Protein AF-A0A2I0WNT9-F1 (afdb_monomer_lite)

Secondary structure (DSSP, 8-state):
-------HHHHHHHHHTEETTTTEEEETTEEEE--HHHHHHHHT--S-SB------TTTSEEEHHHHHHHHHT--TTS-HHHHHHHHHHHHHHHHH--STT-EEEHHHHHHHT-HHHHHTB-HHHHHHHHHHHHHHHHHHHHHTT-------S-HHHHHHHHHHHBTTS--TTTT-SSGGGGS-TT----HHHHHHHHHS--GGGB-SS-SS--HHHHTTSTT---------------------------------------------------PPPPPP-----------------------PPPPTHHHHHHHHHHHHHHHHHHHHHHHHHHHHHHHHHHHHHHHHHHHHHHHHHHHHHHHHHHHHHHHHH-TT--HHHHHHHHHHHHHHHHHHHHHHHHHHHHHHTS-S----------PPP----HHHHHHHHHHHHHS-----S--SS-HHHHHHHHHTTSPPPP------------TT-PPP-PPPPS----TTGGGS-HHHHHHHHHHHSPPS-TT-EEEEETTEEEEHHHHHHHHTTSPPPHHHHHHHHHHHHHHHHHSBTTB--EEE--THHHHHHHTT---GGGTTT--HHHHHH-SEEEEEEE-SS-EEEEEEETTTTEEE-

Foldseek 3Di:
DFCQDQQVLLLVVQLLQADLVVRFGQFPNFTAHDDLLLLCLLVVAAQDAAAAAQDDFPPAFAFLVRLVVVQVPDDPPDDPLSNQLSVQVNCCCCQWPVDRVTGRHPSSSVCSNPVVSVNRYSVSVNVSVLQSVLSSQQNVCVVVVHDSDDRRTPSLSVVLSQVQFFQPDFFPANPDPSSNVRHHSPPHADNVRSCCVSVVDDPVGGDSDGPDQDPSSLNRYPDDPPPPPPDDDDDDDDDDDDDDDDDDDDDDDDDDDDDDDDDDDDDDDDDDDDDDDDDDDDDDDDDDDDDDDDDDDDDDDDDDDDDPVVVVVVVVVVVVVVVVVVVVVVVVVVVVVVVVVVVVVVVVVVVVVVVVVVVVVVVVVVVVVCCVPPVPDDVPVVVVVVVVVVVVVVVVVVVVVVVVVVVVVPPDDDDDDDDDDDDDDDDDDPVVVVVVVVVVVVPDDDDDPPDDDDPVVVVVVVVVPDDDDDDDDPDDPPPPPPPPDQDDFDDFDPDDDFPCLVVDDPVVNVVLSVLRGTDSDQQCFPDDDPPQTDGSVLSCQVRDPHDRDQSNVVVVVVVVQVVCVVDPPVDFFEAEFRQCLQVCVVVVHPSCVRCVPPDPVSLVRGQWYWHWYDPPPDIDIWIQRSVVRDIDD

Structure (mmCIF, N/CA/C/O backbone):
data_AF-A0A2I0WNT9-F1
#
_entry.id   AF-A0A2I0WNT9-F1
#
loop_
_atom_site.group_PDB
_atom_site.id
_atom_site.type_symbol
_atom_site.label_atom_id
_atom_site.label_alt_id
_atom_site.label_comp_id
_atom_site.label_asym_id
_atom_site.label_entity_id
_atom_site.label_seq_id
_atom_site.pdbx_PDB_ins_code
_atom_site.Cartn_x
_atom_site.Cartn_y
_atom_site.Cartn_z
_atom_site.occupancy
_atom_site.B_iso_or_equiv
_atom_site.auth_seq_id
_atom_site.auth_comp_id
_atom_site.auth_asym_id
_atom_site.auth_atom_id
_atom_site.pdbx_PDB_model_num
ATOM 1 N N . MET A 1 1 ? 5.534 -3.572 -7.418 1.00 42.09 1 MET A N 1
ATOM 2 C CA . MET A 1 1 ? 4.907 -4.501 -6.447 1.00 42.09 1 MET A CA 1
ATOM 3 C C . MET A 1 1 ? 3.571 -3.932 -6.018 1.00 42.09 1 MET A C 1
ATOM 5 O O . MET A 1 1 ? 3.521 -2.714 -5.859 1.00 42.09 1 MET A O 1
ATOM 9 N N . PRO A 1 2 ? 2.526 -4.760 -5.837 1.00 43.91 2 PRO A N 1
ATOM 10 C CA . PRO A 1 2 ? 1.249 -4.302 -5.297 1.00 43.91 2 PRO A CA 1
ATOM 11 C C . PRO A 1 2 ? 1.482 -3.584 -3.966 1.00 43.91 2 PRO A C 1
ATOM 13 O O . PRO A 1 2 ? 2.141 -4.128 -3.078 1.00 43.91 2 PRO A O 1
ATOM 16 N N . ARG A 1 3 ? 0.989 -2.348 -3.838 1.00 53.97 3 ARG A N 1
ATOM 17 C CA . ARG A 1 3 ? 1.068 -1.568 -2.596 1.00 53.97 3 ARG A CA 1
ATOM 18 C C . ARG A 1 3 ? -0.033 -2.035 -1.643 1.00 53.97 3 ARG A C 1
ATOM 20 O O . ARG A 1 3 ? -0.957 -1.284 -1.371 1.00 53.97 3 ARG A O 1
ATOM 27 N N . LEU A 1 4 ? 0.020 -3.279 -1.166 1.00 62.97 4 LEU A N 1
ATOM 28 C CA . LEU A 1 4 ? -0.851 -3.671 -0.057 1.00 62.97 4 LEU A CA 1
ATOM 29 C C . LEU A 1 4 ? -0.453 -2.820 1.148 1.00 62.97 4 LEU A C 1
ATOM 31 O O . LEU A 1 4 ? 0.672 -2.897 1.636 1.00 62.97 4 LEU A O 1
ATOM 35 N N . VAL A 1 5 ? -1.350 -1.928 1.555 1.00 67.44 5 VAL A N 1
ATOM 36 C CA . VAL A 1 5 ? -1.150 -1.093 2.735 1.00 67.44 5 VAL A CA 1
ATOM 37 C C . VAL A 1 5 ? -1.240 -2.008 3.951 1.00 67.44 5 VAL A C 1
ATOM 39 O O . VAL A 1 5 ? -2.121 -2.866 4.028 1.00 67.44 5 VAL A O 1
ATOM 42 N N . GLN A 1 6 ? -0.332 -1.846 4.917 1.00 71.81 6 GLN A N 1
ATOM 43 C CA . GLN A 1 6 ? -0.433 -2.601 6.161 1.00 71.81 6 GLN A CA 1
ATOM 44 C C . GLN A 1 6 ? -1.725 -2.222 6.885 1.00 71.81 6 GLN A C 1
ATOM 46 O O . GLN A 1 6 ? -1.842 -1.148 7.472 1.00 71.81 6 GLN A O 1
ATOM 51 N N . ASN A 1 7 ? -2.680 -3.143 6.873 1.00 82.69 7 ASN A N 1
ATOM 52 C CA . ASN A 1 7 ? -3.948 -3.019 7.568 1.00 82.69 7 ASN A CA 1
ATOM 53 C C . ASN A 1 7 ? -3.776 -3.404 9.044 1.00 82.69 7 ASN A C 1
ATOM 55 O O . ASN A 1 7 ? -4.195 -4.469 9.500 1.00 82.69 7 ASN A O 1
ATOM 59 N N . VAL A 1 8 ? -3.048 -2.554 9.772 1.00 84.50 8 VAL A N 1
ATOM 60 C CA . VAL A 1 8 ? -2.706 -2.757 11.186 1.00 84.50 8 VAL A CA 1
ATOM 61 C C . VAL A 1 8 ? -3.947 -3.051 12.051 1.00 84.50 8 VAL A C 1
ATOM 63 O O . VAL A 1 8 ? -3.871 -4.000 12.837 1.00 84.50 8 VAL A O 1
ATOM 66 N N . PRO A 1 9 ? -5.081 -2.335 11.893 1.00 89.06 9 PRO A N 1
ATOM 67 C CA . PRO A 1 9 ? -6.329 -2.643 12.595 1.00 89.06 9 PRO A CA 1
ATOM 68 C C . PRO A 1 9 ? -6.801 -4.090 12.428 1.00 89.06 9 PRO A C 1
ATOM 70 O O . PRO A 1 9 ? -6.964 -4.814 13.416 1.00 89.06 9 PRO A O 1
ATOM 73 N N . LEU A 1 10 ? -6.949 -4.541 11.175 1.00 90.69 10 LEU A N 1
ATOM 74 C CA . LEU A 1 10 ? -7.386 -5.901 10.860 1.00 90.69 10 LEU A CA 1
ATOM 75 C C . LEU A 1 10 ? -6.442 -6.932 11.473 1.00 90.69 10 LEU A C 1
ATOM 77 O O . LEU A 1 10 ? -6.882 -7.868 12.135 1.00 90.69 10 LEU A O 1
ATOM 81 N N . VAL A 1 11 ? -5.137 -6.738 11.297 1.00 90.62 11 VAL A N 1
ATOM 82 C CA . VAL A 1 11 ? -4.117 -7.660 11.802 1.00 90.62 11 VAL A CA 1
ATOM 83 C C . VAL A 1 11 ? -4.216 -7.812 13.319 1.00 90.62 11 VAL A C 1
ATOM 85 O O . VAL A 1 11 ? -4.200 -8.933 13.820 1.00 90.62 11 VAL A O 1
ATOM 88 N N . TYR A 1 12 ? -4.364 -6.720 14.072 1.00 89.44 12 TYR A N 1
ATOM 89 C CA . TYR A 1 12 ? -4.511 -6.814 15.526 1.00 89.44 12 TYR A CA 1
ATOM 90 C C . TYR A 1 12 ? -5.791 -7.522 15.956 1.00 89.44 12 TYR A C 1
ATOM 92 O O . TYR A 1 12 ? -5.753 -8.300 16.915 1.00 89.44 12 TYR A O 1
ATOM 100 N N . LYS A 1 13 ? -6.905 -7.283 15.259 1.00 91.31 13 LYS A N 1
ATOM 101 C CA . LYS A 1 13 ? -8.159 -7.980 15.548 1.00 91.31 13 LYS A CA 1
ATOM 102 C C . LYS A 1 13 ? -8.034 -9.474 15.222 1.00 91.31 13 LYS A C 1
ATOM 104 O O . LYS A 1 13 ? -8.400 -10.287 16.066 1.00 91.31 13 LYS A O 1
ATOM 109 N N . LEU A 1 14 ? -7.399 -9.858 14.113 1.00 93.62 14 LEU A N 1
ATOM 110 C CA . LEU A 1 14 ? -7.092 -11.264 13.809 1.00 93.62 14 LEU A CA 1
ATOM 111 C C . LEU A 1 14 ? -6.210 -11.904 14.887 1.00 93.62 14 LEU A C 1
ATOM 113 O O . LEU A 1 14 ? -6.507 -12.993 15.367 1.00 93.62 14 LEU A O 1
ATOM 117 N N . LEU A 1 15 ? -5.164 -11.214 15.351 1.00 92.81 15 LEU A N 1
ATOM 118 C CA . LEU A 1 15 ? -4.316 -11.714 16.440 1.00 92.81 15 LEU A CA 1
ATOM 119 C C . LEU A 1 15 ? -5.072 -11.888 17.763 1.00 92.81 15 LEU A C 1
ATOM 121 O O . LEU A 1 15 ? -4.681 -12.727 18.574 1.00 92.81 15 LEU A O 1
ATOM 125 N N . SER A 1 16 ? -6.146 -11.127 17.996 1.00 92.19 16 SER A N 1
ATOM 126 C CA . SER A 1 16 ? -7.008 -11.331 19.167 1.00 92.19 16 SER A CA 1
ATOM 127 C C . SER A 1 16 ? -7.775 -12.660 19.116 1.00 92.19 16 SER A C 1
ATOM 129 O O . SER A 1 16 ? -8.126 -13.200 20.163 1.00 92.19 16 SER A O 1
ATOM 131 N N . CYS A 1 17 ? -7.943 -13.222 17.915 1.00 93.94 17 CYS A N 1
ATOM 132 C CA . CYS A 1 17 ? -8.551 -14.523 17.651 1.00 93.94 17 CYS A CA 1
ATOM 133 C C . CYS A 1 17 ? -7.532 -15.682 17.646 1.00 93.94 17 CYS A C 1
ATOM 135 O O . CYS A 1 17 ? -7.915 -16.827 17.426 1.00 93.94 17 CYS A O 1
ATOM 137 N N . TRP A 1 18 ? -6.237 -15.431 17.867 1.00 96.56 18 TRP A N 1
ATOM 138 C CA . TRP A 1 18 ? -5.200 -16.468 17.797 1.00 96.56 18 TRP A CA 1
ATOM 139 C C . TRP A 1 18 ? -5.193 -17.405 19.019 1.00 96.56 18 TRP A C 1
ATOM 141 O O . TRP A 1 18 ? -4.962 -16.977 20.158 1.00 96.56 18 TRP A O 1
ATOM 151 N N . ASP A 1 19 ? -5.339 -18.712 18.787 1.00 96.19 19 ASP A N 1
ATOM 152 C CA . ASP A 1 19 ? -5.111 -19.753 19.791 1.00 96.19 19 ASP A CA 1
ATOM 153 C C . ASP A 1 19 ? -3.666 -20.260 19.720 1.00 96.19 19 ASP A C 1
ATOM 155 O O . ASP A 1 19 ? -3.301 -21.110 18.910 1.00 96.19 19 ASP A O 1
ATOM 159 N N . SER A 1 20 ? -2.842 -19.793 20.659 1.00 94.75 20 SER A N 1
ATOM 160 C CA . SER A 1 20 ? -1.431 -20.176 20.763 1.00 94.75 20 SER A CA 1
ATOM 161 C C . SER A 1 20 ? -1.173 -21.672 20.978 1.00 94.75 20 SER A C 1
ATOM 163 O O . SER A 1 20 ? -0.073 -22.136 20.694 1.00 94.75 20 SER A O 1
ATOM 165 N N . LYS A 1 21 ? -2.127 -22.421 21.552 1.00 93.75 21 LYS A N 1
ATOM 166 C CA . LYS A 1 21 ? -1.952 -23.861 21.810 1.00 93.75 21 LYS A CA 1
ATOM 167 C C . LYS A 1 21 ? -2.234 -24.675 20.556 1.00 93.75 21 LYS A C 1
ATOM 169 O O . LYS A 1 21 ? -1.501 -25.612 20.270 1.00 93.75 21 LYS A O 1
ATOM 174 N N . LYS A 1 22 ? -3.304 -24.317 19.845 1.00 94.81 22 LYS A N 1
ATOM 175 C CA . LYS A 1 22 ? -3.729 -24.996 18.616 1.00 94.81 22 LYS A CA 1
ATOM 176 C C . LYS A 1 22 ? -3.035 -24.461 17.362 1.00 94.81 22 LYS A C 1
ATOM 178 O O . LYS A 1 22 ? -3.112 -25.105 16.327 1.00 94.81 22 LYS A O 1
ATOM 183 N N . GLN A 1 23 ? -2.359 -23.314 17.466 1.00 95.38 23 GLN A N 1
ATOM 184 C CA . GLN A 1 23 ? -1.750 -22.587 16.351 1.00 95.38 23 GLN A CA 1
ATOM 185 C C . GLN A 1 23 ? -2.742 -22.314 15.210 1.00 95.38 23 GLN A C 1
ATOM 187 O O . GLN A 1 23 ? -2.435 -22.504 14.035 1.00 95.38 23 GLN A O 1
ATOM 192 N N . CYS A 1 24 ? -3.941 -21.868 15.577 1.00 96.19 24 CYS A N 1
ATOM 193 C CA . CYS A 1 24 ? -5.030 -21.573 14.654 1.00 96.19 24 CYS A CA 1
ATOM 194 C C . CYS A 1 24 ? -5.726 -20.266 15.046 1.00 96.19 24 CYS A C 1
ATOM 196 O O . CYS A 1 24 ? -5.592 -19.789 16.177 1.00 96.19 24 CYS A O 1
ATOM 198 N N . PHE A 1 25 ? -6.524 -19.718 14.138 1.00 96.56 25 PHE A N 1
ATOM 199 C CA . PHE A 1 25 ? -7.422 -18.608 14.436 1.00 96.56 25 PHE A CA 1
ATOM 200 C C . PHE A 1 25 ? -8.814 -19.145 14.780 1.00 96.56 25 PHE A C 1
ATOM 202 O O . PHE A 1 25 ? -9.363 -19.979 14.063 1.00 96.56 25 PHE A O 1
ATOM 209 N N . LEU A 1 26 ? -9.368 -18.677 15.897 1.00 95.19 26 LEU A N 1
ATOM 210 C CA . LEU A 1 26 ? -10.726 -18.961 16.352 1.00 95.19 26 LEU A CA 1
ATOM 211 C C . LEU A 1 26 ? -11.612 -17.754 16.044 1.00 95.19 26 LEU A C 1
ATOM 213 O O . LEU A 1 26 ? -11.619 -16.775 16.793 1.00 95.19 26 LEU A O 1
ATOM 217 N N . ILE A 1 27 ? -12.341 -17.816 14.933 1.00 93.94 27 ILE A N 1
ATOM 218 C CA . ILE A 1 27 ? -13.224 -16.737 14.482 1.00 93.94 27 ILE A CA 1
ATOM 219 C C . ILE A 1 27 ? -14.650 -17.278 14.466 1.00 93.94 27 ILE A C 1
ATOM 221 O O . ILE A 1 27 ? -14.935 -18.210 13.725 1.00 93.94 27 ILE A O 1
ATOM 225 N N . LYS A 1 28 ? -15.540 -16.712 15.296 1.00 89.06 28 LYS A N 1
ATOM 226 C CA . LYS A 1 28 ? -16.960 -17.121 15.384 1.00 89.06 28 LYS A CA 1
ATOM 227 C C . LYS A 1 28 ? -17.137 -18.640 15.542 1.00 89.06 28 LYS A C 1
ATOM 229 O O . LYS A 1 28 ? -17.895 -19.269 14.814 1.00 89.06 28 LYS A O 1
ATOM 234 N N . ASP A 1 29 ? -16.367 -19.220 16.462 1.00 87.56 29 ASP A N 1
ATOM 235 C CA . ASP A 1 29 ? -16.313 -20.660 16.762 1.00 87.56 29 ASP A CA 1
ATOM 236 C C . ASP A 1 29 ? -15.786 -21.565 15.635 1.00 87.56 29 ASP A C 1
ATOM 238 O O . ASP A 1 29 ? -15.634 -22.773 15.832 1.00 87.56 29 ASP A O 1
ATOM 242 N N . GLN A 1 30 ? -15.402 -21.002 14.488 1.00 93.12 30 GLN A N 1
ATOM 243 C CA . GLN A 1 30 ? -14.677 -21.733 13.461 1.00 93.12 30 GLN A CA 1
ATOM 244 C C . GLN A 1 30 ? -13.178 -21.758 13.736 1.00 93.12 30 GLN A C 1
ATOM 246 O O . GLN A 1 30 ? -12.570 -20.772 14.162 1.00 93.12 30 GLN A O 1
ATOM 251 N N . ILE A 1 31 ? -12.581 -22.911 13.446 1.00 94.88 31 ILE A N 1
ATOM 252 C CA . ILE A 1 31 ? -11.140 -23.129 13.503 1.00 94.88 31 ILE A CA 1
ATOM 253 C C . ILE A 1 31 ? -10.587 -22.922 12.097 1.00 94.88 31 ILE A C 1
ATOM 255 O O . ILE A 1 31 ? -10.762 -23.780 11.234 1.00 94.88 31 ILE A O 1
ATOM 259 N N . LEU A 1 32 ? -9.890 -21.809 11.889 1.00 95.81 32 LEU A N 1
ATOM 260 C CA . LEU A 1 32 ? -9.150 -21.551 10.659 1.00 95.81 32 LEU A CA 1
ATOM 261 C C . LEU A 1 32 ? -7.679 -21.883 10.885 1.00 95.81 32 LEU A C 1
ATOM 263 O O . LEU A 1 32 ? -7.023 -21.321 11.771 1.00 95.81 32 LEU A O 1
ATOM 267 N N . GLN A 1 33 ? -7.174 -22.838 10.112 1.00 94.50 33 GLN A N 1
ATOM 268 C CA . GLN A 1 33 ? -5.775 -23.234 10.185 1.00 94.50 33 GLN A CA 1
ATOM 269 C C . GLN A 1 33 ? -4.891 -22.155 9.550 1.00 94.50 33 GLN A C 1
ATOM 271 O O . GLN A 1 33 ? -5.326 -21.408 8.684 1.00 94.50 33 GLN A O 1
ATOM 276 N N . PHE A 1 34 ? -3.653 -22.053 10.031 1.00 96.19 34 PHE A N 1
ATOM 277 C CA . PHE A 1 34 ? -2.615 -21.243 9.398 1.00 96.19 34 PHE A CA 1
ATOM 278 C C . PHE A 1 34 ? -1.430 -22.160 9.109 1.00 96.19 34 PHE A C 1
ATOM 280 O O . PHE A 1 34 ? -0.575 -22.396 9.969 1.00 96.19 34 PHE A O 1
ATOM 287 N N . THR A 1 35 ? -1.442 -22.771 7.927 1.00 96.31 35 THR A N 1
ATOM 288 C CA . THR A 1 35 ? -0.541 -23.864 7.533 1.00 96.31 35 THR A CA 1
ATOM 289 C C . THR A 1 35 ? 0.547 -23.411 6.562 1.00 96.31 35 THR A C 1
ATOM 291 O O . THR A 1 35 ? 0.430 -22.388 5.890 1.00 96.31 35 THR A O 1
ATOM 294 N N . ALA A 1 36 ? 1.636 -24.182 6.473 1.00 96.75 36 ALA A N 1
ATOM 295 C CA . ALA A 1 36 ? 2.706 -23.902 5.516 1.00 96.75 36 ALA A CA 1
ATOM 296 C C . ALA A 1 36 ? 2.222 -24.072 4.063 1.00 96.75 36 ALA A C 1
ATOM 298 O O . ALA A 1 36 ? 2.685 -23.362 3.177 1.00 96.75 36 ALA A O 1
ATOM 299 N N . ASP A 1 37 ? 1.238 -24.944 3.828 1.00 96.88 37 ASP A N 1
ATOM 300 C CA . ASP A 1 37 ? 0.592 -25.128 2.525 1.00 96.88 37 ASP A CA 1
ATOM 301 C C . ASP A 1 37 ? -0.214 -23.884 2.098 1.00 96.88 37 ASP A C 1
ATOM 303 O O . ASP A 1 37 ? -0.142 -23.462 0.944 1.00 96.88 37 ASP A O 1
ATOM 307 N N . GLU A 1 38 ? -0.915 -23.222 3.022 1.00 96.19 38 GLU A N 1
ATOM 308 C CA . GLU A 1 38 ? -1.591 -21.946 2.736 1.00 96.19 38 GLU A CA 1
ATOM 309 C C . GLU A 1 38 ? -0.589 -20.831 2.437 1.00 96.19 38 GLU A C 1
ATOM 311 O O . GLU A 1 38 ? -0.750 -20.096 1.461 1.00 96.19 38 GLU A O 1
ATOM 316 N N . VAL A 1 39 ? 0.501 -20.748 3.206 1.00 95.94 39 VAL A N 1
ATOM 317 C CA . VAL A 1 39 ? 1.594 -19.804 2.923 1.00 95.94 39 VAL A CA 1
ATOM 318 C C . VAL A 1 39 ? 2.225 -20.088 1.551 1.00 95.94 39 VAL A C 1
ATOM 320 O O . VAL A 1 39 ? 2.529 -19.149 0.811 1.00 95.94 39 VAL A O 1
ATOM 323 N N . ALA A 1 40 ? 2.373 -21.360 1.171 1.00 96.31 40 ALA A N 1
ATOM 324 C CA . ALA A 1 40 ? 2.890 -21.773 -0.131 1.00 96.31 40 ALA A CA 1
ATOM 325 C C . ALA A 1 40 ? 2.002 -21.291 -1.282 1.00 96.31 40 ALA A C 1
ATOM 327 O O . ALA A 1 40 ? 2.512 -20.710 -2.240 1.00 96.31 40 ALA A O 1
ATOM 328 N N . MET A 1 41 ? 0.680 -21.447 -1.168 1.00 96.12 41 MET A N 1
ATOM 329 C CA . MET A 1 41 ? -0.278 -20.955 -2.168 1.00 96.12 41 MET A CA 1
ATOM 330 C C . MET A 1 41 ? -0.308 -19.421 -2.251 1.00 96.12 41 MET A C 1
ATOM 332 O O . MET A 1 41 ? -0.364 -18.856 -3.348 1.00 96.12 41 MET A O 1
ATOM 336 N N . ILE A 1 42 ? -0.215 -18.730 -1.108 1.00 95.19 42 ILE A N 1
ATOM 337 C CA . ILE A 1 42 ? -0.150 -17.260 -1.063 1.00 95.19 42 ILE A CA 1
ATOM 338 C C . ILE A 1 42 ? 1.085 -16.739 -1.795 1.00 95.19 42 ILE A C 1
ATOM 340 O O . ILE A 1 42 ? 0.971 -15.794 -2.576 1.00 95.19 42 ILE A O 1
ATOM 344 N N . LEU A 1 43 ? 2.252 -17.341 -1.547 1.00 92.25 43 LEU A N 1
ATOM 345 C CA . LEU A 1 43 ? 3.537 -16.866 -2.067 1.00 92.25 43 LEU A CA 1
ATOM 346 C C . LEU A 1 43 ? 3.920 -17.458 -3.427 1.00 92.25 43 LEU A C 1
ATOM 348 O O . LEU A 1 43 ? 4.778 -16.897 -4.105 1.00 92.25 43 LEU A O 1
ATOM 352 N N . GLY A 1 44 ? 3.321 -18.579 -3.830 1.00 94.12 44 GLY A N 1
ATOM 353 C CA . GLY A 1 44 ? 3.748 -19.339 -5.009 1.00 94.12 44 GLY A CA 1
ATOM 354 C C . GLY A 1 44 ? 5.085 -20.045 -4.823 1.00 94.12 44 GLY A C 1
ATOM 355 O O . GLY A 1 44 ? 5.805 -20.254 -5.796 1.00 94.12 44 GLY A O 1
ATOM 356 N N . LEU A 1 45 ? 5.452 -20.360 -3.580 1.00 92.69 45 LEU A N 1
ATOM 357 C CA . LEU A 1 45 ? 6.712 -21.020 -3.246 1.00 92.69 45 LEU A CA 1
ATOM 358 C C . LEU A 1 45 ? 6.430 -22.446 -2.779 1.00 92.69 45 LEU A C 1
ATOM 360 O O . LEU A 1 45 ? 5.457 -22.655 -2.059 1.00 92.69 45 LEU A O 1
ATOM 364 N N . PRO A 1 46 ? 7.256 -23.433 -3.156 1.00 94.75 46 PRO A N 1
ATOM 365 C CA . PRO A 1 46 ? 6.987 -24.814 -2.800 1.00 94.75 46 PRO A CA 1
ATOM 366 C C . PRO A 1 46 ? 7.252 -25.055 -1.305 1.00 94.75 46 PRO A C 1
ATOM 368 O O . PRO A 1 46 ? 8.293 -24.661 -0.779 1.00 94.75 46 PRO A O 1
ATOM 371 N N . ASN A 1 47 ? 6.331 -25.743 -0.632 1.00 96.19 47 ASN A N 1
ATOM 372 C CA . ASN A 1 47 ? 6.444 -26.187 0.757 1.00 96.19 47 ASN A CA 1
ATOM 373 C C . ASN A 1 47 ? 7.342 -27.434 0.857 1.00 96.19 47 ASN A C 1
ATOM 375 O O . ASN A 1 47 ? 6.892 -28.538 1.164 1.00 96.19 47 ASN A O 1
ATOM 379 N N . ARG A 1 48 ? 8.616 -27.284 0.485 1.00 94.38 48 ARG A N 1
ATOM 380 C CA . ARG A 1 48 ? 9.631 -28.345 0.541 1.00 94.38 48 ARG A CA 1
ATOM 381 C C . ARG A 1 48 ? 11.032 -27.758 0.611 1.00 94.38 48 ARG A C 1
ATOM 383 O O . ARG A 1 48 ? 11.265 -26.637 0.173 1.00 94.38 48 ARG A O 1
ATOM 390 N N . GLY A 1 49 ? 11.971 -28.555 1.104 1.00 94.25 49 GLY A N 1
ATOM 391 C CA . GLY A 1 49 ? 13.367 -28.162 1.264 1.00 94.25 49 GLY A CA 1
ATOM 392 C C . GLY A 1 49 ? 13.796 -28.188 2.724 1.00 94.25 49 GLY A C 1
ATOM 393 O O . GLY A 1 49 ? 13.147 -28.802 3.568 1.00 94.25 49 GLY A O 1
ATOM 394 N N . ASN A 1 50 ? 14.916 -27.535 3.008 1.00 93.50 50 ASN A N 1
ATOM 395 C CA . ASN A 1 50 ? 15.500 -27.469 4.340 1.00 93.50 50 ASN A CA 1
ATOM 396 C C . ASN A 1 50 ? 14.807 -26.400 5.189 1.00 93.50 50 ASN A C 1
ATOM 398 O O . ASN A 1 50 ? 14.467 -25.330 4.684 1.00 93.50 50 ASN A O 1
ATOM 402 N N . ASN A 1 51 ? 14.685 -26.634 6.492 1.00 88.75 51 ASN A N 1
ATOM 403 C CA . ASN A 1 51 ? 14.175 -25.610 7.398 1.00 88.75 51 ASN A CA 1
ATOM 404 C C . ASN A 1 51 ? 15.204 -24.486 7.555 1.00 88.75 51 ASN A C 1
ATOM 406 O O . ASN A 1 51 ? 16.391 -24.723 7.795 1.00 88.75 51 ASN A O 1
ATOM 410 N N . PHE A 1 52 ? 14.736 -23.249 7.416 1.00 90.12 52 PHE A N 1
ATOM 411 C CA . PHE A 1 52 ? 15.531 -22.045 7.616 1.00 90.12 52 PHE A CA 1
ATOM 412 C C . PHE A 1 52 ? 15.035 -21.261 8.828 1.00 90.12 52 PHE A C 1
ATOM 414 O O . PHE A 1 52 ? 13.871 -20.867 8.900 1.00 90.12 52 PHE A O 1
ATOM 421 N N . GLU A 1 53 ? 15.933 -20.988 9.768 1.00 89.94 53 GLU A N 1
ATOM 422 C CA . GLU A 1 53 ? 15.632 -20.117 10.896 1.00 89.94 53 GLU A CA 1
ATOM 423 C C . GLU A 1 53 ? 15.833 -18.651 10.484 1.00 89.94 53 GLU A C 1
ATOM 425 O O . GLU A 1 53 ? 16.956 -18.156 10.359 1.00 89.94 53 GLU A O 1
ATOM 430 N N . ILE A 1 54 ? 14.721 -17.940 10.277 1.00 86.06 54 ILE A N 1
ATOM 431 C CA . ILE A 1 54 ? 14.724 -16.520 9.894 1.00 86.06 54 ILE A CA 1
ATOM 432 C C . ILE A 1 54 ? 15.385 -15.653 10.977 1.00 86.06 54 ILE A C 1
ATOM 434 O O . ILE A 1 54 ? 15.978 -14.627 10.655 1.00 86.06 54 ILE A O 1
ATOM 438 N N . GLY A 1 55 ? 15.363 -16.067 12.246 1.00 78.75 55 GLY A N 1
ATOM 439 C CA . GLY A 1 55 ? 15.961 -15.323 13.357 1.00 78.75 55 GLY A CA 1
ATOM 440 C C . GLY A 1 55 ? 15.216 -14.025 13.696 1.00 78.75 55 GLY A C 1
ATOM 441 O O . GLY A 1 55 ? 14.178 -13.703 13.126 1.00 78.75 55 GLY A O 1
ATOM 442 N N . SER A 1 56 ? 15.734 -13.259 14.661 1.00 69.81 56 SER A N 1
ATOM 443 C CA . SER A 1 56 ? 15.087 -12.026 15.137 1.00 69.81 56 SER A CA 1
ATOM 444 C C . SER A 1 56 ? 15.631 -10.773 14.446 1.00 69.81 56 SER A C 1
ATOM 446 O O . SER A 1 56 ? 16.826 -10.486 14.497 1.00 69.81 56 SER A O 1
ATOM 448 N N . ALA A 1 57 ? 14.731 -9.961 13.886 1.00 60.06 57 ALA A N 1
ATOM 449 C CA . ALA A 1 57 ? 15.046 -8.702 13.200 1.00 60.06 57 ALA A CA 1
ATOM 450 C C . ALA A 1 57 ? 15.598 -7.589 14.121 1.00 60.06 57 ALA A C 1
ATOM 452 O O . ALA A 1 57 ? 16.080 -6.559 13.650 1.00 60.06 57 ALA A O 1
ATOM 453 N N . ARG A 1 58 ? 15.499 -7.755 15.449 1.00 59.09 58 ARG A N 1
ATOM 454 C CA . ARG A 1 58 ? 15.629 -6.645 16.413 1.00 59.09 58 ARG A CA 1
ATOM 455 C C . ARG A 1 58 ? 17.061 -6.239 16.755 1.00 59.09 58 ARG A C 1
ATOM 457 O O . ARG A 1 58 ? 17.239 -5.184 17.354 1.00 59.09 58 ARG A O 1
ATOM 464 N N . ILE A 1 59 ? 18.061 -7.058 16.424 1.00 58.88 59 ILE A N 1
ATOM 465 C CA . ILE A 1 59 ? 19.437 -6.862 16.918 1.00 58.88 59 ILE A CA 1
ATOM 466 C C . ILE A 1 59 ? 20.454 -6.800 15.770 1.00 58.88 59 ILE A C 1
ATOM 468 O O . ILE A 1 59 ? 21.389 -6.005 15.825 1.00 58.88 59 ILE A O 1
ATOM 472 N N . THR A 1 60 ? 20.264 -7.576 14.700 1.00 67.00 60 THR A N 1
ATOM 473 C CA . THR A 1 60 ? 21.222 -7.678 13.590 1.00 67.00 60 THR A CA 1
ATOM 474 C C . THR A 1 60 ? 20.497 -7.628 12.243 1.00 67.00 60 THR A C 1
ATOM 476 O O . THR A 1 60 ? 19.655 -8.466 11.932 1.00 67.00 60 THR A O 1
ATOM 479 N N . GLY A 1 61 ? 20.800 -6.620 11.422 1.00 79.25 61 GLY A N 1
ATOM 480 C CA . GLY A 1 61 ? 20.150 -6.455 10.121 1.00 79.25 61 GLY A CA 1
ATOM 481 C C . GLY A 1 61 ? 20.424 -5.112 9.449 1.00 79.25 61 GLY A C 1
ATOM 482 O O . GLY A 1 61 ? 20.982 -4.202 10.074 1.00 79.25 61 GLY A O 1
ATOM 483 N N . LYS A 1 62 ? 20.009 -4.994 8.183 1.00 83.69 62 LYS A N 1
ATOM 484 C CA . LYS A 1 62 ? 20.082 -3.756 7.384 1.00 83.69 62 LYS A CA 1
ATOM 485 C C . LYS A 1 62 ? 18.701 -3.129 7.253 1.00 83.69 62 LYS A C 1
ATOM 487 O O . LYS A 1 62 ? 17.725 -3.862 7.112 1.00 83.69 62 LYS A O 1
ATOM 492 N N . SER A 1 63 ? 18.613 -1.802 7.312 1.00 82.38 63 SER A N 1
ATOM 493 C CA . SER A 1 63 ? 17.335 -1.120 7.085 1.00 82.38 63 SER A CA 1
ATOM 494 C C . SER A 1 63 ? 16.919 -1.213 5.615 1.00 82.38 63 SER A C 1
ATOM 496 O O . SER A 1 63 ? 17.772 -1.350 4.733 1.00 82.38 63 SER A O 1
ATOM 498 N N . ALA A 1 64 ? 15.620 -1.086 5.334 1.00 79.94 64 ALA A N 1
ATOM 499 C CA . ALA A 1 64 ? 15.127 -0.997 3.958 1.00 79.94 64 ALA A CA 1
ATOM 500 C C . ALA A 1 64 ? 15.806 0.146 3.174 1.00 79.94 64 ALA A C 1
ATOM 502 O O . ALA A 1 64 ? 16.113 -0.016 1.995 1.00 79.94 64 ALA A O 1
ATOM 503 N N . ASN A 1 65 ? 16.123 1.265 3.839 1.00 81.31 65 ASN A N 1
ATOM 504 C CA . ASN A 1 65 ? 16.838 2.392 3.235 1.00 81.31 65 ASN A CA 1
ATOM 505 C C . ASN A 1 65 ? 18.293 2.046 2.882 1.00 81.31 65 ASN A C 1
ATOM 507 O O . ASN A 1 65 ? 18.757 2.433 1.813 1.00 81.31 65 ASN A O 1
ATOM 511 N N . ASP A 1 66 ? 19.011 1.309 3.737 1.00 86.88 66 ASP A N 1
ATOM 512 C CA . ASP A 1 66 ? 20.382 0.862 3.434 1.00 86.88 66 ASP A CA 1
ATOM 513 C C . ASP A 1 66 ? 20.388 -0.079 2.225 1.00 86.88 66 ASP A C 1
ATOM 515 O O . ASP A 1 66 ? 21.212 0.046 1.323 1.00 86.88 66 ASP A O 1
ATOM 519 N N . ILE A 1 67 ? 19.413 -0.987 2.177 1.00 86.19 67 ILE A N 1
ATOM 520 C CA . ILE A 1 67 ? 19.239 -1.932 1.074 1.00 86.19 67 ILE A CA 1
ATOM 521 C C . ILE A 1 67 ? 18.858 -1.194 -0.213 1.00 86.19 67 ILE A C 1
ATOM 523 O O . ILE A 1 67 ? 19.414 -1.491 -1.265 1.00 86.19 67 ILE A O 1
ATOM 527 N N . ARG A 1 68 ? 17.974 -0.189 -0.138 1.00 84.38 68 ARG A N 1
ATOM 528 C CA . ARG A 1 68 ? 17.622 0.667 -1.280 1.00 84.38 68 ARG A CA 1
ATOM 529 C C . ARG A 1 68 ? 18.852 1.405 -1.811 1.00 84.38 68 ARG A C 1
ATOM 531 O O . ARG A 1 68 ? 19.099 1.359 -3.008 1.00 84.38 68 ARG A O 1
ATOM 538 N N . LYS A 1 69 ? 19.660 2.016 -0.938 1.00 87.25 69 LYS A N 1
ATOM 539 C CA . LYS A 1 69 ? 20.924 2.667 -1.332 1.00 87.25 69 LYS A CA 1
ATOM 540 C C . LYS A 1 69 ? 21.880 1.692 -2.015 1.00 87.25 69 LYS A C 1
ATOM 542 O O . LYS A 1 69 ? 22.499 2.048 -3.007 1.00 87.25 69 LYS A O 1
ATOM 547 N N . GLU A 1 70 ? 21.969 0.459 -1.521 1.00 88.25 70 GLU A N 1
ATOM 548 C CA . GLU A 1 70 ? 22.789 -0.596 -2.125 1.00 88.25 70 GLU A CA 1
ATOM 549 C C . GLU A 1 70 ? 22.305 -1.068 -3.498 1.00 88.25 70 GLU A C 1
ATOM 551 O O . GLU A 1 70 ? 23.122 -1.600 -4.251 1.00 88.25 70 GLU A O 1
ATOM 556 N N . VAL A 1 71 ? 21.012 -0.936 -3.797 1.00 87.56 71 VAL A N 1
ATOM 557 C CA . VAL A 1 71 ? 20.445 -1.210 -5.125 1.00 87.56 71 VAL A CA 1
ATOM 558 C C . VAL A 1 71 ? 20.630 -0.014 -6.050 1.00 87.56 71 VAL A C 1
ATOM 560 O O . VAL A 1 71 ? 21.017 -0.206 -7.191 1.00 87.56 71 VAL A O 1
ATOM 563 N N . ILE A 1 72 ? 20.415 1.211 -5.562 1.00 86.94 72 ILE A N 1
ATOM 564 C CA . ILE A 1 72 ? 20.642 2.445 -6.335 1.00 86.94 72 ILE A CA 1
ATOM 565 C C . ILE A 1 72 ? 22.120 2.589 -6.718 1.00 86.94 72 ILE A C 1
ATOM 567 O O . ILE A 1 72 ? 22.433 3.133 -7.767 1.00 86.94 72 ILE A O 1
ATOM 571 N N . SER A 1 73 ? 23.037 2.075 -5.895 1.00 89.31 73 SER A N 1
ATOM 572 C CA . SER A 1 73 ? 24.469 2.072 -6.200 1.00 89.31 73 SER A CA 1
ATOM 573 C C . SER A 1 73 ? 24.884 1.034 -7.254 1.00 89.31 73 SER A C 1
ATOM 575 O O . SER A 1 73 ? 26.081 0.810 -7.411 1.00 89.31 73 SER A O 1
ATOM 577 N N . LEU A 1 74 ? 23.945 0.299 -7.859 1.00 90.94 74 LEU A N 1
ATOM 578 C CA . LEU A 1 74 ? 24.232 -0.616 -8.962 1.00 90.94 74 LEU A CA 1
ATOM 579 C C . LEU A 1 74 ? 24.365 0.177 -10.263 1.00 90.94 74 LEU A C 1
ATOM 581 O O . LEU A 1 74 ? 23.551 1.053 -10.538 1.00 90.94 74 LEU A O 1
ATOM 585 N N . ASP A 1 75 ? 25.360 -0.169 -11.070 1.00 92.44 75 ASP A N 1
ATOM 586 C CA . ASP A 1 75 ? 25.623 0.445 -12.373 1.00 92.44 75 ASP A CA 1
ATOM 587 C C . ASP A 1 75 ? 25.909 -0.618 -13.448 1.00 92.44 75 ASP A C 1
ATOM 589 O O . ASP A 1 75 ? 25.969 -1.818 -13.164 1.00 92.44 75 ASP A O 1
ATOM 593 N N . GLU A 1 76 ? 26.113 -0.176 -14.692 1.00 91.31 76 GLU A N 1
ATOM 594 C CA . GLU A 1 76 ? 26.419 -1.046 -15.839 1.00 91.31 76 GLU A CA 1
ATOM 595 C C . GLU A 1 76 ? 27.724 -1.845 -15.671 1.00 91.31 76 GLU A C 1
ATOM 597 O O . GLU A 1 76 ? 27.911 -2.874 -16.319 1.00 91.31 76 GLU A O 1
ATOM 602 N N . SER A 1 77 ? 28.621 -1.409 -14.779 1.00 94.50 77 SER A N 1
ATOM 603 C CA . SER A 1 77 ? 29.873 -2.109 -14.477 1.00 94.50 77 SER A CA 1
ATOM 604 C C . SER A 1 77 ? 29.692 -3.245 -13.460 1.00 94.50 77 SER A C 1
ATOM 606 O O . SER A 1 77 ? 30.574 -4.097 -13.293 1.00 94.50 77 SER A O 1
ATOM 608 N N . THR A 1 78 ? 28.544 -3.294 -12.776 1.00 93.12 78 THR A N 1
ATOM 609 C CA . THR A 1 78 ? 28.284 -4.272 -11.722 1.00 93.12 78 THR A CA 1
ATOM 610 C C . THR A 1 78 ? 28.019 -5.656 -12.312 1.00 93.12 78 THR A C 1
ATOM 612 O O . THR A 1 78 ? 27.132 -5.865 -13.136 1.00 93.12 78 THR A O 1
ATOM 615 N N . LYS A 1 79 ? 28.764 -6.661 -11.841 1.00 92.06 79 LYS A N 1
ATOM 616 C CA . LYS A 1 79 ? 28.614 -8.046 -12.304 1.00 92.06 79 LYS A CA 1
ATOM 617 C C . LYS A 1 79 ? 27.212 -8.584 -11.994 1.00 92.06 79 LYS A C 1
ATOM 619 O O . LYS A 1 79 ? 26.729 -8.471 -10.867 1.00 92.06 79 LYS A O 1
ATOM 624 N N . MET A 1 80 ? 26.611 -9.278 -12.964 1.00 89.00 80 MET A N 1
ATOM 625 C CA . MET A 1 80 ? 25.254 -9.837 -12.862 1.00 89.00 80 MET A CA 1
ATOM 626 C C . MET A 1 80 ? 24.984 -10.662 -11.584 1.00 89.00 80 MET A C 1
ATOM 628 O O . MET A 1 80 ? 23.925 -10.486 -10.983 1.00 89.00 80 MET A O 1
ATOM 632 N N . PRO A 1 81 ? 25.911 -11.506 -11.080 1.00 86.50 81 PRO A N 1
ATOM 633 C CA . PRO A 1 81 ? 25.693 -12.208 -9.815 1.00 86.50 81 PRO A CA 1
ATOM 634 C C . PRO A 1 81 ? 25.491 -11.274 -8.616 1.00 86.50 81 PRO A C 1
ATOM 636 O O . PRO A 1 81 ? 24.745 -11.609 -7.700 1.00 86.50 81 PRO A O 1
ATOM 639 N N . ASP A 1 82 ? 26.137 -10.109 -8.597 1.00 87.38 82 ASP A N 1
ATOM 640 C CA . ASP A 1 82 ? 26.011 -9.151 -7.498 1.00 87.38 82 ASP A CA 1
ATOM 641 C C . ASP A 1 82 ? 24.746 -8.299 -7.631 1.00 87.38 82 ASP A C 1
ATOM 643 O O . ASP A 1 82 ? 24.096 -8.029 -6.616 1.00 87.38 82 ASP A O 1
ATOM 647 N N . VAL A 1 83 ? 24.337 -7.983 -8.868 1.00 87.69 83 VAL A N 1
ATOM 648 C CA . VAL A 1 83 ? 23.007 -7.428 -9.173 1.00 87.69 83 VAL A CA 1
ATOM 649 C C . VAL A 1 83 ? 21.922 -8.364 -8.642 1.00 87.69 83 VAL A C 1
ATOM 651 O O . VAL A 1 83 ? 21.080 -7.937 -7.855 1.00 87.69 83 VAL A O 1
ATOM 654 N N . LEU A 1 84 ? 21.988 -9.657 -8.979 1.00 85.25 84 LEU A N 1
ATOM 655 C CA . LEU A 1 84 ? 21.002 -10.652 -8.556 1.00 85.25 84 LEU A CA 1
ATOM 656 C C . LEU A 1 84 ? 20.930 -10.782 -7.029 1.00 85.25 84 LEU A C 1
ATOM 658 O O . LEU A 1 84 ? 19.839 -10.760 -6.464 1.00 85.25 84 LEU A O 1
ATOM 662 N N . LYS A 1 85 ? 22.075 -10.853 -6.335 1.00 86.94 85 LYS A N 1
ATOM 663 C CA . LYS A 1 85 ? 22.111 -10.904 -4.860 1.00 86.94 85 LYS A CA 1
ATOM 664 C C . LYS A 1 85 ? 21.439 -9.681 -4.237 1.00 86.94 85 LYS A C 1
ATOM 666 O O . LYS A 1 85 ? 20.620 -9.824 -3.332 1.00 86.94 85 LYS A O 1
ATOM 671 N N . LYS A 1 86 ? 21.781 -8.475 -4.700 1.00 88.00 86 LYS A N 1
ATOM 672 C CA . LYS A 1 86 ? 21.204 -7.222 -4.184 1.00 88.00 86 LYS A CA 1
ATOM 673 C C . LYS A 1 86 ? 19.718 -7.116 -4.508 1.00 88.00 86 LYS A C 1
ATOM 675 O O . LYS A 1 86 ? 18.950 -6.705 -3.643 1.00 88.00 86 LYS A O 1
ATOM 680 N N . PHE A 1 87 ? 19.308 -7.561 -5.692 1.00 85.50 87 PHE A N 1
ATOM 681 C CA . PHE A 1 87 ? 17.909 -7.616 -6.093 1.00 85.50 87 PHE A CA 1
ATOM 682 C C . PHE A 1 87 ? 17.104 -8.587 -5.223 1.00 85.50 87 PHE A C 1
ATOM 684 O O . PHE A 1 87 ? 16.061 -8.205 -4.706 1.00 85.50 87 PHE A O 1
ATOM 691 N N . ILE A 1 88 ? 17.611 -9.795 -4.953 1.00 85.81 88 ILE A N 1
ATOM 692 C CA . ILE A 1 88 ? 16.962 -10.746 -4.036 1.00 85.81 88 ILE A CA 1
ATOM 693 C C . ILE A 1 88 ? 16.866 -10.146 -2.629 1.00 85.81 88 ILE A C 1
ATOM 695 O O . ILE A 1 88 ? 15.788 -10.151 -2.042 1.00 85.81 88 ILE A O 1
ATOM 699 N N . ILE A 1 89 ? 17.949 -9.566 -2.093 1.00 87.00 89 ILE A N 1
ATOM 700 C CA . ILE A 1 89 ? 17.917 -8.885 -0.784 1.00 87.00 89 ILE A CA 1
ATOM 701 C C . ILE A 1 89 ? 16.835 -7.798 -0.773 1.00 87.00 89 ILE A C 1
ATOM 703 O O . ILE A 1 89 ? 16.076 -7.696 0.191 1.00 87.00 89 ILE A O 1
ATOM 707 N N . PHE A 1 90 ? 16.744 -7.002 -1.836 1.00 86.12 90 PHE A N 1
ATOM 708 C CA . PHE A 1 90 ? 15.742 -5.955 -1.978 1.00 86.12 90 PHE A CA 1
ATOM 709 C C . PHE A 1 90 ? 14.320 -6.511 -2.031 1.00 86.12 90 PHE A C 1
ATOM 711 O O . PHE A 1 90 ? 13.474 -6.028 -1.281 1.00 86.12 90 PHE A O 1
ATOM 718 N N . LEU A 1 91 ? 14.060 -7.541 -2.840 1.00 82.19 91 LEU A N 1
ATOM 719 C CA . LEU A 1 91 ? 12.756 -8.196 -2.921 1.00 82.19 91 LEU A CA 1
ATOM 720 C C . LEU A 1 91 ? 12.329 -8.735 -1.558 1.00 82.19 91 LEU A C 1
ATOM 722 O O . LEU A 1 91 ? 11.248 -8.397 -1.093 1.00 82.19 91 LEU A O 1
ATOM 726 N N . LEU A 1 92 ? 13.190 -9.502 -0.884 1.00 79.69 92 LEU A N 1
ATOM 727 C CA . LEU A 1 92 ? 12.889 -10.059 0.438 1.00 79.69 92 LEU A CA 1
ATOM 728 C C . LEU A 1 92 ? 12.637 -8.951 1.460 1.00 79.69 92 LEU A C 1
ATOM 730 O O . LEU A 1 92 ? 11.737 -9.052 2.283 1.00 79.69 92 LEU A O 1
ATOM 734 N N . SER A 1 93 ? 13.395 -7.861 1.394 1.00 80.19 93 SER A N 1
ATOM 735 C CA . SER A 1 93 ? 13.235 -6.749 2.333 1.00 80.19 93 SER A CA 1
ATOM 736 C C . SER A 1 93 ? 11.953 -5.961 2.093 1.00 80.19 93 SER A C 1
ATOM 738 O O . SER A 1 93 ? 11.292 -5.591 3.053 1.00 80.19 93 SER A O 1
ATOM 740 N N . ASN A 1 94 ? 11.559 -5.737 0.839 1.00 76.19 94 ASN A N 1
ATOM 741 C CA . ASN A 1 94 ? 10.349 -4.976 0.518 1.00 76.19 94 ASN A CA 1
ATOM 742 C C . ASN A 1 94 ? 9.078 -5.831 0.601 1.00 76.19 94 ASN A C 1
ATOM 744 O O . ASN A 1 94 ? 8.054 -5.337 1.055 1.00 76.19 94 ASN A O 1
ATOM 748 N N . LEU A 1 95 ? 9.132 -7.112 0.225 1.00 72.25 95 LEU A N 1
ATOM 749 C CA . LEU A 1 95 ? 7.997 -8.028 0.381 1.00 72.25 95 LEU A CA 1
ATOM 750 C C . LEU A 1 95 ? 7.750 -8.348 1.851 1.00 72.25 95 LEU A C 1
ATOM 752 O O . LEU A 1 95 ? 6.607 -8.361 2.306 1.00 72.25 95 LEU A O 1
ATOM 756 N N . PHE A 1 96 ? 8.822 -8.615 2.600 1.00 74.88 96 PHE A N 1
ATOM 757 C CA . PHE A 1 96 ? 8.695 -9.173 3.939 1.00 74.88 96 PHE A CA 1
ATOM 758 C C . PHE A 1 96 ? 8.854 -8.129 5.042 1.00 74.88 96 PHE A C 1
ATOM 760 O O . PHE A 1 96 ? 8.225 -8.278 6.082 1.00 74.88 96 PHE A O 1
ATOM 767 N N . PHE A 1 97 ? 9.594 -7.036 4.831 1.00 76.62 97 PHE A N 1
ATOM 768 C CA . PHE A 1 97 ? 9.834 -5.994 5.846 1.00 76.62 97 PHE A CA 1
ATOM 769 C C . PHE A 1 97 ? 9.596 -4.549 5.331 1.00 76.62 97 PHE A C 1
ATOM 771 O O . PHE A 1 97 ? 10.471 -3.697 5.482 1.00 76.62 97 PHE A O 1
ATOM 778 N N . PRO A 1 98 ? 8.418 -4.224 4.761 1.00 62.22 98 PRO A N 1
ATOM 779 C CA . PRO A 1 98 ? 8.176 -2.999 3.972 1.00 62.22 98 PRO A CA 1
ATOM 780 C C . PRO A 1 98 ? 8.230 -1.638 4.699 1.00 62.22 98 PRO A C 1
ATOM 782 O O . PRO A 1 98 ? 7.896 -0.623 4.098 1.00 62.22 98 PRO A O 1
ATOM 785 N N . LEU A 1 99 ? 8.621 -1.556 5.972 1.00 63.53 99 LEU A N 1
ATOM 786 C CA . LEU A 1 99 ? 8.526 -0.317 6.756 1.00 63.53 99 LEU A CA 1
ATOM 787 C C . LEU A 1 99 ? 9.901 0.320 7.042 1.00 63.53 99 LEU A C 1
ATOM 789 O O . LEU A 1 99 ? 10.856 -0.360 7.416 1.00 63.53 99 LEU A O 1
ATOM 793 N N . HIS A 1 100 ? 9.970 1.657 6.977 1.00 55.09 100 HIS A N 1
ATOM 794 C CA . HIS A 1 100 ? 11.196 2.469 7.118 1.00 55.09 100 HIS A CA 1
ATOM 795 C C . HIS A 1 100 ? 11.978 2.285 8.434 1.00 55.09 100 HIS A C 1
ATOM 797 O O . HIS A 1 100 ? 13.168 2.589 8.487 1.00 55.09 100 HIS A O 1
ATOM 803 N N . ASN A 1 101 ? 11.341 1.762 9.486 1.00 52.34 101 ASN A N 1
ATOM 804 C CA . ASN A 1 101 ? 11.959 1.569 10.803 1.00 52.34 101 ASN A CA 1
ATOM 805 C C . ASN A 1 101 ? 12.438 0.133 11.061 1.00 52.34 101 ASN A C 1
ATOM 807 O O . ASN A 1 101 ? 12.905 -0.167 12.162 1.00 52.34 101 ASN A O 1
ATOM 811 N N . TYR A 1 102 ? 12.312 -0.763 10.080 1.00 68.06 102 TYR A N 1
ATOM 812 C CA . TYR A 1 102 ? 12.569 -2.185 10.271 1.00 68.06 102 TYR A CA 1
ATOM 813 C C . TYR A 1 102 ? 13.827 -2.614 9.536 1.00 68.06 102 TYR A C 1
ATOM 815 O O . TYR A 1 102 ? 14.218 -2.065 8.502 1.00 68.06 102 TYR A O 1
ATOM 823 N N . ARG A 1 103 ? 14.499 -3.590 10.141 1.00 79.25 103 ARG A N 1
ATOM 824 C CA . ARG A 1 103 ? 15.716 -4.182 9.612 1.00 79.25 103 ARG A CA 1
ATOM 825 C C . ARG A 1 103 ? 15.398 -5.574 9.102 1.00 79.25 103 ARG A C 1
ATOM 827 O O . ARG A 1 103 ? 14.784 -6.359 9.816 1.00 79.25 103 ARG A O 1
ATOM 834 N N . THR A 1 104 ? 15.864 -5.892 7.906 1.00 83.50 104 THR A N 1
ATOM 835 C CA . THR A 1 104 ? 15.860 -7.267 7.413 1.00 83.50 104 THR A CA 1
ATOM 836 C C . THR A 1 104 ? 16.877 -8.068 8.230 1.00 83.50 104 THR A C 1
ATOM 838 O O . THR A 1 104 ? 18.033 -7.626 8.314 1.00 83.50 104 THR A O 1
ATOM 841 N N . PRO A 1 105 ? 16.498 -9.211 8.836 1.00 85.75 105 PRO A N 1
ATOM 842 C CA . PRO A 1 105 ? 17.409 -10.021 9.640 1.00 85.75 105 PRO A CA 1
ATOM 843 C C . PRO A 1 105 ? 18.699 -10.380 8.891 1.00 85.75 105 PRO A C 1
ATOM 845 O O . PRO A 1 105 ? 18.681 -10.704 7.701 1.00 85.75 105 PRO A O 1
ATOM 848 N N . ALA A 1 106 ? 19.838 -10.355 9.589 1.00 86.94 106 ALA A N 1
ATOM 849 C CA . ALA A 1 106 ? 21.141 -10.661 8.989 1.00 86.94 106 ALA A CA 1
ATOM 850 C C . ALA A 1 106 ? 21.217 -12.076 8.378 1.00 86.94 106 ALA A C 1
ATOM 852 O O . ALA A 1 106 ? 21.885 -12.273 7.365 1.00 86.94 106 ALA A O 1
ATOM 853 N N . SER A 1 107 ? 20.503 -13.038 8.961 1.00 87.38 107 SER A N 1
ATOM 854 C CA . SER A 1 107 ? 20.281 -14.398 8.446 1.00 87.38 107 SER A CA 1
ATOM 855 C C . SER A 1 107 ? 19.646 -14.388 7.051 1.00 87.38 107 SER A C 1
ATOM 857 O O . SER A 1 107 ? 20.183 -15.004 6.133 1.00 87.38 107 SER A O 1
ATOM 859 N N . VAL A 1 108 ? 18.557 -13.637 6.855 1.00 85.44 108 VAL A N 1
ATOM 860 C CA . VAL A 1 108 ? 17.874 -13.493 5.555 1.00 85.44 108 VAL A CA 1
ATOM 861 C C . VAL A 1 108 ? 18.819 -12.870 4.527 1.00 85.44 108 VAL A C 1
ATOM 863 O O . VAL A 1 108 ? 18.946 -13.372 3.412 1.00 85.44 108 VAL A O 1
ATOM 866 N N . ILE A 1 109 ? 19.557 -11.825 4.919 1.00 86.00 109 ILE A N 1
ATOM 867 C CA . ILE A 1 109 ? 20.562 -11.180 4.058 1.00 86.00 109 ILE A CA 1
ATOM 868 C C . ILE A 1 109 ? 21.682 -12.164 3.688 1.00 86.00 109 ILE A C 1
ATOM 870 O O . ILE A 1 109 ? 22.145 -12.174 2.549 1.00 86.00 109 ILE A O 1
ATOM 874 N N . SER A 1 110 ? 22.137 -12.987 4.637 1.00 87.56 110 SER A N 1
ATOM 875 C CA . SER A 1 110 ? 23.183 -13.988 4.411 1.00 87.56 110 SER A CA 1
ATOM 876 C C . SER A 1 110 ? 22.738 -15.051 3.412 1.00 87.56 110 SER A C 1
ATOM 878 O O . SER A 1 110 ? 23.509 -15.387 2.514 1.00 87.56 110 SER A O 1
ATOM 880 N N . VAL A 1 111 ? 21.498 -15.528 3.522 1.00 84.12 111 VAL A N 1
ATOM 881 C CA . VAL A 1 111 ? 20.936 -16.503 2.583 1.00 84.12 111 VAL A CA 1
ATOM 882 C C . VAL A 1 111 ? 20.757 -15.898 1.198 1.00 84.12 111 VAL A C 1
ATOM 884 O O . VAL A 1 111 ? 21.148 -16.513 0.215 1.00 84.12 111 VAL A O 1
ATOM 887 N N . ALA A 1 112 ? 20.273 -14.663 1.104 1.00 80.25 112 ALA A N 1
ATOM 888 C CA . ALA A 1 112 ? 20.094 -13.978 -0.174 1.00 80.25 112 ALA A CA 1
ATOM 889 C C . ALA A 1 112 ? 21.408 -13.754 -0.954 1.00 80.25 112 ALA A C 1
ATOM 891 O O . ALA A 1 112 ? 21.386 -13.539 -2.164 1.00 80.25 112 ALA A O 1
ATOM 892 N N . ARG A 1 113 ? 22.570 -13.834 -0.287 1.00 83.06 113 ARG A N 1
ATOM 893 C CA . ARG A 1 113 ? 23.890 -13.793 -0.944 1.00 83.06 113 ARG A CA 1
ATOM 894 C C . ARG A 1 113 ? 24.282 -15.109 -1.620 1.00 83.06 113 ARG A C 1
ATOM 896 O O . ARG A 1 113 ? 25.202 -15.097 -2.436 1.00 83.06 113 ARG A O 1
ATOM 903 N N . ASN A 1 114 ? 23.616 -16.215 -1.289 1.00 84.94 114 ASN A N 1
ATOM 904 C CA . ASN A 1 114 ? 23.823 -17.529 -1.885 1.00 84.94 114 ASN A CA 1
ATOM 905 C C . ASN A 1 114 ? 22.496 -18.029 -2.478 1.00 84.94 114 ASN A C 1
ATOM 907 O O . ASN A 1 114 ? 21.678 -18.633 -1.787 1.00 84.94 114 ASN A O 1
ATOM 911 N N . VAL A 1 115 ? 22.297 -17.760 -3.770 1.00 79.62 115 VAL A N 1
ATOM 912 C CA . VAL A 1 115 ? 21.049 -18.054 -4.492 1.00 79.62 115 VAL A CA 1
ATOM 913 C C . VAL A 1 115 ? 20.719 -19.549 -4.490 1.00 79.62 115 VAL A C 1
ATOM 915 O O . VAL A 1 115 ? 19.567 -19.921 -4.294 1.00 79.62 115 VAL A O 1
ATOM 918 N N . GLU A 1 116 ? 21.716 -20.420 -4.633 1.00 83.50 116 GLU A N 1
ATOM 919 C CA . GLU A 1 116 ? 21.503 -21.873 -4.586 1.00 83.50 116 GLU A CA 1
ATOM 920 C C . GLU A 1 116 ? 20.973 -22.306 -3.218 1.00 83.50 116 GLU A C 1
ATOM 922 O O . GLU A 1 116 ? 19.991 -23.042 -3.113 1.00 83.50 116 GLU A O 1
ATOM 927 N N . LYS A 1 117 ? 21.572 -21.770 -2.149 1.00 85.75 117 LYS A N 1
ATOM 928 C CA . LYS A 1 117 ? 21.107 -22.020 -0.785 1.00 85.75 117 LYS A CA 1
ATOM 929 C C . LYS A 1 117 ? 19.705 -21.457 -0.564 1.00 85.75 117 LYS A C 1
ATOM 931 O O . LYS A 1 117 ? 18.888 -22.129 0.056 1.00 85.75 117 LYS A O 1
ATOM 936 N N . PHE A 1 118 ? 19.414 -20.269 -1.097 1.00 85.00 118 PHE A N 1
ATOM 937 C CA . PHE A 1 118 ? 18.089 -19.649 -1.046 1.00 85.00 118 PHE A CA 1
ATOM 938 C C . PHE A 1 118 ? 17.005 -20.574 -1.616 1.00 85.00 118 PHE A C 1
ATOM 940 O O . PHE A 1 118 ? 15.965 -20.737 -0.984 1.00 85.00 118 PHE A O 1
ATOM 947 N N . LEU A 1 119 ? 17.260 -21.227 -2.754 1.00 86.44 119 LEU A N 1
ATOM 948 C CA . LEU A 1 119 ? 16.313 -22.153 -3.390 1.00 86.44 119 LEU A CA 1
ATOM 949 C C . LEU A 1 119 ? 16.170 -23.493 -2.653 1.00 86.44 119 LEU A C 1
ATOM 951 O O . LEU A 1 119 ? 15.191 -24.202 -2.861 1.00 86.44 119 LEU A O 1
ATOM 955 N N . SER A 1 120 ? 17.128 -23.847 -1.793 1.00 91.19 120 SER A N 1
ATOM 956 C CA . SER A 1 120 ? 17.104 -25.105 -1.037 1.00 91.19 120 SER A CA 1
ATOM 957 C C . SER A 1 120 ? 16.188 -25.082 0.189 1.00 91.19 120 SER A C 1
ATOM 959 O O . SER A 1 120 ? 15.989 -26.125 0.812 1.00 91.19 120 SER A O 1
ATOM 961 N N . TYR A 1 121 ? 15.681 -23.909 0.577 1.00 92.75 121 TYR A N 1
ATOM 962 C CA . TYR A 1 121 ? 14.930 -23.727 1.814 1.00 92.75 121 TYR A CA 1
ATOM 963 C C . TYR A 1 121 ? 13.419 -23.829 1.619 1.00 92.75 121 TYR A C 1
ATOM 965 O O . TYR A 1 121 ? 12.865 -23.317 0.647 1.00 92.75 121 TYR A O 1
ATOM 973 N N . ASN A 1 122 ? 12.756 -24.422 2.612 1.00 95.00 122 ASN A N 1
ATOM 974 C CA . ASN A 1 122 ? 11.307 -24.441 2.730 1.00 95.00 122 ASN A CA 1
ATOM 975 C C . ASN A 1 122 ? 10.801 -23.084 3.247 1.00 95.00 122 ASN A C 1
ATOM 977 O O . ASN A 1 122 ? 10.512 -22.912 4.431 1.00 95.00 122 ASN A O 1
ATOM 981 N N . TRP A 1 123 ? 10.736 -22.095 2.353 1.00 92.75 123 TRP A N 1
ATOM 982 C CA . TRP A 1 123 ? 10.288 -20.745 2.698 1.00 92.75 123 TRP A CA 1
ATOM 983 C C . TRP A 1 123 ? 8.892 -20.701 3.327 1.00 92.75 123 TRP A C 1
ATOM 985 O O . TRP A 1 123 ? 8.760 -20.008 4.336 1.00 92.75 123 TRP A O 1
ATOM 995 N N . PRO A 1 124 ? 7.868 -21.408 2.807 1.00 95.00 124 PRO A N 1
ATOM 996 C CA . PRO A 1 124 ? 6.546 -21.393 3.425 1.00 95.00 124 PRO A CA 1
ATOM 997 C C . PRO A 1 124 ? 6.544 -21.820 4.896 1.00 95.00 124 PRO A C 1
ATOM 999 O O . PRO A 1 124 ? 5.992 -21.103 5.733 1.00 95.00 124 PRO A O 1
ATOM 1002 N N . ASP A 1 125 ? 7.218 -22.923 5.229 1.00 95.69 125 ASP A N 1
ATOM 1003 C CA . ASP A 1 125 ? 7.307 -23.407 6.611 1.00 95.69 125 ASP A CA 1
ATOM 1004 C C . ASP A 1 125 ? 8.127 -22.462 7.500 1.00 95.69 125 ASP A C 1
ATOM 1006 O O . ASP A 1 125 ? 7.670 -22.039 8.561 1.00 95.69 125 ASP A O 1
ATOM 1010 N N . SER A 1 126 ? 9.287 -22.008 7.018 1.00 94.00 126 SER A N 1
ATOM 1011 C CA . SER A 1 126 ? 10.131 -21.036 7.723 1.00 94.00 126 SER A CA 1
ATOM 1012 C C . SER A 1 126 ? 9.415 -19.723 8.044 1.00 94.00 126 SER A C 1
ATOM 1014 O O . SER A 1 126 ? 9.583 -19.170 9.133 1.00 94.00 126 SER A O 1
ATOM 1016 N N . ILE A 1 127 ? 8.628 -19.206 7.100 1.00 92.25 127 ILE A N 1
ATOM 1017 C CA . ILE A 1 127 ? 7.852 -17.973 7.269 1.00 92.25 127 ILE A CA 1
ATOM 1018 C C . ILE A 1 127 ? 6.705 -18.197 8.251 1.00 92.25 127 ILE A C 1
ATOM 1020 O O . ILE A 1 127 ? 6.480 -17.355 9.125 1.00 92.25 127 ILE A O 1
ATOM 1024 N N . ARG A 1 128 ? 6.002 -19.330 8.138 1.00 94.69 128 ARG A N 1
ATOM 1025 C CA . ARG A 1 128 ? 4.941 -19.703 9.074 1.00 94.69 128 ARG A CA 1
ATOM 1026 C C . ARG A 1 128 ? 5.475 -19.787 10.498 1.00 94.69 128 ARG A C 1
ATOM 1028 O O . ARG A 1 128 ? 4.916 -19.137 11.374 1.00 94.69 128 ARG A O 1
ATOM 1035 N N . GLU A 1 129 ? 6.542 -20.543 10.735 1.00 94.56 129 GLU A N 1
ATOM 1036 C CA . GLU A 1 129 ? 7.122 -20.720 12.073 1.00 94.56 129 GLU A CA 1
ATOM 1037 C C . GLU A 1 129 ? 7.571 -19.385 12.676 1.00 94.56 129 GLU A C 1
ATOM 1039 O O . GLU A 1 129 ? 7.298 -19.083 13.841 1.00 94.56 129 GLU A O 1
ATOM 1044 N N . PHE A 1 130 ? 8.179 -18.528 11.855 1.00 91.69 130 PHE A N 1
ATOM 1045 C CA . PHE A 1 130 ? 8.542 -17.176 12.257 1.00 91.69 130 PHE A CA 1
ATOM 1046 C C . PHE A 1 130 ? 7.318 -16.336 12.676 1.00 91.69 130 PHE A C 1
ATOM 1048 O O . PHE A 1 130 ? 7.333 -15.707 13.738 1.00 91.69 130 PHE A O 1
ATOM 1055 N N . LEU A 1 131 ? 6.240 -16.349 11.883 1.00 92.19 131 LEU A N 1
ATOM 1056 C CA . LEU A 1 131 ? 4.998 -15.638 12.195 1.00 92.19 131 LEU A CA 1
ATOM 1057 C C . LEU A 1 131 ? 4.309 -16.204 13.445 1.00 92.19 131 LEU A C 1
ATOM 1059 O O . LEU A 1 131 ? 3.920 -15.440 14.325 1.00 92.19 131 LEU A O 1
ATOM 1063 N N . VAL A 1 132 ? 4.220 -17.528 13.571 1.00 94.69 132 VAL A N 1
ATOM 1064 C CA . VAL A 1 132 ? 3.632 -18.225 14.726 1.00 94.69 132 VAL A CA 1
ATOM 1065 C C . VAL A 1 132 ? 4.362 -17.867 16.020 1.00 94.69 132 VAL A C 1
ATOM 1067 O O . VAL A 1 132 ? 3.717 -17.613 17.044 1.00 94.69 132 VAL A O 1
ATOM 1070 N N . ALA A 1 133 ? 5.695 -17.789 15.999 1.00 92.62 133 ALA A N 1
ATOM 1071 C CA . ALA A 1 133 ? 6.477 -17.348 17.151 1.00 92.62 133 ALA A CA 1
ATOM 1072 C C . ALA A 1 133 ? 6.099 -15.918 17.584 1.00 92.62 133 ALA A C 1
ATOM 1074 O O . ALA A 1 133 ? 5.884 -15.659 18.776 1.00 92.62 133 ALA A O 1
ATOM 1075 N N . ASP A 1 134 ? 5.944 -15.007 16.622 1.00 90.56 134 ASP A N 1
ATOM 1076 C CA . ASP A 1 134 ? 5.520 -13.628 16.862 1.00 90.56 134 ASP A CA 1
ATOM 1077 C C . ASP A 1 134 ? 4.055 -13.546 17.346 1.00 90.56 134 ASP A C 1
ATOM 1079 O O . ASP A 1 134 ? 3.763 -12.812 18.298 1.00 90.56 134 ASP A O 1
ATOM 1083 N N . PHE A 1 135 ? 3.142 -14.351 16.790 1.00 93.81 135 PHE A N 1
ATOM 1084 C CA . PHE A 1 135 ? 1.739 -14.428 17.228 1.00 93.81 135 PHE A CA 1
ATOM 1085 C C . PHE A 1 135 ? 1.646 -14.903 18.669 1.00 93.81 135 PHE A C 1
ATOM 1087 O O . PHE A 1 135 ? 0.967 -14.289 19.492 1.00 93.81 135 PHE A O 1
ATOM 1094 N N . ASN A 1 136 ? 2.396 -15.947 19.017 1.00 94.12 136 ASN A N 1
ATOM 1095 C CA . ASN A 1 136 ? 2.462 -16.470 20.375 1.00 94.12 136 ASN A CA 1
ATOM 1096 C C . ASN A 1 136 ? 3.013 -15.430 21.357 1.00 94.12 136 ASN A C 1
ATOM 1098 O O . ASN A 1 136 ? 2.493 -15.280 22.471 1.00 94.12 136 ASN A O 1
ATOM 1102 N N . ALA A 1 137 ? 4.034 -14.670 20.951 1.00 91.81 137 ALA A N 1
ATOM 1103 C CA . ALA A 1 137 ? 4.576 -13.585 21.757 1.00 91.81 137 ALA A CA 1
ATOM 1104 C C . ALA A 1 137 ? 3.541 -12.470 21.992 1.00 91.81 137 ALA A C 1
ATOM 1106 O O . ALA A 1 137 ? 3.414 -11.983 23.121 1.00 91.81 137 ALA A O 1
ATOM 1107 N N . ILE A 1 138 ? 2.778 -12.087 20.964 1.00 90.75 138 ILE A N 1
ATOM 1108 C CA . ILE A 1 138 ? 1.730 -11.064 21.074 1.00 90.75 138 ILE A CA 1
ATOM 1109 C C . ILE A 1 138 ? 0.544 -11.570 21.894 1.00 90.75 138 ILE A C 1
ATOM 1111 O O . ILE A 1 138 ? 0.143 -10.892 22.838 1.00 90.75 138 ILE A O 1
ATOM 1115 N N . ALA A 1 139 ? 0.038 -12.773 21.633 1.00 91.00 139 ALA A N 1
ATOM 1116 C CA . ALA A 1 139 ? -1.061 -13.371 22.389 1.00 91.00 139 ALA A CA 1
ATOM 1117 C C . ALA A 1 139 ? -0.725 -13.476 23.887 1.00 91.00 139 ALA A C 1
ATOM 1119 O O . ALA A 1 139 ? -1.550 -13.173 24.753 1.00 91.00 139 ALA A O 1
ATOM 1120 N N . LYS A 1 140 ? 0.527 -13.817 24.227 1.00 92.25 140 LYS A N 1
ATOM 1121 C CA . LYS A 1 140 ? 1.015 -13.812 25.615 1.00 92.25 140 LYS A CA 1
ATOM 1122 C C . LYS A 1 140 ? 0.981 -12.415 26.242 1.00 92.25 140 LYS A C 1
ATOM 1124 O O . LYS A 1 140 ? 0.675 -12.297 27.428 1.00 92.25 140 LYS A O 1
ATOM 1129 N N . LYS A 1 141 ? 1.293 -11.362 25.482 1.00 92.00 141 LYS A N 1
ATOM 1130 C CA . LYS A 1 141 ? 1.209 -9.968 25.949 1.00 92.00 141 LYS A CA 1
ATOM 1131 C C . LYS A 1 141 ? -0.234 -9.490 26.083 1.00 92.00 141 LYS A C 1
ATOM 1133 O O . LYS A 1 141 ? -0.539 -8.866 27.096 1.00 92.00 141 LYS A O 1
ATOM 1138 N N . MET A 1 142 ? -1.111 -9.838 25.135 1.00 90.12 142 MET A N 1
ATOM 1139 C CA . MET A 1 142 ? -2.552 -9.551 25.189 1.00 90.12 142 MET A CA 1
ATOM 1140 C C . MET A 1 142 ? -3.165 -10.113 26.472 1.00 90.12 142 MET A C 1
ATOM 1142 O O . MET A 1 142 ? -3.751 -9.366 27.251 1.00 90.12 142 MET A O 1
ATOM 1146 N N . LYS A 1 143 ? -2.915 -11.398 26.769 1.00 89.69 143 LYS A N 1
ATOM 1147 C CA . LYS A 1 143 ? -3.379 -12.061 28.004 1.00 89.69 143 LYS A CA 1
ATOM 1148 C C . LYS A 1 143 ? -2.884 -11.374 29.281 1.00 89.69 143 LYS A C 1
ATOM 1150 O O . LYS A 1 143 ? -3.552 -11.420 30.307 1.00 89.69 143 LYS A O 1
ATOM 1155 N N . LYS A 1 144 ? -1.716 -10.728 29.231 1.00 92.88 144 LYS A N 1
ATOM 1156 C CA . LYS A 1 144 ? -1.127 -9.980 30.354 1.00 92.88 144 LYS A CA 1
ATOM 1157 C C . LYS A 1 144 ? -1.515 -8.496 30.379 1.00 92.88 144 LYS A C 1
ATOM 1159 O O . LYS A 1 144 ? -1.032 -7.776 31.251 1.00 92.88 144 LYS A O 1
ATOM 1164 N N . GLY A 1 145 ? -2.316 -8.015 29.425 1.00 89.75 145 GLY A N 1
ATOM 1165 C CA . GLY A 1 145 ? -2.639 -6.592 29.272 1.00 89.75 145 GLY A CA 1
ATOM 1166 C C . GLY A 1 145 ? -1.411 -5.705 29.029 1.00 89.75 145 GLY A C 1
ATOM 1167 O O . GLY A 1 145 ? -1.391 -4.546 29.442 1.00 89.75 145 GLY A O 1
ATOM 1168 N N . GLN A 1 146 ? -0.354 -6.258 28.427 1.00 90.38 146 GLN A N 1
ATOM 1169 C CA . GLN A 1 146 ? 0.888 -5.541 28.135 1.00 90.38 146 GLN A CA 1
ATOM 1170 C C . GLN A 1 146 ? 0.827 -4.858 26.762 1.00 90.38 146 GLN A C 1
ATOM 1172 O O . GLN A 1 146 ? 0.103 -5.324 25.884 1.00 90.38 146 GLN A O 1
ATOM 1177 N N . PRO A 1 147 ? 1.628 -3.798 26.528 1.00 85.44 147 PRO A N 1
ATOM 1178 C CA . PRO A 1 147 ? 1.792 -3.230 25.194 1.00 85.44 147 PRO A CA 1
ATOM 1179 C C . PRO A 1 147 ? 2.231 -4.306 24.193 1.00 85.44 147 PRO A C 1
ATOM 1181 O O . PRO A 1 147 ? 3.248 -4.978 24.397 1.00 85.44 147 PRO A O 1
ATOM 1184 N N . LEU A 1 148 ? 1.462 -4.467 23.117 1.00 82.38 148 LEU A N 1
ATOM 1185 C CA . LEU A 1 148 ? 1.591 -5.587 22.178 1.00 82.38 148 LEU A CA 1
ATOM 1186 C C . LEU A 1 148 ? 2.935 -5.570 21.434 1.00 82.38 148 LEU A C 1
ATOM 1188 O O . LEU A 1 148 ? 3.592 -6.604 21.282 1.00 82.38 148 LEU A O 1
ATOM 1192 N N . GLY A 1 149 ? 3.434 -4.377 21.116 1.00 79.44 149 GLY A N 1
ATOM 1193 C CA . GLY A 1 149 ? 4.636 -4.191 20.310 1.00 79.44 149 GLY A CA 1
ATOM 1194 C C . GLY A 1 149 ? 4.266 -4.138 18.836 1.00 79.44 149 GLY A C 1
ATOM 1195 O O . GLY A 1 149 ? 3.302 -3.472 18.498 1.00 79.44 149 GLY A O 1
ATOM 1196 N N . TYR A 1 150 ? 5.033 -4.815 17.988 1.00 76.06 150 TYR A N 1
ATOM 1197 C CA . TYR A 1 150 ? 4.811 -4.884 16.545 1.00 76.06 150 TYR A CA 1
ATOM 1198 C C . TYR A 1 150 ? 5.062 -6.319 16.074 1.00 76.06 150 TYR A C 1
ATOM 1200 O O . TYR A 1 150 ? 5.870 -7.024 16.692 1.00 76.06 150 TYR A O 1
ATOM 1208 N N . LEU A 1 151 ? 4.395 -6.725 14.991 1.00 78.88 151 LEU A N 1
ATOM 1209 C CA . LEU A 1 151 ? 4.760 -7.919 14.229 1.00 78.88 151 LEU A CA 1
ATOM 1210 C C . LEU A 1 151 ? 5.988 -7.623 13.369 1.00 78.88 151 LEU A C 1
ATOM 1212 O O . LEU A 1 151 ? 6.062 -6.586 12.706 1.00 78.88 151 LEU A O 1
ATOM 1216 N N . ASN A 1 152 ? 6.958 -8.529 13.379 1.00 76.31 152 ASN A N 1
ATOM 1217 C CA . ASN A 1 152 ? 8.215 -8.343 12.673 1.00 76.31 152 ASN A CA 1
ATOM 1218 C C . ASN A 1 152 ? 8.079 -8.800 11.211 1.00 76.31 152 ASN A C 1
ATOM 1220 O O . ASN A 1 152 ? 8.544 -9.867 10.863 1.00 76.31 152 ASN A O 1
ATOM 1224 N N . GLY A 1 153 ? 7.502 -7.996 10.319 1.00 80.75 153 GLY A N 1
ATOM 1225 C CA . GLY A 1 153 ? 7.422 -8.366 8.896 1.00 80.75 153 GLY A CA 1
ATOM 1226 C C . GLY A 1 153 ? 6.426 -9.496 8.581 1.00 80.75 153 GLY A C 1
ATOM 1227 O O . GLY A 1 153 ? 5.678 -9.932 9.449 1.00 80.75 153 GLY A O 1
ATOM 1228 N N . PHE A 1 154 ? 6.341 -9.890 7.305 1.00 84.81 154 PHE A N 1
ATOM 1229 C CA . PHE A 1 154 ? 5.397 -10.866 6.725 1.00 84.81 154 PHE A CA 1
ATOM 1230 C C . PHE A 1 154 ? 3.903 -10.606 7.000 1.00 84.81 154 PHE A C 1
ATOM 1232 O O . PHE A 1 154 ? 3.054 -11.433 6.683 1.00 84.81 154 PHE A O 1
ATOM 1239 N N . VAL A 1 155 ? 3.560 -9.429 7.529 1.00 84.00 155 VAL A N 1
ATOM 1240 C CA . VAL A 1 155 ? 2.200 -9.065 7.953 1.00 84.00 155 VAL A CA 1
ATOM 1241 C C . VAL A 1 155 ? 1.183 -9.167 6.812 1.00 84.00 155 VAL A C 1
ATOM 1243 O O . VAL A 1 155 ? 0.050 -9.587 7.030 1.00 84.00 155 VAL A O 1
ATOM 1246 N N . HIS A 1 156 ? 1.596 -8.856 5.582 1.00 85.56 156 HIS A N 1
ATOM 1247 C CA . HIS A 1 156 ? 0.742 -8.958 4.396 1.00 85.56 156 HIS A CA 1
ATOM 1248 C C . HIS A 1 156 ? 0.235 -10.379 4.140 1.00 85.56 156 HIS A C 1
ATOM 1250 O O . HIS A 1 156 ? -0.878 -10.531 3.652 1.00 85.56 156 HIS A O 1
ATOM 1256 N N . ILE A 1 157 ? 0.996 -11.413 4.517 1.00 91.12 157 ILE A N 1
ATOM 1257 C CA . ILE A 1 157 ? 0.569 -12.810 4.353 1.00 91.12 157 ILE A CA 1
ATOM 1258 C C . ILE A 1 157 ? -0.681 -13.084 5.185 1.00 91.12 157 ILE A C 1
ATOM 1260 O O . ILE A 1 157 ? -1.566 -13.777 4.714 1.00 91.12 157 ILE A O 1
ATOM 1264 N N . ILE A 1 158 ? -0.791 -12.498 6.379 1.00 92.00 158 ILE A N 1
ATOM 1265 C CA . ILE A 1 158 ? -1.951 -12.671 7.267 1.00 92.00 158 ILE A CA 1
ATOM 1266 C C . ILE A 1 158 ? -3.187 -12.001 6.674 1.00 92.00 158 ILE A C 1
ATOM 1268 O O . ILE A 1 158 ? -4.281 -12.549 6.741 1.00 92.00 158 ILE A O 1
ATOM 1272 N N . ILE A 1 159 ? -3.006 -10.815 6.086 1.00 91.06 159 ILE A N 1
ATOM 1273 C CA . ILE A 1 159 ? -4.091 -10.076 5.436 1.00 91.06 159 ILE A CA 1
ATOM 1274 C C . ILE A 1 159 ? -4.611 -10.891 4.250 1.00 91.06 159 ILE A C 1
ATOM 1276 O O . ILE A 1 159 ? -5.803 -11.164 4.186 1.00 91.06 159 ILE A O 1
ATOM 1280 N N . ILE A 1 160 ? -3.721 -11.337 3.357 1.00 92.38 160 ILE A N 1
ATOM 1281 C CA . ILE A 1 160 ? -4.110 -12.160 2.205 1.00 92.38 160 ILE A CA 1
ATOM 1282 C C . ILE A 1 160 ? -4.703 -13.497 2.649 1.00 92.38 160 ILE A C 1
ATOM 1284 O O . ILE A 1 160 ? -5.714 -13.909 2.101 1.00 92.38 160 ILE A O 1
ATOM 1288 N N . TRP A 1 161 ? -4.123 -14.147 3.659 1.00 95.25 161 TRP A N 1
ATOM 1289 C CA . TRP A 1 161 ? -4.662 -15.377 4.238 1.00 95.25 161 TRP A CA 1
ATOM 1290 C C . TRP A 1 161 ? -6.110 -15.184 4.691 1.00 95.25 161 TRP A C 1
ATOM 1292 O O . TRP A 1 161 ? -6.977 -15.954 4.297 1.00 95.25 161 TRP A O 1
ATOM 1302 N N . PHE A 1 162 ? -6.395 -14.121 5.446 1.00 94.62 162 PHE A N 1
ATOM 1303 C CA . PHE A 1 162 ? -7.755 -13.843 5.892 1.00 94.62 162 PHE A CA 1
ATOM 1304 C C . PHE A 1 162 ? -8.699 -13.579 4.715 1.00 94.62 162 PHE A C 1
ATOM 1306 O O . PHE A 1 162 ? -9.795 -14.126 4.693 1.00 94.62 162 PHE A O 1
ATOM 1313 N N . LEU A 1 163 ? -8.270 -12.790 3.725 1.00 92.75 163 LEU A N 1
ATOM 1314 C CA . LEU A 1 163 ? -9.082 -12.498 2.542 1.00 92.75 163 LEU A CA 1
ATOM 1315 C C . LEU A 1 163 ? -9.383 -13.753 1.713 1.00 92.75 163 LEU A C 1
ATOM 1317 O O . LEU A 1 163 ? -10.495 -13.908 1.232 1.00 92.75 163 LEU A O 1
ATOM 1321 N N . GLU A 1 164 ? -8.442 -14.689 1.608 1.00 94.00 164 GLU A N 1
ATOM 1322 C CA . GLU A 1 164 ? -8.655 -15.981 0.944 1.00 94.00 164 GLU A CA 1
ATOM 1323 C C . GLU A 1 164 ? -9.621 -16.908 1.701 1.00 94.00 164 GLU A C 1
ATOM 1325 O O . GLU A 1 164 ? -10.235 -17.780 1.089 1.00 94.00 164 GLU A O 1
ATOM 1330 N N . HIS A 1 165 ? -9.790 -16.720 3.012 1.00 93.38 165 HIS A N 1
ATOM 1331 C CA . HIS A 1 165 ? -10.822 -17.407 3.794 1.00 93.38 165 HIS A CA 1
ATOM 1332 C C . HIS A 1 165 ? -12.161 -16.657 3.822 1.00 93.38 165 HIS A C 1
ATOM 1334 O O . HIS A 1 165 ? -13.156 -17.225 4.268 1.00 93.38 165 HIS A O 1
ATOM 1340 N N . TYR A 1 166 ? -12.208 -15.402 3.378 1.00 88.94 166 TYR A N 1
ATOM 1341 C CA . TYR A 1 166 ? -13.353 -14.514 3.545 1.00 88.94 166 TYR A CA 1
ATOM 1342 C C . TYR A 1 166 ? -14.170 -14.387 2.254 1.00 88.94 166 TYR A C 1
ATOM 1344 O O . TYR A 1 166 ? -13.671 -13.905 1.243 1.00 88.94 166 TYR A O 1
ATOM 1352 N N . THR A 1 167 ? -15.446 -14.784 2.281 1.00 83.69 167 THR A N 1
ATOM 1353 C CA . THR A 1 167 ? -16.257 -14.922 1.052 1.00 83.69 167 THR A CA 1
ATOM 1354 C C . THR A 1 167 ? -16.999 -13.658 0.620 1.00 83.69 167 THR A C 1
ATOM 1356 O O . THR A 1 167 ? -17.508 -13.610 -0.497 1.00 83.69 167 THR A O 1
ATOM 1359 N N . LEU A 1 168 ? -17.078 -12.625 1.466 1.00 79.75 168 LEU A N 1
ATOM 1360 C CA . LEU A 1 168 ? -17.852 -11.414 1.146 1.00 79.75 168 LEU A CA 1
ATOM 1361 C C . LEU A 1 168 ? -17.119 -10.441 0.212 1.00 79.75 168 LEU A C 1
ATOM 1363 O O . LEU A 1 168 ? -17.760 -9.565 -0.370 1.00 79.75 168 LEU A O 1
ATOM 1367 N N . HIS A 1 169 ? -15.798 -10.571 0.062 1.00 80.88 169 HIS A N 1
ATOM 1368 C CA . HIS A 1 169 ? -15.040 -9.811 -0.928 1.00 80.88 169 HIS A CA 1
ATOM 1369 C C . HIS A 1 169 ? -14.514 -10.726 -2.016 1.00 80.88 169 HIS A C 1
ATOM 1371 O O . HIS A 1 169 ? -13.779 -11.673 -1.750 1.00 80.88 169 HIS A O 1
ATOM 1377 N N . GLU A 1 170 ? -14.849 -10.396 -3.258 1.00 84.31 170 GLU A N 1
ATOM 1378 C CA . GLU A 1 170 ? -14.251 -11.065 -4.398 1.00 84.31 170 GLU A CA 1
ATOM 1379 C C . GLU A 1 170 ? -12.841 -10.514 -4.660 1.00 84.31 170 GLU A C 1
ATOM 1381 O O . GLU A 1 170 ? -12.617 -9.300 -4.591 1.00 84.31 170 GLU A O 1
ATOM 1386 N N . PRO A 1 171 ? -11.874 -11.383 -4.986 1.00 89.44 171 PRO A N 1
ATOM 1387 C CA . PRO A 1 171 ? -10.553 -10.945 -5.405 1.00 89.44 171 PRO A CA 1
ATOM 1388 C C . PRO A 1 171 ? -10.619 -10.177 -6.729 1.00 89.44 171 PRO A C 1
ATOM 1390 O O . PRO A 1 171 ? -11.271 -10.621 -7.675 1.00 89.44 171 PRO A O 1
ATOM 1393 N N . LEU A 1 172 ? -9.836 -9.099 -6.837 1.00 88.31 172 LEU A N 1
ATOM 1394 C CA . LEU A 1 172 ? -9.682 -8.283 -8.050 1.00 88.31 172 LEU A CA 1
ATOM 1395 C C . LEU A 1 172 ? -9.351 -9.127 -9.292 1.00 88.31 172 LEU A C 1
ATOM 1397 O O . LEU A 1 172 ? -9.837 -8.859 -10.388 1.00 88.31 172 LEU A O 1
ATOM 1401 N N . ASN A 1 173 ? -8.520 -10.158 -9.124 1.00 89.69 173 ASN A N 1
ATOM 1402 C CA . ASN A 1 173 ? -8.247 -11.136 -10.170 1.00 89.69 173 ASN A CA 1
ATOM 1403 C C . ASN A 1 173 ? -8.271 -12.553 -9.592 1.00 89.69 173 ASN A C 1
ATOM 1405 O O . ASN A 1 173 ? -7.248 -13.081 -9.163 1.00 89.69 173 ASN A O 1
ATOM 1409 N N . SER A 1 174 ? -9.436 -13.201 -9.612 1.00 89.38 174 SER A N 1
ATOM 1410 C CA . SER A 1 174 ? -9.642 -14.551 -9.062 1.00 89.38 174 SER A CA 1
ATOM 1411 C C . SER A 1 174 ? -8.711 -15.629 -9.639 1.00 89.38 174 SER A C 1
ATOM 1413 O O . SER A 1 174 ? -8.399 -16.610 -8.956 1.00 89.38 174 SER A O 1
ATOM 1415 N N . LYS A 1 175 ? -8.214 -15.436 -10.866 1.00 90.56 175 LYS A N 1
ATOM 1416 C CA . LYS A 1 175 ? -7.324 -16.376 -11.563 1.00 90.56 175 LYS A CA 1
ATOM 1417 C C . LYS A 1 175 ? -5.839 -16.060 -11.385 1.00 90.56 175 LYS A C 1
ATOM 1419 O O . LYS A 1 175 ? -5.013 -16.895 -11.743 1.00 90.56 175 LYS A O 1
ATOM 1424 N N . ALA A 1 176 ? -5.480 -14.895 -10.841 1.00 92.12 176 ALA A N 1
ATOM 1425 C CA . ALA A 1 176 ? -4.080 -14.525 -10.660 1.00 92.12 176 ALA A CA 1
ATOM 1426 C C . ALA A 1 176 ? -3.369 -15.500 -9.716 1.00 92.12 176 ALA A C 1
ATOM 1428 O O . ALA A 1 176 ? -3.932 -15.939 -8.709 1.00 92.12 176 ALA A O 1
ATOM 1429 N N . ARG A 1 177 ? -2.122 -15.837 -10.049 1.00 91.69 177 ARG A N 1
ATOM 1430 C CA . ARG A 1 177 ? -1.241 -16.666 -9.227 1.00 91.69 177 ARG A CA 1
ATOM 1431 C C . ARG A 1 177 ? 0.166 -16.054 -9.202 1.00 91.69 177 ARG A C 1
ATOM 1433 O O . ARG A 1 177 ? 0.603 -15.555 -10.238 1.00 91.69 177 ARG A O 1
ATOM 1440 N N . PRO A 1 178 ? 0.875 -16.083 -8.058 1.00 92.81 178 PRO A N 1
ATOM 1441 C CA . PRO A 1 178 ? 0.443 -16.627 -6.761 1.00 92.81 178 PRO A CA 1
ATOM 1442 C C . PRO A 1 178 ? -0.712 -15.841 -6.125 1.00 92.81 178 PRO A C 1
ATOM 1444 O O . PRO A 1 178 ? -1.008 -14.733 -6.575 1.00 92.81 178 PRO A O 1
ATOM 1447 N N . ARG A 1 179 ? -1.400 -16.403 -5.116 1.00 93.44 179 ARG A N 1
ATOM 1448 C CA . ARG A 1 179 ? -2.666 -15.823 -4.613 1.00 93.44 179 ARG A CA 1
ATOM 1449 C C . ARG A 1 179 ? -2.519 -14.407 -4.058 1.00 93.44 179 ARG A C 1
ATOM 1451 O O . ARG A 1 179 ? -3.454 -13.620 -4.135 1.00 93.44 179 ARG A O 1
ATOM 1458 N N . PHE A 1 180 ? -1.322 -14.030 -3.615 1.00 89.19 180 PHE A N 1
ATOM 1459 C CA . PHE A 1 180 ? -0.978 -12.645 -3.288 1.00 89.19 180 PHE A CA 1
ATOM 1460 C C . PHE A 1 180 ? -1.311 -11.627 -4.403 1.00 89.19 180 PHE A C 1
ATOM 1462 O O . PHE A 1 180 ? -1.620 -10.480 -4.098 1.00 89.19 180 PHE A O 1
ATOM 1469 N N . LEU A 1 181 ? -1.283 -12.021 -5.682 1.00 90.38 181 LEU A N 1
ATOM 1470 C CA . LEU A 1 181 ? -1.608 -11.147 -6.818 1.00 90.38 181 LEU A CA 1
ATOM 1471 C C . LEU A 1 181 ? -3.114 -11.017 -7.095 1.00 90.38 181 LEU A C 1
ATOM 1473 O O . LEU A 1 181 ? -3.504 -10.247 -7.970 1.00 90.38 181 LEU A O 1
ATOM 1477 N N . ARG A 1 182 ? -3.960 -11.781 -6.393 1.00 91.12 182 ARG A N 1
ATOM 1478 C CA . ARG A 1 182 ? -5.418 -11.760 -6.585 1.00 91.12 182 ARG A CA 1
ATOM 1479 C C . ARG A 1 182 ? -6.073 -10.523 -5.979 1.00 91.12 182 ARG A C 1
ATOM 1481 O O . ARG A 1 182 ? -7.170 -10.168 -6.398 1.00 91.12 182 ARG A O 1
ATOM 1488 N N . TRP A 1 183 ? -5.416 -9.883 -5.014 1.00 89.69 183 TRP A N 1
ATOM 1489 C CA . TRP A 1 183 ? -5.993 -8.836 -4.175 1.00 89.69 183 TRP A CA 1
ATOM 1490 C C . TRP A 1 183 ? -5.385 -7.464 -4.474 1.00 89.69 183 TRP A C 1
ATOM 1492 O O . TRP A 1 183 ? -4.180 -7.340 -4.710 1.00 89.69 183 TRP A O 1
ATOM 1502 N N . GLY A 1 184 ? -6.233 -6.435 -4.466 1.00 81.12 184 GLY A N 1
ATOM 1503 C CA . GLY A 1 184 ? -5.842 -5.044 -4.669 1.00 81.12 184 GLY A CA 1
ATOM 1504 C C . GLY A 1 184 ? -5.400 -4.340 -3.381 1.00 81.12 184 GLY A C 1
ATOM 1505 O O . GLY A 1 184 ? -5.483 -4.875 -2.276 1.00 81.12 184 GLY A O 1
ATOM 1506 N N . SER A 1 185 ? -4.893 -3.115 -3.534 1.00 76.12 185 SER A N 1
ATOM 1507 C CA . SER A 1 185 ? -4.502 -2.229 -2.424 1.00 76.12 185 SER A CA 1
ATOM 1508 C C . SER A 1 185 ? -5.675 -1.484 -1.779 1.00 76.12 185 SER A C 1
ATOM 1510 O O . SER A 1 185 ? -5.482 -0.749 -0.817 1.00 76.12 185 SER A O 1
ATOM 1512 N N . ASP A 1 186 ? -6.868 -1.634 -2.341 1.00 74.31 186 ASP A N 1
ATOM 1513 C CA . ASP A 1 186 ? -8.126 -1.016 -1.933 1.00 74.31 186 ASP A CA 1
ATOM 1514 C C . ASP A 1 186 ? -8.724 -1.639 -0.663 1.00 74.31 186 ASP A C 1
ATOM 1516 O O . ASP A 1 186 ? -9.559 -1.021 -0.006 1.00 74.31 186 ASP A O 1
ATOM 1520 N N . VAL A 1 187 ? -8.250 -2.822 -0.257 1.00 74.94 187 VAL A N 1
ATOM 1521 C CA . VAL A 1 187 ? -8.716 -3.509 0.954 1.00 74.94 187 VAL A CA 1
ATOM 1522 C C . VAL A 1 187 ? -8.048 -2.935 2.212 1.00 74.94 187 VAL A C 1
ATOM 1524 O O . VAL A 1 187 ? -7.106 -3.497 2.783 1.00 74.94 187 VAL A O 1
ATOM 1527 N N . VAL A 1 188 ? -8.551 -1.785 2.659 1.00 77.38 188 VAL A N 1
ATOM 1528 C CA . VAL A 1 188 ? -8.116 -1.092 3.879 1.00 77.38 188 VAL A CA 1
ATOM 1529 C C . VAL A 1 188 ? -9.286 -0.993 4.857 1.00 77.38 188 VAL A C 1
ATOM 1531 O O . VAL A 1 188 ? -10.371 -0.560 4.494 1.00 77.38 188 VAL A O 1
ATOM 1534 N N . TYR A 1 189 ? -9.052 -1.377 6.111 1.00 80.62 189 TYR A N 1
ATOM 1535 C CA . TYR A 1 189 ? -10.024 -1.351 7.201 1.00 80.62 189 TYR A CA 1
ATOM 1536 C C . TYR A 1 189 ? -9.482 -0.427 8.286 1.00 80.62 189 TYR A C 1
ATOM 1538 O O . TYR A 1 189 ? -8.321 -0.549 8.688 1.00 80.62 189 TYR A O 1
ATOM 1546 N N . ASN A 1 190 ? -10.308 0.496 8.769 1.00 84.50 190 ASN A N 1
ATOM 1547 C CA . ASN A 1 190 ? -9.999 1.218 10.000 1.00 84.50 190 ASN A CA 1
ATOM 1548 C C . ASN A 1 190 ? -10.330 0.342 11.237 1.00 84.50 190 ASN A C 1
ATOM 1550 O O . ASN A 1 190 ? -10.834 -0.773 11.100 1.00 84.50 190 ASN A O 1
ATOM 1554 N N . ASP A 1 191 ? -10.036 0.817 12.454 1.00 81.62 191 ASP A N 1
ATOM 1555 C CA . ASP A 1 191 ? -10.308 0.069 13.700 1.00 81.62 191 ASP A CA 1
ATOM 1556 C C . ASP A 1 191 ? -11.790 -0.298 13.886 1.00 81.62 191 ASP A C 1
ATOM 1558 O O . ASP A 1 191 ? -12.100 -1.401 14.353 1.00 81.62 191 ASP A O 1
ATOM 1562 N N . ALA A 1 192 ? -12.700 0.609 13.522 1.00 84.44 192 ALA A N 1
ATOM 1563 C CA . ALA A 1 192 ? -14.134 0.367 13.597 1.00 84.44 192 ALA A CA 1
ATOM 1564 C C . ALA A 1 192 ? -14.556 -0.657 12.539 1.00 84.44 192 ALA A C 1
ATOM 1566 O O . ALA A 1 192 ? -15.172 -1.655 12.898 1.00 84.44 192 ALA A O 1
ATOM 1567 N N . ASP A 1 193 ? -14.133 -0.482 11.285 1.00 86.38 193 ASP A N 1
ATOM 1568 C CA . ASP A 1 193 ? -14.465 -1.392 10.186 1.00 86.38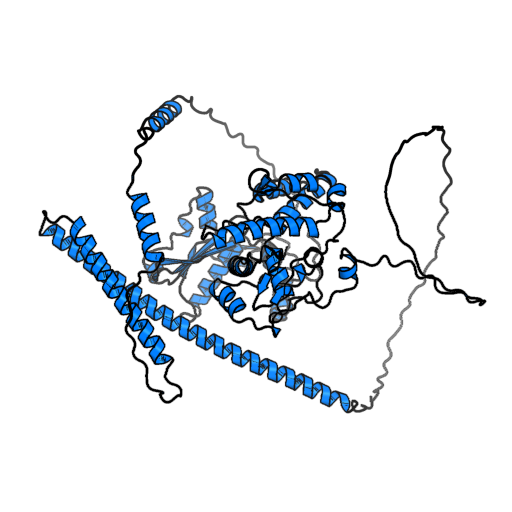 193 ASP A CA 1
ATOM 1569 C C . ASP A 1 193 ? -13.942 -2.800 10.457 1.00 86.38 193 ASP A C 1
ATOM 1571 O O . ASP A 1 193 ? -14.681 -3.759 10.301 1.00 86.38 193 ASP A O 1
ATOM 1575 N N . ALA A 1 194 ? -12.694 -2.947 10.915 1.00 87.75 194 ALA A N 1
ATOM 1576 C CA . ALA A 1 194 ? -12.115 -4.249 11.240 1.00 87.75 194 ALA A CA 1
ATOM 1577 C C . ALA A 1 194 ? -12.861 -4.938 12.394 1.00 87.75 194 ALA A C 1
ATOM 1579 O O . ALA A 1 194 ? -13.021 -6.161 12.396 1.00 87.75 194 ALA A O 1
ATOM 1580 N N . SER A 1 195 ? -13.326 -4.160 13.376 1.00 86.38 195 SER A N 1
ATOM 1581 C CA . SER A 1 195 ? -14.134 -4.683 14.478 1.00 86.38 195 SER A CA 1
ATOM 1582 C C . SER A 1 195 ? -15.510 -5.110 13.985 1.00 86.38 195 SER A C 1
ATOM 1584 O O . SER A 1 195 ? -15.874 -6.263 14.179 1.00 86.38 195 SER A O 1
ATOM 1586 N N . SER A 1 196 ? -16.225 -4.232 13.280 1.00 88.44 196 SER A N 1
ATOM 1587 C CA . SER A 1 196 ? -17.535 -4.510 12.690 1.00 88.44 196 SER A CA 1
ATOM 1588 C C . SER A 1 196 ? -17.497 -5.676 11.707 1.00 88.44 196 SER A C 1
ATOM 1590 O O . SER A 1 196 ? -18.413 -6.489 11.706 1.00 88.44 196 SER A O 1
ATOM 1592 N N . LEU A 1 197 ? -16.422 -5.799 10.927 1.00 89.50 197 LEU A N 1
ATOM 1593 C CA . LEU A 1 197 ? -16.171 -6.910 10.018 1.00 89.50 197 LEU A CA 1
ATOM 1594 C C . LEU A 1 197 ? -16.171 -8.229 10.786 1.00 89.50 197 LEU A C 1
ATOM 1596 O O . LEU A 1 197 ? -17.022 -9.075 10.552 1.00 89.50 197 LEU A O 1
ATOM 1600 N N . LEU A 1 198 ? -15.254 -8.385 11.745 1.00 88.94 198 LEU A N 1
ATOM 1601 C CA . LEU A 1 198 ? -15.101 -9.630 12.501 1.00 88.94 198 LEU A CA 1
ATOM 1602 C C . LEU A 1 198 ? -16.287 -9.910 13.435 1.00 88.94 198 LEU A C 1
ATOM 1604 O O . LEU A 1 198 ? -16.650 -11.069 13.635 1.00 88.94 198 LEU A O 1
ATOM 1608 N N . ASP A 1 199 ? -16.919 -8.871 13.977 1.00 87.94 199 ASP A N 1
ATOM 1609 C CA . ASP A 1 199 ? -18.087 -8.997 14.847 1.00 87.94 199 ASP A CA 1
ATOM 1610 C C . ASP A 1 199 ? -19.369 -9.302 14.043 1.00 87.94 199 ASP A C 1
ATOM 1612 O O . ASP A 1 199 ? -20.256 -9.971 14.572 1.00 87.94 199 ASP A O 1
ATOM 1616 N N . GLY A 1 200 ? -19.448 -8.897 12.771 1.00 87.62 200 GLY A N 1
ATOM 1617 C CA . GLY A 1 200 ? -20.549 -9.184 11.843 1.00 87.62 200 GLY A CA 1
ATOM 1618 C C . GLY A 1 200 ? -20.391 -10.472 11.025 1.00 87.62 200 GLY A C 1
ATOM 1619 O O . GLY A 1 200 ? -21.281 -10.814 10.252 1.00 87.62 200 GLY A O 1
ATOM 1620 N N . LEU A 1 201 ? -19.278 -11.200 11.173 1.00 89.69 201 LEU A N 1
ATOM 1621 C CA . LEU A 1 201 ? -19.083 -12.485 10.497 1.00 89.69 201 LEU A CA 1
ATOM 1622 C C . LEU A 1 201 ? -20.104 -13.529 10.965 1.00 89.69 201 LEU A C 1
ATOM 1624 O O . LEU A 1 201 ? -20.273 -13.761 12.165 1.00 89.69 201 LEU A O 1
ATOM 1628 N N . GLU A 1 202 ? -20.703 -14.214 9.995 1.00 88.56 202 GLU A N 1
ATOM 1629 C CA . GLU A 1 202 ? -21.503 -15.418 10.191 1.00 88.56 202 GLU A CA 1
ATOM 1630 C C . GLU A 1 202 ? -20.689 -16.642 9.755 1.00 88.56 202 GLU A C 1
ATOM 1632 O O . GLU A 1 202 ? -19.743 -16.531 8.975 1.00 88.56 202 GLU A O 1
ATOM 1637 N N . VAL A 1 203 ? -21.073 -17.829 10.229 1.00 81.88 203 VAL A N 1
ATOM 1638 C CA . VAL A 1 203 ? -20.397 -19.104 9.919 1.00 81.88 203 VAL A CA 1
ATOM 1639 C C . VAL A 1 203 ? -20.313 -19.346 8.398 1.00 81.88 203 VAL A C 1
ATOM 1641 O O . VAL A 1 203 ? -19.332 -19.902 7.918 1.00 81.88 203 VAL A O 1
ATOM 1644 N N . GLY A 1 204 ? -21.290 -18.879 7.613 1.00 87.06 204 GLY A N 1
ATOM 1645 C CA . GLY A 1 204 ? -21.276 -18.999 6.147 1.00 87.06 204 GLY A CA 1
ATOM 1646 C C . GLY A 1 204 ? -20.319 -18.046 5.415 1.00 87.06 204 GLY A C 1
ATOM 1647 O O . GLY A 1 204 ? -20.065 -18.236 4.228 1.00 87.06 204 GLY A O 1
ATOM 1648 N N . HIS A 1 205 ? -19.773 -17.032 6.095 1.00 90.69 205 HIS A N 1
ATOM 1649 C CA . HIS A 1 205 ? -18.887 -16.028 5.488 1.00 90.69 205 HIS A CA 1
ATOM 1650 C C . HIS A 1 205 ? -17.407 -16.437 5.474 1.00 90.69 205 HIS A C 1
ATOM 1652 O O . HIS A 1 205 ? -16.564 -15.707 4.948 1.00 90.69 205 HIS A O 1
ATOM 1658 N N . LEU A 1 206 ? -17.082 -17.582 6.077 1.00 92.06 206 LEU A N 1
ATOM 1659 C CA . LEU A 1 206 ? -15.721 -18.071 6.241 1.00 92.06 206 LEU A CA 1
ATOM 1660 C C . LEU A 1 206 ? -15.569 -19.470 5.646 1.00 92.06 206 LEU A C 1
ATOM 1662 O O . LEU A 1 206 ? -16.343 -20.383 5.933 1.00 92.06 206 LEU A O 1
ATOM 1666 N N . LEU A 1 207 ? -14.529 -19.642 4.838 1.00 91.44 207 LEU A N 1
ATOM 1667 C CA . LEU A 1 207 ? -14.094 -20.937 4.335 1.00 91.44 207 LEU A CA 1
ATOM 1668 C C . LEU A 1 207 ? -13.124 -21.562 5.335 1.00 91.44 207 LEU A C 1
ATOM 1670 O O . LEU A 1 207 ? -12.179 -20.912 5.764 1.00 91.44 207 LEU A O 1
ATOM 1674 N N . THR A 1 208 ? -13.275 -22.846 5.657 1.00 90.06 208 THR A N 1
ATOM 1675 C CA . THR A 1 208 ? -12.321 -23.557 6.535 1.00 90.06 208 THR A CA 1
ATOM 1676 C C . THR A 1 208 ? -11.010 -23.927 5.837 1.00 90.06 208 THR A C 1
ATOM 1678 O O . THR A 1 208 ? -10.053 -24.330 6.491 1.00 90.06 208 THR A O 1
ATOM 1681 N N . SER A 1 209 ? -10.969 -23.818 4.510 1.00 90.81 209 SER A N 1
ATOM 1682 C CA . SER A 1 209 ? -9.810 -24.088 3.658 1.00 90.81 209 SER A CA 1
ATOM 1683 C C . SER A 1 209 ? -9.900 -23.253 2.387 1.00 90.81 209 SER A C 1
ATOM 1685 O O . SER A 1 209 ? -11.005 -22.958 1.934 1.00 90.81 209 SER A O 1
ATOM 1687 N N . PHE A 1 210 ? -8.760 -22.948 1.772 1.00 92.00 210 PHE A N 1
ATOM 1688 C CA . PHE A 1 210 ? -8.728 -22.276 0.473 1.00 92.00 210 PHE A CA 1
ATOM 1689 C C . PHE A 1 210 ? -9.520 -23.042 -0.591 1.00 92.00 210 PHE A C 1
ATOM 1691 O O . PHE A 1 210 ? -9.391 -24.259 -0.739 1.00 92.00 210 PHE A O 1
ATOM 1698 N N . ASP A 1 211 ? -10.322 -22.309 -1.356 1.00 87.38 211 ASP A N 1
ATOM 1699 C CA . ASP A 1 211 ? -11.091 -22.837 -2.474 1.00 87.38 211 ASP A CA 1
ATOM 1700 C C . ASP A 1 211 ? -10.271 -22.865 -3.777 1.00 87.38 211 ASP A C 1
ATOM 1702 O O . ASP A 1 211 ? -9.142 -22.368 -3.848 1.00 87.38 211 ASP A O 1
ATOM 1706 N N . ALA A 1 212 ? -10.838 -23.484 -4.819 1.00 87.75 212 ALA A N 1
ATOM 1707 C CA . ALA A 1 212 ? -10.337 -23.429 -6.196 1.00 87.75 212 ALA A CA 1
ATOM 1708 C C . ALA A 1 212 ? -8.821 -23.705 -6.360 1.00 87.75 212 ALA A C 1
ATOM 1710 O O . ALA A 1 212 ? -8.143 -23.051 -7.158 1.00 87.75 212 ALA A O 1
ATOM 1711 N N . ILE A 1 213 ? -8.281 -24.670 -5.599 1.00 92.19 213 ILE A N 1
ATOM 1712 C CA . ILE A 1 213 ? -6.858 -25.044 -5.652 1.00 92.19 213 ILE A CA 1
ATOM 1713 C C . ILE A 1 213 ? -6.537 -25.684 -7.008 1.00 92.19 213 ILE A C 1
ATOM 1715 O O . ILE A 1 213 ? -7.029 -26.779 -7.318 1.00 92.19 213 ILE A O 1
ATOM 1719 N N . THR A 1 214 ? -5.689 -25.019 -7.797 1.00 92.94 214 THR A N 1
ATOM 1720 C CA . THR A 1 214 ? -5.300 -25.479 -9.141 1.00 92.94 214 THR A CA 1
ATOM 1721 C C . THR A 1 214 ? -4.273 -26.612 -9.094 1.00 92.94 214 THR A C 1
ATOM 1723 O O . THR A 1 214 ? -3.679 -26.903 -8.054 1.00 92.94 214 THR A O 1
ATOM 1726 N N . THR A 1 215 ? -4.037 -27.271 -10.230 1.00 92.69 215 THR A N 1
ATOM 1727 C CA . THR A 1 215 ? -3.004 -28.313 -10.353 1.00 92.69 215 THR A CA 1
ATOM 1728 C C . THR A 1 215 ? -1.609 -27.766 -10.038 1.00 92.69 215 THR A C 1
ATOM 1730 O O . THR A 1 215 ? -0.826 -28.428 -9.359 1.00 92.69 215 THR A O 1
ATOM 1733 N N . GLU A 1 216 ? -1.314 -26.542 -10.474 1.00 91.69 216 GLU A N 1
ATOM 1734 C CA . GLU A 1 216 ? -0.049 -25.852 -10.212 1.00 91.69 216 GLU A CA 1
ATOM 1735 C C . GLU A 1 216 ? 0.128 -25.575 -8.717 1.00 91.69 216 GLU A C 1
ATOM 1737 O O . GLU A 1 216 ? 1.204 -25.806 -8.173 1.00 91.69 216 GLU A O 1
ATOM 1742 N N . GLU A 1 217 ? -0.933 -25.145 -8.028 1.00 93.88 217 GLU A N 1
ATOM 1743 C CA . GLU A 1 217 ? -0.903 -24.924 -6.579 1.00 93.88 217 GLU A CA 1
ATOM 1744 C C . GLU A 1 217 ? -0.720 -26.229 -5.809 1.00 93.88 217 GLU A C 1
ATOM 1746 O O . GLU A 1 217 ? 0.073 -26.277 -4.871 1.00 93.88 217 GLU A O 1
ATOM 1751 N N . ARG A 1 218 ? -1.372 -27.318 -6.238 1.00 93.94 218 ARG A N 1
ATOM 1752 C CA . ARG A 1 218 ? -1.157 -28.648 -5.642 1.00 93.94 218 ARG A CA 1
ATOM 1753 C C . ARG A 1 218 ? 0.301 -29.093 -5.741 1.00 93.94 218 ARG A C 1
ATOM 1755 O O . ARG A 1 218 ? 0.795 -29.714 -4.806 1.00 93.94 218 ARG A O 1
ATOM 1762 N N . ALA A 1 219 ? 0.998 -28.742 -6.824 1.00 93.19 219 ALA A N 1
ATOM 1763 C CA . ALA A 1 219 ? 2.415 -29.060 -7.011 1.00 93.19 219 ALA A CA 1
ATOM 1764 C C . ALA A 1 219 ? 3.361 -28.278 -6.072 1.00 93.19 219 ALA A C 1
ATOM 1766 O O . ALA A 1 219 ? 4.548 -28.619 -5.966 1.00 93.19 219 ALA A O 1
ATOM 1767 N N . LEU A 1 220 ? 2.856 -27.236 -5.398 1.00 93.06 220 LEU A N 1
ATOM 1768 C CA . LEU A 1 220 ? 3.581 -26.500 -4.361 1.00 93.06 220 LEU A CA 1
ATOM 1769 C C . LEU A 1 220 ? 3.481 -27.171 -2.986 1.00 93.06 220 LEU A C 1
ATOM 1771 O O . LEU A 1 220 ? 4.342 -26.921 -2.150 1.00 93.06 220 LEU A O 1
ATOM 1775 N N . LEU A 1 221 ? 2.462 -27.997 -2.735 1.00 94.19 221 LEU A N 1
ATOM 1776 C CA . LEU A 1 221 ? 2.160 -28.518 -1.397 1.00 94.19 221 LEU A CA 1
ATOM 1777 C C . LEU A 1 221 ? 3.115 -29.647 -0.985 1.00 94.19 221 LEU A C 1
ATOM 1779 O O . LEU A 1 221 ? 3.607 -30.403 -1.830 1.00 94.19 221 LEU A O 1
ATOM 1783 N N . ALA A 1 222 ? 3.334 -29.804 0.324 1.00 81.00 222 ALA A N 1
ATOM 1784 C CA . ALA A 1 222 ? 4.272 -30.798 0.866 1.00 81.00 222 ALA A CA 1
ATOM 1785 C C . ALA A 1 222 ? 3.900 -32.247 0.493 1.00 81.00 222 ALA A C 1
ATOM 1787 O O . ALA A 1 222 ? 4.773 -33.090 0.281 1.00 81.00 222 ALA A O 1
ATOM 1788 N N . ASN A 1 223 ? 2.598 -32.522 0.364 1.00 68.69 223 ASN A N 1
ATOM 1789 C CA . ASN A 1 223 ? 2.036 -33.851 0.129 1.00 68.69 223 ASN A CA 1
ATOM 1790 C C . ASN A 1 223 ? 1.545 -34.032 -1.312 1.00 68.69 223 ASN A C 1
ATOM 1792 O O . ASN A 1 223 ? 0.420 -34.483 -1.525 1.00 68.69 223 ASN A O 1
ATOM 1796 N N . THR A 1 224 ? 2.354 -33.703 -2.323 1.00 58.00 224 THR A N 1
ATOM 1797 C CA . THR A 1 224 ? 2.043 -34.226 -3.662 1.00 58.00 224 THR A CA 1
ATOM 1798 C C . THR A 1 224 ? 2.325 -35.732 -3.627 1.00 58.00 224 THR A C 1
ATOM 1800 O O . THR A 1 224 ? 3.482 -36.107 -3.403 1.00 58.00 224 THR A O 1
ATOM 1803 N N . PRO A 1 225 ? 1.330 -36.623 -3.819 1.00 46.69 225 PRO A N 1
ATOM 1804 C CA . PRO A 1 225 ? 1.621 -38.039 -3.991 1.00 46.69 225 PRO A CA 1
ATOM 1805 C C . PRO A 1 225 ? 2.637 -38.135 -5.124 1.00 46.69 225 PRO A C 1
ATOM 1807 O O . PRO A 1 225 ? 2.396 -37.571 -6.193 1.00 46.69 225 PRO A O 1
ATOM 1810 N N . LYS A 1 226 ? 3.785 -38.787 -4.897 1.00 46.38 226 LYS A N 1
ATOM 1811 C CA . LYS A 1 226 ? 4.708 -39.105 -5.990 1.00 46.38 226 LYS A CA 1
ATOM 1812 C C . LYS A 1 226 ? 3.883 -39.877 -7.014 1.00 46.38 226 LYS A C 1
ATOM 1814 O O . LYS A 1 226 ? 3.578 -41.044 -6.777 1.00 46.38 226 LYS A O 1
ATOM 1819 N N . GLN A 1 227 ? 3.472 -39.223 -8.102 1.00 41.25 227 GLN A N 1
ATOM 1820 C CA . GLN A 1 227 ? 2.868 -39.908 -9.231 1.00 41.25 227 GLN A CA 1
ATOM 1821 C C . GLN A 1 227 ? 3.930 -40.888 -9.704 1.00 41.25 227 GLN A C 1
ATOM 1823 O O . GLN A 1 227 ? 4.936 -40.516 -10.303 1.00 41.25 227 GLN A O 1
ATOM 1828 N N . THR A 1 228 ? 3.754 -42.144 -9.309 1.00 36.94 228 THR A N 1
ATOM 1829 C CA . THR A 1 228 ? 4.539 -43.235 -9.861 1.00 36.94 228 THR A CA 1
ATOM 1830 C C . THR A 1 228 ? 4.128 -43.269 -11.329 1.00 36.94 228 THR A C 1
ATOM 1832 O O . THR A 1 228 ? 2.919 -43.249 -11.578 1.00 36.94 228 THR A O 1
ATOM 1835 N N . PRO A 1 229 ? 5.062 -43.215 -12.293 1.00 37.94 229 PRO A N 1
ATOM 1836 C CA . PRO A 1 229 ? 4.705 -43.175 -13.703 1.00 37.94 229 PRO A CA 1
ATOM 1837 C C . PRO A 1 229 ? 3.753 -44.332 -14.014 1.00 37.94 229 PRO A C 1
ATOM 1839 O O . PRO A 1 229 ? 4.137 -45.496 -13.911 1.00 37.94 229 PRO A O 1
ATOM 1842 N N . GLN A 1 230 ? 2.497 -44.015 -14.333 1.00 36.81 230 GLN A N 1
ATOM 1843 C CA . GLN A 1 230 ? 1.539 -44.989 -14.837 1.00 36.81 230 GLN A CA 1
ATOM 1844 C C . GLN A 1 230 ? 1.976 -45.363 -16.254 1.00 36.81 230 GLN A C 1
ATOM 1846 O O . GLN A 1 230 ? 1.593 -44.727 -17.233 1.00 36.81 230 GLN A O 1
ATOM 1851 N N . THR A 1 231 ? 2.789 -46.407 -16.371 1.00 37.78 231 THR A N 1
ATOM 1852 C CA . THR A 1 231 ? 2.870 -47.196 -17.596 1.00 37.78 231 THR A CA 1
ATOM 1853 C C . THR A 1 231 ? 1.542 -47.938 -17.758 1.00 37.78 231 THR A C 1
ATOM 1855 O O . THR A 1 231 ? 1.196 -48.809 -16.965 1.00 37.78 231 THR A O 1
ATOM 1858 N N . SER A 1 232 ? 0.758 -47.549 -18.763 1.00 36.06 232 SER A N 1
ATOM 1859 C CA . SER A 1 232 ? -0.382 -48.336 -19.262 1.00 36.06 232 SER A CA 1
ATOM 1860 C C . SER A 1 232 ? 0.084 -49.198 -20.459 1.00 36.06 232 SER A C 1
ATOM 1862 O O . SER A 1 232 ? 1.205 -49.008 -20.928 1.00 36.06 232 SER A O 1
ATOM 1864 N N . PRO A 1 233 ? -0.716 -50.148 -20.970 1.00 48.88 233 PRO A N 1
ATOM 1865 C CA . PRO A 1 233 ? -0.735 -51.521 -20.476 1.00 48.88 233 PRO A CA 1
ATOM 1866 C C . PRO A 1 233 ? -0.482 -52.534 -21.605 1.00 48.88 233 PRO A C 1
ATOM 1868 O O . PRO A 1 233 ? -1.033 -52.384 -22.690 1.00 48.88 233 PRO A O 1
ATOM 1871 N N . ASP A 1 234 ? 0.213 -53.634 -21.316 1.00 34.44 234 ASP A N 1
ATOM 1872 C CA . ASP A 1 234 ? 0.096 -54.835 -22.145 1.00 34.44 234 ASP A CA 1
ATOM 1873 C C . ASP A 1 234 ? -0.439 -56.011 -21.330 1.00 34.44 234 ASP A C 1
ATOM 1875 O O . ASP A 1 234 ? 0.051 -56.371 -20.259 1.00 34.44 234 ASP A O 1
ATOM 1879 N N . LYS A 1 235 ? -1.533 -56.552 -21.865 1.00 37.25 235 LYS A N 1
ATOM 1880 C CA . LYS A 1 235 ? -2.245 -57.754 -21.440 1.00 37.25 235 LYS A CA 1
ATOM 1881 C C . LYS A 1 235 ? -1.331 -58.973 -21.575 1.00 37.25 235 LYS A C 1
ATOM 1883 O O . LYS A 1 235 ? -0.688 -59.093 -22.605 1.00 37.25 235 LYS A O 1
ATOM 1888 N N . VAL A 1 236 ? -1.411 -59.920 -20.635 1.00 33.59 236 VAL A N 1
ATOM 1889 C CA . VAL A 1 236 ? -1.733 -61.357 -20.845 1.00 33.59 236 VAL A CA 1
ATOM 1890 C C . VAL A 1 236 ? -1.924 -62.024 -19.457 1.00 33.59 236 VAL A C 1
ATOM 1892 O O . VAL A 1 236 ? -1.279 -61.597 -18.501 1.00 33.59 236 VAL A O 1
ATOM 1895 N N . PRO A 1 237 ? -2.835 -63.014 -19.299 1.00 45.00 237 PRO A N 1
ATOM 1896 C CA . PRO A 1 237 ? -3.359 -63.460 -18.006 1.00 45.00 237 PRO A CA 1
ATOM 1897 C C . PRO A 1 237 ? -2.842 -64.839 -17.557 1.00 45.00 237 PRO A C 1
ATOM 1899 O O . PRO A 1 237 ? -2.632 -65.710 -18.397 1.00 45.00 237 PRO A O 1
ATOM 1902 N N . ASN A 1 238 ? -2.736 -65.039 -16.236 1.00 31.30 238 ASN A N 1
ATOM 1903 C CA . ASN A 1 238 ? -2.794 -66.294 -15.443 1.00 31.30 238 ASN A CA 1
ATOM 1904 C C . ASN A 1 238 ? -1.925 -66.107 -14.185 1.00 31.30 238 ASN A C 1
ATOM 1906 O O . ASN A 1 238 ? -0.909 -65.432 -14.266 1.00 31.30 238 ASN A O 1
ATOM 1910 N N . LYS A 1 239 ? -2.155 -66.703 -13.015 1.00 32.56 239 LYS A N 1
ATOM 1911 C CA . LYS A 1 239 ? -3.232 -67.470 -12.370 1.00 32.56 239 LYS A CA 1
ATOM 1912 C C . LYS A 1 239 ? -2.724 -67.692 -10.930 1.00 32.56 239 LYS A C 1
ATOM 1914 O O . LYS A 1 239 ? -1.515 -67.710 -10.722 1.00 32.56 239 LYS A O 1
ATOM 1919 N N . ASP A 1 240 ? -3.658 -67.930 -10.017 1.00 31.56 240 ASP A N 1
ATOM 1920 C CA . ASP A 1 240 ? -3.504 -68.558 -8.692 1.00 31.56 240 ASP A CA 1
ATOM 1921 C C . ASP A 1 240 ? -2.821 -67.725 -7.578 1.00 31.56 240 ASP A C 1
ATOM 1923 O O . ASP A 1 240 ? -1.691 -67.272 -7.691 1.00 31.56 240 ASP A O 1
ATOM 1927 N N . LEU A 1 241 ? -3.574 -67.270 -6.567 1.00 32.06 241 LEU A N 1
ATOM 1928 C CA . LEU A 1 241 ? -4.020 -67.964 -5.339 1.00 32.06 241 LEU A CA 1
ATOM 1929 C C . LEU A 1 241 ? -2.938 -67.951 -4.234 1.00 32.06 241 LEU A C 1
ATOM 1931 O O . LEU A 1 241 ? -1.938 -68.647 -4.348 1.00 32.06 241 LEU A O 1
ATOM 1935 N N . ILE A 1 242 ? -3.190 -67.215 -3.137 1.00 33.09 242 ILE A N 1
ATOM 1936 C CA . ILE A 1 242 ? -3.243 -67.692 -1.729 1.00 33.09 242 ILE A CA 1
ATOM 1937 C C . ILE A 1 242 ? -3.047 -66.538 -0.716 1.00 33.09 242 ILE A C 1
ATOM 1939 O O . ILE A 1 242 ? -2.136 -65.720 -0.803 1.00 33.09 242 ILE A O 1
ATOM 1943 N N . LEU A 1 243 ? -3.964 -66.534 0.258 1.00 33.22 243 LEU A N 1
ATOM 1944 C CA . LEU A 1 243 ? -3.991 -65.857 1.559 1.00 33.22 243 LEU A CA 1
ATOM 1945 C C . LEU A 1 243 ? -2.672 -65.956 2.356 1.00 33.22 243 LEU A C 1
ATOM 1947 O O . LEU A 1 243 ? -2.136 -67.048 2.490 1.00 33.22 243 LEU A O 1
ATOM 1951 N N . HIS A 1 244 ? -2.263 -64.883 3.043 1.00 32.69 244 HIS A N 1
ATOM 1952 C CA . HIS A 1 244 ? -2.259 -64.809 4.519 1.00 32.69 244 HIS A CA 1
ATOM 1953 C C . HIS A 1 244 ? -1.676 -63.479 5.038 1.00 32.69 244 HIS A C 1
ATOM 1955 O O . HIS A 1 244 ? -0.730 -62.917 4.495 1.00 32.69 244 HIS A O 1
ATOM 1961 N N . THR A 1 245 ? -2.296 -62.991 6.111 1.00 32.59 245 THR A N 1
ATOM 1962 C CA . THR A 1 245 ? -1.933 -61.847 6.966 1.00 32.59 245 THR A CA 1
ATOM 1963 C C . THR A 1 245 ? -0.928 -62.278 8.077 1.00 32.59 245 THR A C 1
ATOM 1965 O O . THR A 1 245 ? -0.368 -63.365 7.971 1.00 32.59 245 THR A O 1
ATOM 1968 N N . PRO A 1 246 ? -0.628 -61.474 9.122 1.00 51.25 246 PRO A N 1
ATOM 1969 C CA . PRO A 1 246 ? 0.659 -60.792 9.306 1.00 51.25 246 PRO A CA 1
ATOM 1970 C C . PRO A 1 246 ? 1.406 -61.254 10.581 1.00 51.25 246 PRO A C 1
ATOM 1972 O O . PRO A 1 246 ? 0.822 -61.934 11.412 1.00 51.25 246 PRO A O 1
ATOM 1975 N N . HIS A 1 247 ? 2.656 -60.828 10.805 1.00 31.83 247 HIS A N 1
ATOM 1976 C CA . HIS A 1 247 ? 3.150 -60.592 12.174 1.00 31.83 247 HIS A CA 1
ATOM 1977 C C . HIS A 1 247 ? 4.366 -59.653 12.226 1.00 31.83 247 HIS A C 1
ATOM 1979 O O . HIS A 1 247 ? 5.403 -59.875 11.609 1.00 31.83 247 HIS A O 1
ATOM 1985 N N . GLU A 1 248 ? 4.133 -58.560 12.945 1.00 31.55 248 GLU A N 1
ATOM 1986 C CA . GLU A 1 248 ? 4.939 -57.909 13.980 1.00 31.55 248 GLU A CA 1
ATOM 1987 C C . GLU A 1 248 ? 6.383 -58.360 14.310 1.00 31.55 248 GLU A C 1
ATOM 1989 O O . GLU A 1 248 ? 6.676 -59.535 14.500 1.00 31.55 248 GLU A O 1
ATOM 1994 N N . HIS A 1 249 ? 7.184 -57.317 14.593 1.00 32.81 249 HIS A N 1
ATOM 1995 C CA . HIS A 1 249 ? 8.051 -57.101 15.771 1.00 32.81 249 HIS A CA 1
ATOM 1996 C C . HIS A 1 249 ? 9.580 -56.925 15.580 1.00 32.81 249 HIS A C 1
ATOM 1998 O O . HIS A 1 249 ? 10.328 -57.860 15.336 1.00 32.81 249 HIS A O 1
ATOM 2004 N N . LEU A 1 250 ? 9.991 -55.684 15.902 1.00 30.58 250 LEU A N 1
ATOM 2005 C CA . LEU A 1 250 ? 11.030 -55.270 16.869 1.00 30.58 250 LEU A CA 1
ATOM 2006 C C . LEU A 1 250 ? 12.523 -55.170 16.460 1.00 30.58 250 LEU A C 1
ATOM 2008 O O . LEU A 1 250 ? 13.206 -56.141 16.178 1.00 30.58 250 LEU A O 1
ATOM 2012 N N . HIS A 1 251 ? 13.005 -53.927 16.644 1.00 33.69 251 HIS A N 1
ATOM 2013 C CA . HIS A 1 251 ? 14.286 -53.484 17.226 1.00 33.69 251 HIS A CA 1
ATOM 2014 C C . HIS A 1 251 ? 15.632 -53.660 16.479 1.00 33.69 251 HIS A C 1
ATOM 2016 O O . HIS A 1 251 ? 16.282 -54.684 16.586 1.00 33.69 251 HIS A O 1
ATOM 2022 N N . THR A 1 252 ? 16.068 -52.555 15.835 1.00 36.09 252 THR A N 1
ATOM 2023 C CA . THR A 1 252 ? 17.279 -51.701 16.085 1.00 36.09 252 THR A CA 1
ATOM 2024 C C . THR A 1 252 ? 18.692 -52.321 16.309 1.00 36.09 252 THR A C 1
ATOM 2026 O O . THR A 1 252 ? 18.808 -53.444 16.769 1.00 36.09 252 THR A O 1
ATOM 2029 N N . PRO A 1 253 ? 19.772 -51.499 16.238 1.00 48.81 253 PRO A N 1
ATOM 2030 C CA . PRO A 1 253 ? 20.793 -51.281 15.185 1.00 48.81 253 PRO A CA 1
ATOM 2031 C C . PRO A 1 253 ? 22.143 -51.962 15.607 1.00 48.81 253 PRO A C 1
ATOM 2033 O O . PRO A 1 253 ? 22.048 -52.925 16.364 1.00 48.81 253 PRO A O 1
ATOM 2036 N N . PRO A 1 254 ? 23.398 -51.524 15.296 1.00 49.12 254 PRO A N 1
ATOM 2037 C CA . PRO A 1 254 ? 24.002 -50.561 14.342 1.00 49.12 254 PRO A CA 1
ATOM 2038 C C . PRO A 1 254 ? 25.019 -51.279 13.395 1.00 49.12 254 PRO A C 1
ATOM 2040 O O . PRO A 1 254 ? 25.188 -52.486 13.470 1.00 49.12 254 PRO A O 1
ATOM 2043 N N . THR A 1 255 ? 25.743 -50.699 12.431 1.00 32.25 255 THR A N 1
ATOM 2044 C CA . THR A 1 255 ? 26.878 -49.759 12.548 1.00 32.25 255 THR A CA 1
ATOM 2045 C C . THR A 1 255 ? 27.510 -49.641 11.147 1.00 32.25 255 THR A C 1
ATOM 2047 O O . THR A 1 255 ? 27.619 -50.643 10.441 1.00 32.25 255 THR A O 1
ATOM 2050 N N . SER A 1 256 ? 27.954 -48.448 10.749 1.00 34.06 256 SER A N 1
ATOM 2051 C CA . SER A 1 256 ? 28.837 -48.214 9.587 1.00 34.06 256 SER A CA 1
ATOM 2052 C C . SER A 1 256 ? 30.238 -48.830 9.812 1.00 34.06 256 SER A C 1
ATOM 2054 O O . SER A 1 256 ? 30.601 -49.043 10.972 1.00 34.06 256 SER A O 1
ATOM 2056 N N . PRO A 1 257 ? 31.059 -49.076 8.765 1.00 43.25 257 PRO A N 1
ATOM 2057 C CA . PRO A 1 257 ? 31.870 -47.986 8.198 1.00 43.25 257 PRO A CA 1
ATOM 2058 C C . PRO A 1 257 ? 32.129 -48.044 6.668 1.00 43.25 257 PRO A C 1
ATOM 2060 O O . PRO A 1 257 ? 32.178 -49.095 6.039 1.00 43.25 257 PRO A O 1
ATOM 2063 N N . THR A 1 258 ? 32.339 -46.858 6.090 1.00 34.34 258 THR A N 1
ATOM 2064 C CA . THR A 1 258 ? 33.062 -46.532 4.834 1.00 34.34 258 THR A CA 1
ATOM 2065 C C . THR A 1 258 ? 34.558 -46.935 4.933 1.00 34.34 258 THR A C 1
ATOM 2067 O O . THR A 1 258 ? 34.977 -47.302 6.031 1.00 34.34 258 THR A O 1
ATOM 2070 N N . PRO A 1 259 ? 35.451 -46.729 3.930 1.00 46.31 259 PRO A N 1
ATOM 2071 C CA . PRO A 1 259 ? 35.303 -46.397 2.498 1.00 46.31 259 PRO A CA 1
ATOM 2072 C C . PRO A 1 259 ? 36.228 -47.228 1.567 1.00 46.31 259 PRO A C 1
ATOM 2074 O O . PRO A 1 259 ? 37.181 -47.839 2.033 1.00 46.31 259 PRO A O 1
ATOM 2077 N N . GLN A 1 260 ? 36.057 -47.141 0.238 1.00 32.12 260 GLN A N 1
ATOM 2078 C CA . GLN A 1 260 ? 37.188 -47.272 -0.702 1.00 32.12 260 GLN A CA 1
ATOM 2079 C C . GLN A 1 260 ? 36.869 -46.714 -2.103 1.00 32.12 260 GLN A C 1
ATOM 2081 O O . GLN A 1 260 ? 35.926 -47.142 -2.762 1.00 32.12 260 GLN A O 1
ATOM 2086 N N . SER A 1 261 ? 37.695 -45.761 -2.544 1.00 35.56 261 SER A N 1
ATOM 2087 C CA . SER A 1 261 ? 37.901 -45.376 -3.951 1.00 35.56 261 SER A CA 1
ATOM 2088 C C . SER A 1 261 ? 38.962 -46.289 -4.591 1.00 35.56 261 SER A C 1
ATOM 2090 O O . SER A 1 261 ? 39.725 -46.925 -3.860 1.00 35.56 261 SER A O 1
ATOM 2092 N N . PRO A 1 262 ? 39.125 -46.272 -5.930 1.00 51.75 262 PRO A N 1
ATOM 2093 C CA . PRO A 1 262 ? 40.364 -45.661 -6.431 1.00 51.75 262 PRO A CA 1
ATOM 2094 C C . PRO A 1 262 ? 40.266 -44.876 -7.758 1.00 51.75 262 PRO A C 1
ATOM 2096 O O . PRO A 1 262 ? 39.377 -45.057 -8.582 1.00 51.75 262 PRO A O 1
ATOM 2099 N N . LEU A 1 263 ? 41.277 -44.011 -7.913 1.00 34.66 263 LEU A N 1
ATOM 2100 C CA . LEU A 1 263 ? 41.717 -43.226 -9.074 1.00 34.66 263 LEU A CA 1
ATOM 2101 C C . LEU A 1 263 ? 42.039 -44.044 -10.342 1.00 34.66 263 LEU A C 1
ATOM 2103 O O . LEU A 1 263 ? 42.613 -45.125 -10.229 1.00 34.66 263 LEU A O 1
ATOM 2107 N N . ARG A 1 264 ? 41.895 -43.391 -11.513 1.00 33.97 264 ARG A N 1
ATOM 2108 C CA . ARG A 1 264 ? 42.847 -43.239 -12.663 1.00 33.97 264 ARG A CA 1
ATOM 2109 C C . ARG A 1 264 ? 42.037 -42.798 -13.903 1.00 33.97 264 ARG A C 1
ATOM 2111 O O . ARG A 1 264 ? 40.875 -43.150 -13.990 1.00 33.97 264 ARG A O 1
ATOM 2118 N N . GLN A 1 265 ? 42.496 -42.076 -14.925 1.00 33.88 265 GLN A N 1
ATOM 2119 C CA . GLN A 1 265 ? 43.727 -41.377 -15.309 1.00 33.88 265 GLN A CA 1
ATOM 2120 C C . GLN A 1 265 ? 43.344 -40.478 -16.512 1.00 33.88 265 GLN A C 1
ATOM 2122 O O . GLN A 1 265 ? 42.403 -40.773 -17.241 1.00 33.88 265 GLN A O 1
ATOM 2127 N N . SER A 1 266 ? 44.080 -39.393 -16.719 1.00 35.06 266 SER A N 1
ATOM 2128 C CA . SER A 1 266 ? 43.956 -38.401 -17.798 1.00 35.06 266 SER A CA 1
ATOM 2129 C C . SER A 1 266 ? 44.598 -38.824 -19.131 1.00 35.06 266 SER A C 1
ATOM 2131 O O . SER A 1 266 ? 45.698 -39.372 -19.092 1.00 35.06 266 SER A O 1
ATOM 2133 N N . THR A 1 267 ? 44.023 -38.449 -20.288 1.00 34.16 267 THR A N 1
ATOM 2134 C CA . THR A 1 267 ? 44.726 -37.833 -21.457 1.00 34.16 267 THR A CA 1
ATOM 2135 C C . THR A 1 267 ? 43.752 -37.396 -22.593 1.00 34.16 267 THR A C 1
ATOM 2137 O O . THR A 1 267 ? 42.709 -38.029 -22.739 1.00 34.16 267 THR A O 1
ATOM 2140 N N . PRO A 1 268 ? 44.049 -36.330 -23.385 1.00 52.97 268 PRO A N 1
ATOM 2141 C CA . PRO A 1 268 ? 43.233 -35.795 -24.507 1.00 52.97 268 PRO A CA 1
ATOM 2142 C C . PRO A 1 268 ? 43.939 -35.947 -25.897 1.00 52.97 268 PRO A C 1
ATOM 2144 O O . PRO A 1 268 ? 44.964 -36.621 -25.949 1.00 52.97 268 PRO A O 1
ATOM 2147 N N . PRO A 1 269 ? 43.583 -35.189 -26.970 1.00 63.94 269 PRO A N 1
ATOM 2148 C CA . PRO A 1 269 ? 42.415 -35.223 -27.877 1.00 63.94 269 PRO A CA 1
ATOM 2149 C C . PRO A 1 269 ? 42.825 -35.571 -29.350 1.00 63.94 269 PRO A C 1
ATOM 2151 O O . PRO A 1 269 ? 43.976 -35.948 -29.574 1.00 63.94 269 PRO A O 1
ATOM 2154 N N . PRO A 1 270 ? 41.942 -35.444 -30.376 1.00 46.94 270 PRO A N 1
ATOM 2155 C CA . PRO A 1 270 ? 42.022 -34.242 -31.238 1.00 46.94 270 PRO A CA 1
ATOM 2156 C C . PRO A 1 270 ? 40.689 -33.740 -31.865 1.00 46.94 270 PRO A C 1
ATOM 2158 O O . PRO A 1 270 ? 39.734 -34.486 -32.065 1.00 46.94 270 PRO A O 1
ATOM 2161 N N . SER A 1 271 ? 40.669 -32.446 -32.207 1.00 43.53 271 SER A N 1
ATOM 2162 C CA . SER A 1 271 ? 39.664 -31.701 -33.006 1.00 43.53 271 SER A CA 1
ATOM 2163 C C . SER A 1 271 ? 39.868 -31.897 -34.534 1.00 43.53 271 SER A C 1
ATOM 2165 O O . SER A 1 271 ? 40.824 -32.569 -34.914 1.00 43.53 271 SER A O 1
ATOM 2167 N N . PRO A 1 272 ? 39.202 -31.145 -35.445 1.00 52.16 272 PRO A N 1
ATOM 2168 C CA . PRO A 1 272 ? 37.775 -30.827 -35.616 1.00 52.16 272 PRO A CA 1
ATOM 2169 C C . PRO A 1 272 ? 37.256 -31.240 -37.023 1.00 52.16 272 PRO A C 1
ATOM 2171 O O . PRO A 1 272 ? 38.013 -31.276 -37.992 1.00 52.16 272 PRO A O 1
ATOM 2174 N N . VAL A 1 273 ? 35.944 -31.458 -37.182 1.00 46.91 273 VAL A N 1
ATOM 2175 C CA . VAL A 1 273 ? 35.310 -31.693 -38.499 1.00 46.91 273 VAL A CA 1
ATOM 2176 C C . VAL A 1 273 ? 34.371 -30.538 -38.874 1.00 46.91 273 VAL A C 1
ATOM 2178 O O . VAL A 1 273 ? 33.623 -30.024 -38.049 1.00 46.91 273 VAL A O 1
ATOM 2181 N N . ARG A 1 274 ? 34.494 -30.139 -40.147 1.00 46.12 274 ARG A N 1
ATOM 2182 C CA . ARG A 1 274 ? 33.822 -29.081 -40.924 1.00 46.12 274 ARG A CA 1
ATOM 2183 C C . ARG A 1 274 ? 32.289 -28.977 -40.773 1.00 46.12 274 ARG A C 1
ATOM 2185 O O . ARG A 1 274 ? 31.631 -30.000 -40.602 1.00 46.12 274 ARG A O 1
ATOM 2192 N N . PRO A 1 275 ? 31.712 -27.779 -41.013 1.00 55.66 275 PRO A N 1
ATOM 2193 C CA . PRO A 1 275 ? 30.273 -27.593 -41.189 1.00 55.66 275 PRO A CA 1
ATOM 2194 C C . PRO A 1 275 ? 29.808 -27.908 -42.631 1.00 55.66 275 PRO A C 1
ATOM 2196 O O . PRO A 1 275 ? 30.597 -27.768 -43.573 1.00 55.66 275 PRO A O 1
ATOM 2199 N N . PRO A 1 276 ? 28.534 -28.300 -42.830 1.00 55.75 276 PRO A N 1
ATOM 2200 C CA . PRO A 1 276 ? 27.951 -28.519 -44.154 1.00 55.75 276 PRO A CA 1
ATOM 2201 C C . PRO A 1 276 ? 27.425 -27.214 -44.797 1.00 55.75 276 PRO A C 1
ATOM 2203 O O . PRO A 1 276 ? 27.064 -26.277 -44.080 1.00 55.75 276 PRO A O 1
ATOM 2206 N N . PRO A 1 277 ? 27.353 -27.137 -46.142 1.00 52.19 277 PRO A N 1
ATOM 2207 C CA . PRO A 1 277 ? 26.849 -25.970 -46.861 1.00 52.19 277 PRO A CA 1
ATOM 2208 C C . PRO A 1 277 ? 25.314 -25.966 -46.944 1.00 52.19 277 PRO A C 1
ATOM 2210 O O . PRO A 1 277 ? 24.689 -27.009 -47.131 1.00 52.19 277 PRO A O 1
ATOM 2213 N N . SER A 1 278 ? 24.710 -24.779 -46.844 1.00 45.91 278 SER A N 1
ATOM 2214 C CA . SER A 1 278 ? 23.281 -24.561 -47.116 1.00 45.91 278 SER A CA 1
ATOM 2215 C C . SER A 1 278 ? 23.047 -24.232 -48.598 1.00 45.91 278 SER A C 1
ATOM 2217 O O . SER A 1 278 ? 23.881 -23.548 -49.198 1.00 45.91 278 SER A O 1
ATOM 2219 N N . PRO A 1 279 ? 21.940 -24.704 -49.199 1.00 54.66 279 PRO A N 1
ATOM 2220 C CA . PRO A 1 279 ? 21.693 -24.575 -50.625 1.00 54.66 279 PRO A CA 1
ATOM 2221 C C . PRO A 1 279 ? 21.045 -23.243 -51.024 1.00 54.66 279 PRO A C 1
ATOM 2223 O O . PRO A 1 279 ? 20.246 -22.642 -50.309 1.00 54.66 279 PRO A O 1
ATOM 2226 N N . ILE A 1 280 ? 21.407 -22.856 -52.241 1.00 38.00 280 ILE A N 1
ATOM 2227 C CA . ILE A 1 280 ? 20.878 -21.795 -53.095 1.00 38.00 280 ILE A CA 1
ATOM 2228 C C . ILE A 1 280 ? 19.361 -21.960 -53.284 1.00 38.00 280 ILE A C 1
ATOM 2230 O O . ILE A 1 280 ? 18.877 -23.069 -53.500 1.00 38.00 280 ILE A O 1
ATOM 2234 N N . SER A 1 281 ? 18.616 -20.853 -53.279 1.00 41.34 281 SER A N 1
ATOM 2235 C CA . SER A 1 281 ? 17.274 -20.783 -53.871 1.00 41.34 281 SER A CA 1
ATOM 2236 C C . SER A 1 281 ? 17.163 -19.584 -54.818 1.00 41.34 281 SER A C 1
ATOM 2238 O O . SER A 1 281 ? 17.861 -18.588 -54.609 1.00 41.34 281 SER A O 1
ATOM 2240 N N . PRO A 1 282 ? 16.348 -19.685 -55.884 1.00 51.81 282 PRO A N 1
ATOM 2241 C CA . PRO A 1 282 ? 16.478 -18.857 -57.073 1.00 51.81 282 PRO A CA 1
ATOM 2242 C C . PRO A 1 282 ? 15.428 -17.740 -57.164 1.00 51.81 282 PRO A C 1
ATOM 2244 O O . PRO A 1 282 ? 14.314 -17.861 -56.669 1.00 51.81 282 PRO A O 1
ATOM 2247 N N . VAL A 1 283 ? 15.841 -16.659 -57.835 1.00 38.44 283 VAL A N 1
ATOM 2248 C CA . VAL A 1 283 ? 15.156 -15.963 -58.944 1.00 38.44 283 VAL A CA 1
ATOM 2249 C C . VAL A 1 283 ? 13.618 -16.000 -58.925 1.00 38.44 283 VAL A C 1
ATOM 2251 O O . VAL A 1 283 ? 12.999 -17.036 -59.151 1.00 38.44 283 VAL A O 1
ATOM 2254 N N . GLY A 1 284 ? 13.016 -14.822 -58.733 1.00 38.34 284 GLY A N 1
ATOM 2255 C CA . GLY A 1 284 ? 11.572 -14.606 -58.852 1.00 38.34 284 GLY A CA 1
ATOM 2256 C C . GLY A 1 284 ? 11.048 -14.618 -60.292 1.00 38.34 284 GLY A C 1
ATOM 2257 O O . GLY A 1 284 ? 11.803 -14.825 -61.242 1.00 38.34 284 GLY A O 1
ATOM 2258 N N . PRO A 1 285 ? 9.750 -14.323 -60.463 1.00 45.88 285 PRO A N 1
ATOM 2259 C CA . PRO A 1 285 ? 9.371 -13.486 -61.594 1.00 45.88 285 PRO A CA 1
ATOM 2260 C C . PRO A 1 285 ? 8.307 -12.422 -61.273 1.00 45.88 285 PRO A C 1
ATOM 2262 O O . PRO A 1 285 ? 7.354 -12.633 -60.529 1.00 45.88 285 PRO A O 1
ATOM 2265 N N . SER A 1 286 ? 8.534 -11.269 -61.903 1.00 36.41 286 SER A N 1
ATOM 2266 C CA . SER A 1 286 ? 7.591 -10.296 -62.470 1.00 36.41 286 SER A CA 1
ATOM 2267 C C . SER A 1 286 ? 6.086 -10.485 -62.226 1.00 36.41 286 SER A C 1
ATOM 2269 O O . SER A 1 286 ? 5.475 -11.414 -62.756 1.00 36.41 286 SER A O 1
ATOM 2271 N N . THR A 1 287 ? 5.461 -9.479 -61.616 1.00 35.81 287 THR A N 1
ATOM 2272 C CA . THR A 1 287 ? 4.017 -9.231 -61.711 1.00 35.81 287 THR A CA 1
ATOM 2273 C C . THR A 1 287 ? 3.756 -8.094 -62.698 1.00 35.81 287 THR A C 1
ATOM 2275 O O . THR A 1 287 ? 4.053 -6.931 -62.433 1.00 35.81 287 THR A O 1
ATOM 2278 N N . GLN A 1 288 ? 3.215 -8.461 -63.860 1.00 34.28 288 GLN A N 1
ATOM 2279 C CA . GLN A 1 288 ? 2.535 -7.565 -64.791 1.00 34.28 288 GLN A CA 1
ATOM 2280 C C . GLN A 1 288 ? 1.133 -7.239 -64.246 1.00 34.28 288 GLN A C 1
ATOM 2282 O O . GLN A 1 288 ? 0.393 -8.135 -63.846 1.00 34.28 288 GLN A O 1
ATOM 2287 N N . THR A 1 289 ? 0.761 -5.961 -64.262 1.00 40.12 289 THR A N 1
ATOM 2288 C CA . THR A 1 289 ? -0.629 -5.472 -64.347 1.00 40.12 289 THR A CA 1
ATOM 2289 C C . THR A 1 289 ? -1.233 -5.887 -65.697 1.00 40.12 289 THR A C 1
ATOM 2291 O O . THR A 1 289 ? -0.483 -5.920 -66.677 1.00 40.12 289 THR A O 1
ATOM 2294 N N . PRO A 1 290 ? -2.545 -6.212 -65.808 1.00 42.19 290 PRO A N 1
ATOM 2295 C CA . PRO A 1 290 ? -3.591 -5.188 -66.033 1.00 42.19 290 PRO A CA 1
ATOM 2296 C C . PRO A 1 290 ? -5.012 -5.650 -65.556 1.00 42.19 290 PRO A C 1
ATOM 2298 O O . PRO A 1 290 ? -5.096 -6.482 -64.660 1.00 42.19 290 PRO A O 1
ATOM 2301 N N . PRO A 1 291 ? -6.143 -5.135 -66.087 1.00 50.34 291 PRO A N 1
ATOM 2302 C CA . PRO A 1 291 ? -6.848 -3.935 -65.648 1.00 50.34 291 PRO A CA 1
ATOM 2303 C C . PRO A 1 291 ? -8.265 -4.217 -65.087 1.00 50.34 291 PRO A C 1
ATOM 2305 O O . PRO A 1 291 ? -8.776 -5.333 -65.105 1.00 50.34 291 PRO A O 1
ATOM 2308 N N . MET A 1 292 ? -8.906 -3.146 -64.614 1.00 41.28 292 MET A N 1
ATOM 2309 C CA . MET A 1 292 ? -10.296 -3.080 -64.151 1.00 41.28 292 MET A CA 1
ATOM 2310 C C . MET A 1 292 ? -11.324 -3.680 -65.122 1.00 41.28 292 MET A C 1
ATOM 2312 O O . MET A 1 292 ? -11.276 -3.412 -66.321 1.00 41.28 292 MET A O 1
ATOM 2316 N N . SER A 1 293 ? -12.344 -4.350 -64.574 1.00 34.91 293 SER A N 1
ATOM 2317 C CA . SER A 1 293 ? -13.701 -4.425 -65.142 1.00 34.91 293 SER A CA 1
ATOM 2318 C C . SER A 1 293 ? -14.731 -4.743 -64.050 1.00 34.91 293 SER A C 1
ATOM 2320 O O . SER A 1 293 ? -14.574 -5.681 -63.276 1.00 34.91 293 SER A O 1
ATOM 2322 N N . HIS A 1 294 ? -15.779 -3.921 -63.994 1.00 45.53 294 HIS A N 1
ATOM 2323 C CA . HIS A 1 294 ? -16.941 -4.015 -63.111 1.00 45.53 294 HIS A CA 1
ATOM 2324 C C . HIS A 1 294 ? -17.781 -5.281 -63.332 1.00 45.53 294 HIS A C 1
ATOM 2326 O O . HIS A 1 294 ? -18.112 -5.589 -64.473 1.00 45.53 294 HIS A O 1
ATOM 2332 N N . THR A 1 295 ? -18.308 -5.886 -62.259 1.00 34.84 295 THR A N 1
ATOM 2333 C CA . THR A 1 295 ? -19.700 -6.388 -62.242 1.00 34.84 295 THR A CA 1
ATOM 2334 C C . THR A 1 295 ? -20.243 -6.430 -60.806 1.00 34.84 295 THR A C 1
ATOM 2336 O O . THR A 1 295 ? -19.735 -7.152 -59.954 1.00 34.84 295 THR A O 1
ATOM 2339 N N . GLN A 1 296 ? -21.280 -5.631 -60.537 1.00 45.41 296 GLN A N 1
ATOM 2340 C CA . GLN A 1 296 ? -22.144 -5.739 -59.359 1.00 45.41 296 GLN A CA 1
ATOM 2341 C C . GLN A 1 296 ? -22.976 -7.025 -59.461 1.00 45.41 296 GLN A C 1
ATOM 2343 O O . GLN A 1 296 ? -23.739 -7.182 -60.411 1.00 45.41 296 GLN A O 1
ATOM 2348 N N . GLN A 1 297 ? -22.895 -7.902 -58.461 1.00 37.22 297 GLN A N 1
ATOM 2349 C CA . GLN A 1 297 ? -23.934 -8.894 -58.181 1.00 37.22 297 GLN A CA 1
ATOM 2350 C C . GLN A 1 297 ? -24.406 -8.725 -56.737 1.00 37.22 297 GLN A C 1
ATOM 2352 O O . GLN A 1 297 ? -23.665 -8.955 -55.784 1.00 37.22 297 GLN A O 1
ATOM 2357 N N . GLN A 1 298 ? -25.659 -8.290 -56.598 1.00 44.69 298 GLN A N 1
ATOM 2358 C CA . GLN A 1 298 ? -26.431 -8.374 -55.365 1.00 44.69 298 GLN A CA 1
ATOM 2359 C C . GLN A 1 298 ? -26.652 -9.852 -55.023 1.00 44.69 298 GLN A C 1
ATOM 2361 O O . GLN A 1 298 ? -27.322 -10.562 -55.769 1.00 44.69 298 GLN A O 1
ATOM 2366 N N . GLN A 1 299 ? -26.132 -10.304 -53.883 1.00 37.69 299 GLN A N 1
ATOM 2367 C CA . GLN A 1 299 ? -26.623 -11.509 -53.219 1.00 37.69 299 GLN A CA 1
ATOM 2368 C C . GLN A 1 299 ? -27.558 -11.086 -52.085 1.00 37.69 299 GLN A C 1
ATOM 2370 O O . GLN A 1 299 ? -27.130 -10.518 -51.083 1.00 37.69 299 GLN A O 1
ATOM 2375 N N . GLN A 1 300 ? -28.850 -11.360 -52.268 1.00 42.00 300 GLN A N 1
ATOM 2376 C CA . GLN A 1 300 ? -29.831 -11.395 -51.188 1.00 42.00 300 GLN A CA 1
ATOM 2377 C C . GLN A 1 300 ? -29.469 -12.552 -50.248 1.00 42.00 300 GLN A C 1
ATOM 2379 O O . GLN A 1 300 ? -29.605 -13.718 -50.613 1.00 42.00 300 GLN A O 1
ATOM 2384 N N . GLN A 1 301 ? -29.008 -12.232 -49.039 1.00 38.34 301 GLN A N 1
ATOM 2385 C CA . GLN A 1 301 ? -28.951 -13.194 -47.942 1.00 38.34 301 GLN A CA 1
ATOM 2386 C C . GLN A 1 301 ? -30.352 -13.324 -47.339 1.00 38.34 301 GLN A C 1
ATOM 2388 O O . GLN A 1 301 ? -30.909 -12.366 -46.805 1.00 38.34 301 GLN A O 1
ATOM 2393 N N . GLN A 1 302 ? -30.931 -14.519 -47.454 1.00 38.81 302 GLN A N 1
ATOM 2394 C CA . GLN A 1 302 ? -32.113 -14.914 -46.699 1.00 38.81 302 GLN A CA 1
ATOM 2395 C C . GLN A 1 302 ? -31.734 -15.013 -45.216 1.00 38.81 302 GLN A C 1
ATOM 2397 O O . GLN A 1 302 ? -30.890 -15.822 -44.837 1.00 38.81 302 GLN A O 1
ATOM 2402 N N . HIS A 1 303 ? -32.352 -14.172 -44.387 1.00 36.94 303 HIS A N 1
ATOM 2403 C CA . HIS A 1 303 ? -32.267 -14.256 -42.934 1.00 36.94 303 HIS A CA 1
ATOM 2404 C C . HIS A 1 303 ? -33.061 -15.467 -42.437 1.00 36.94 303 HIS A C 1
ATOM 2406 O O . HIS A 1 303 ? -34.291 -15.464 -42.449 1.00 36.94 303 HIS A O 1
ATOM 2412 N N . THR A 1 304 ? -32.360 -16.492 -41.963 1.00 45.66 304 THR A N 1
ATOM 2413 C CA . THR A 1 304 ? -32.927 -17.507 -41.073 1.00 45.66 304 THR A CA 1
ATOM 2414 C C . THR A 1 304 ? -33.142 -16.878 -39.688 1.00 45.66 304 THR A C 1
ATOM 2416 O O . THR A 1 304 ? -32.220 -16.230 -39.181 1.00 45.66 304 THR A O 1
ATOM 2419 N N . PRO A 1 305 ? -34.326 -17.021 -39.062 1.00 53.50 305 PRO A N 1
ATOM 2420 C CA . PRO A 1 305 ? -34.558 -16.509 -37.716 1.00 53.50 305 PRO A CA 1
ATOM 2421 C C . PRO A 1 305 ? -33.645 -17.221 -36.701 1.00 53.50 305 PRO A C 1
ATOM 2423 O O . PRO A 1 305 ? -33.357 -18.412 -36.867 1.00 53.50 305 PRO A O 1
ATOM 2426 N N . PRO A 1 306 ? -33.155 -16.510 -35.669 1.00 57.09 306 PRO A N 1
ATOM 2427 C CA . PRO A 1 306 ? -32.301 -17.102 -34.650 1.00 57.09 306 PRO A CA 1
ATOM 2428 C C . PRO A 1 306 ? -33.072 -18.176 -33.862 1.00 57.09 306 PRO A C 1
ATOM 2430 O O . PRO A 1 306 ? -34.281 -18.040 -33.668 1.00 57.09 306 PRO A O 1
ATOM 2433 N N . PRO A 1 307 ? -32.392 -19.243 -33.408 1.00 62.84 307 PRO A N 1
ATOM 2434 C CA . PRO A 1 307 ? -33.022 -20.324 -32.659 1.00 62.84 307 PRO A CA 1
ATOM 2435 C C . PRO A 1 307 ? -33.669 -19.782 -31.377 1.00 62.84 307 PRO A C 1
ATOM 2437 O O . PRO A 1 307 ? -33.038 -19.028 -30.633 1.00 62.84 307 PRO A O 1
ATOM 2440 N N . GLU A 1 308 ? -34.913 -20.192 -31.118 1.00 60.47 308 GLU A N 1
ATOM 2441 C CA . GLU A 1 308 ? -35.811 -19.656 -30.077 1.00 60.47 308 GLU A CA 1
ATOM 2442 C C . GLU A 1 308 ? -35.209 -19.634 -28.653 1.00 60.47 308 GLU A C 1
ATOM 2444 O O . GLU A 1 308 ? -35.619 -18.823 -27.829 1.00 60.47 308 GLU A O 1
ATOM 2449 N N . GLY A 1 309 ? -34.156 -20.411 -28.368 1.00 64.38 309 GLY A N 1
ATOM 2450 C CA . GLY A 1 309 ? -33.448 -20.386 -27.078 1.00 64.38 309 GLY A CA 1
ATOM 2451 C C . GLY A 1 309 ? -32.501 -19.194 -26.843 1.00 64.38 309 GLY A C 1
ATOM 2452 O O . GLY A 1 309 ? -32.077 -18.966 -25.712 1.00 64.38 309 GLY A O 1
ATOM 2453 N N . GLN A 1 310 ? -32.141 -18.409 -27.868 1.00 57.28 310 GLN A N 1
ATOM 2454 C CA . GLN A 1 310 ? -31.256 -17.244 -27.682 1.00 57.28 310 GLN A CA 1
ATOM 2455 C C . GLN A 1 310 ? -31.982 -16.021 -27.108 1.00 57.28 310 GLN A C 1
ATOM 2457 O O . GLN A 1 310 ? -31.358 -15.214 -26.421 1.00 57.28 310 GLN A O 1
ATOM 2462 N N . GLN A 1 311 ? -33.288 -15.880 -27.352 1.00 61.62 311 GLN A N 1
ATOM 2463 C CA . GLN A 1 311 ? -34.061 -14.756 -26.816 1.00 61.62 311 GLN A CA 1
ATOM 2464 C C . GLN A 1 311 ? -34.295 -14.883 -25.307 1.00 61.62 311 GLN A C 1
ATOM 2466 O O . GLN A 1 311 ? -34.205 -13.882 -24.600 1.00 61.62 311 GLN A O 1
ATOM 2471 N N . GLU A 1 312 ? -34.506 -16.101 -24.808 1.00 71.12 312 GLU A N 1
ATOM 2472 C CA . GLU A 1 312 ? -34.681 -16.373 -23.376 1.00 71.12 312 GLU A CA 1
ATOM 2473 C C . GLU A 1 312 ? -33.388 -16.093 -22.589 1.00 71.12 312 GLU A C 1
ATOM 2475 O O . GLU A 1 312 ? -33.405 -15.374 -21.593 1.00 71.12 312 GLU A O 1
ATOM 2480 N N . TYR A 1 313 ? -32.233 -16.518 -23.117 1.00 69.25 313 TYR A N 1
ATOM 2481 C CA . TYR A 1 313 ? -30.927 -16.237 -22.509 1.00 69.25 313 TYR A CA 1
ATOM 2482 C C . TYR A 1 313 ? -30.591 -14.736 -22.458 1.00 69.25 313 TYR A C 1
ATOM 2484 O O . TYR A 1 313 ? -30.021 -14.248 -21.479 1.00 69.25 313 TYR A O 1
ATOM 2492 N N . ILE A 1 314 ? -30.948 -13.984 -23.505 1.00 68.88 314 ILE A N 1
ATOM 2493 C CA . ILE A 1 314 ? -30.770 -12.525 -23.525 1.00 68.88 314 ILE A CA 1
ATOM 2494 C C . ILE A 1 314 ? -31.712 -11.863 -22.510 1.00 68.88 314 ILE A C 1
ATOM 2496 O O . ILE A 1 314 ? -31.286 -10.943 -21.812 1.00 68.88 314 ILE A O 1
ATOM 2500 N N . GLY A 1 315 ? -32.952 -12.347 -22.383 1.00 82.12 315 GLY A N 1
ATOM 2501 C CA . GLY A 1 315 ? -33.917 -11.873 -21.387 1.00 82.12 315 GLY A CA 1
ATOM 2502 C C . GLY A 1 315 ? -33.401 -12.015 -19.954 1.00 82.12 315 GLY A C 1
ATOM 2503 O O . GLY A 1 315 ? -33.353 -11.026 -19.219 1.00 82.12 315 GLY A O 1
ATOM 2504 N N . ASP A 1 316 ? -32.916 -13.202 -19.590 1.00 81.38 316 ASP A N 1
ATOM 2505 C CA . ASP A 1 316 ? -32.358 -13.480 -18.260 1.00 81.38 316 ASP A CA 1
ATOM 2506 C C . ASP A 1 316 ? -31.113 -12.637 -17.957 1.00 81.38 316 ASP A C 1
ATOM 2508 O O . ASP A 1 316 ? -30.946 -12.107 -16.853 1.00 81.38 316 ASP A O 1
ATOM 2512 N N . TYR A 1 317 ? -30.233 -12.468 -18.948 1.00 68.94 317 TYR A N 1
ATOM 2513 C CA . TYR A 1 317 ? -29.032 -11.653 -18.793 1.00 68.94 317 TYR A CA 1
ATOM 2514 C C . TYR A 1 317 ? -29.364 -10.168 -18.589 1.00 68.94 317 TYR A C 1
ATOM 2516 O O . TYR A 1 317 ? -28.794 -9.518 -17.707 1.00 68.94 317 TYR A O 1
ATOM 2524 N N . VAL A 1 318 ? -30.323 -9.634 -19.354 1.00 73.62 318 VAL A N 1
ATOM 2525 C CA . VAL A 1 318 ? -30.808 -8.254 -19.198 1.00 73.62 318 VAL A CA 1
ATOM 2526 C C . VAL A 1 318 ? -31.462 -8.065 -17.830 1.00 73.62 318 VAL A C 1
ATOM 2528 O O . VAL A 1 318 ? -31.171 -7.079 -17.154 1.00 73.62 318 VAL A O 1
ATOM 2531 N N . GLN A 1 319 ? -32.277 -9.020 -17.376 1.00 83.12 319 GLN A N 1
ATOM 2532 C CA . GLN A 1 319 ? -32.920 -8.942 -16.065 1.00 83.12 319 GLN A CA 1
ATOM 2533 C C . GLN A 1 319 ? -31.890 -8.933 -14.925 1.00 83.12 319 GLN A C 1
ATOM 2535 O O . GLN A 1 319 ? -31.964 -8.092 -14.028 1.00 83.12 319 GLN A O 1
ATOM 2540 N N . LYS A 1 320 ? -30.852 -9.773 -15.011 1.00 82.06 320 LYS A N 1
ATOM 2541 C CA . LYS A 1 320 ? -29.751 -9.796 -14.037 1.00 82.06 320 LYS A CA 1
ATOM 2542 C C . LYS A 1 320 ? -28.983 -8.471 -13.984 1.00 82.06 320 LYS A C 1
ATOM 2544 O O . LYS A 1 320 ? -28.624 -8.013 -12.898 1.00 82.06 320 LYS A O 1
ATOM 2549 N N . LEU A 1 321 ? -28.751 -7.832 -15.133 1.00 65.62 321 LEU A N 1
ATOM 2550 C CA . LEU A 1 321 ? -28.127 -6.505 -15.193 1.00 65.62 321 LEU A CA 1
ATOM 2551 C C . LEU A 1 321 ? -29.020 -5.415 -14.583 1.00 65.62 321 LEU A C 1
ATOM 2553 O O . LEU A 1 321 ? -28.516 -4.521 -13.900 1.00 65.62 321 LEU A O 1
ATOM 2557 N N . LEU A 1 322 ? -30.339 -5.490 -14.786 1.00 74.19 322 LEU A N 1
ATOM 2558 C CA . LEU A 1 322 ? -31.296 -4.561 -14.179 1.00 74.19 322 LEU A CA 1
ATOM 2559 C C . LEU A 1 322 ? -31.339 -4.702 -12.653 1.00 74.19 322 LEU A C 1
ATOM 2561 O O . LEU A 1 322 ? -31.355 -3.689 -11.947 1.00 74.19 322 LEU A O 1
ATOM 2565 N N . ASP A 1 323 ? -31.287 -5.928 -12.135 1.00 80.94 323 ASP A N 1
ATOM 2566 C CA . ASP A 1 323 ? -31.262 -6.186 -10.693 1.00 80.94 323 ASP A CA 1
ATOM 2567 C C . ASP A 1 323 ? -29.946 -5.717 -10.054 1.00 80.94 323 ASP A C 1
ATOM 2569 O O . ASP A 1 323 ? -29.960 -5.068 -9.004 1.00 80.94 323 ASP A O 1
ATOM 2573 N N . GLN A 1 324 ? -28.809 -5.929 -10.729 1.00 75.75 324 GLN A N 1
ATOM 2574 C CA . GLN A 1 324 ? -27.523 -5.354 -10.316 1.00 75.75 324 GLN A CA 1
ATOM 2575 C C . GLN A 1 324 ? -27.558 -3.819 -10.310 1.00 75.75 324 GLN A C 1
ATOM 2577 O O . GLN A 1 324 ? -27.085 -3.196 -9.358 1.00 75.75 324 GLN A O 1
ATOM 2582 N N . ASN A 1 325 ? -28.160 -3.189 -11.324 1.00 71.62 325 ASN A N 1
ATOM 2583 C CA . ASN A 1 325 ? -28.307 -1.732 -11.363 1.00 71.62 325 ASN A CA 1
ATOM 2584 C C . ASN A 1 325 ? -29.171 -1.219 -10.199 1.00 71.62 325 ASN A C 1
ATOM 2586 O O . ASN A 1 325 ? -28.816 -0.233 -9.551 1.00 71.62 325 ASN A O 1
ATOM 2590 N N . ARG A 1 326 ? -30.274 -1.914 -9.885 1.00 81.50 326 ARG A N 1
ATOM 2591 C CA . ARG A 1 326 ? -31.158 -1.581 -8.758 1.00 81.50 326 ARG A CA 1
ATOM 2592 C C . ARG A 1 326 ? -30.428 -1.685 -7.417 1.00 81.50 326 ARG A C 1
ATOM 2594 O O . ARG A 1 326 ? -30.550 -0.782 -6.591 1.00 81.50 326 ARG A O 1
ATOM 2601 N N . PHE A 1 327 ? -29.634 -2.737 -7.227 1.00 81.44 327 PHE A N 1
ATOM 2602 C CA . PHE A 1 327 ? -28.803 -2.914 -6.036 1.00 81.44 327 PHE A CA 1
ATOM 2603 C C . PHE A 1 327 ? -27.777 -1.784 -5.875 1.00 81.44 327 PHE A C 1
ATOM 2605 O O . PHE A 1 327 ? -27.677 -1.184 -4.803 1.00 81.44 327 PHE A O 1
ATOM 2612 N N . LEU A 1 328 ? -27.060 -1.433 -6.948 1.00 66.94 328 LEU A N 1
ATOM 2613 C CA . LEU A 1 328 ? -26.079 -0.345 -6.920 1.00 66.94 328 LEU A CA 1
ATOM 2614 C C . LEU A 1 328 ? -26.728 1.011 -6.611 1.00 66.94 328 LEU A C 1
ATOM 2616 O O . LEU A 1 328 ? -26.190 1.771 -5.807 1.00 66.94 328 LEU A O 1
ATOM 2620 N N . ARG A 1 329 ? -27.911 1.295 -7.173 1.00 73.88 329 ARG A N 1
ATOM 2621 C CA . ARG A 1 329 ? -28.682 2.510 -6.852 1.00 73.88 329 ARG A CA 1
ATOM 2622 C C . ARG A 1 329 ? -29.110 2.559 -5.387 1.00 73.88 329 ARG A C 1
ATOM 2624 O O . ARG A 1 329 ? -28.995 3.609 -4.766 1.00 73.88 329 ARG A O 1
ATOM 2631 N N . SER A 1 330 ? -29.556 1.436 -4.822 1.00 83.56 330 SER A N 1
ATOM 2632 C CA . SER A 1 330 ? -29.903 1.360 -3.398 1.00 83.56 330 SER A CA 1
ATOM 2633 C C . SER A 1 330 ? -28.691 1.658 -2.507 1.00 83.56 330 SER A C 1
ATOM 2635 O O . SER A 1 330 ? -28.796 2.487 -1.605 1.00 83.56 330 SER A O 1
ATOM 2637 N N . ARG A 1 331 ? -27.516 1.083 -2.811 1.00 75.00 331 ARG A N 1
ATOM 2638 C CA . ARG A 1 331 ? -26.281 1.378 -2.063 1.00 75.00 331 ARG A CA 1
ATOM 2639 C C . ARG A 1 331 ? -25.830 2.828 -2.203 1.00 75.00 331 ARG A C 1
ATOM 2641 O O . ARG A 1 331 ? -25.340 3.388 -1.226 1.00 75.00 331 ARG A O 1
ATOM 2648 N N . LEU A 1 332 ? -25.994 3.426 -3.383 1.00 70.69 332 LEU A N 1
ATOM 2649 C CA . LEU A 1 332 ? -25.669 4.834 -3.610 1.00 70.69 332 LEU A CA 1
ATOM 2650 C C . LEU A 1 332 ? -26.521 5.746 -2.715 1.00 70.69 332 LEU A C 1
ATOM 2652 O O . LEU A 1 332 ? -25.965 6.593 -2.026 1.00 70.69 332 LEU A O 1
ATOM 2656 N N . ILE A 1 333 ? -27.831 5.497 -2.627 1.00 84.75 333 ILE A N 1
ATOM 2657 C CA . ILE A 1 333 ? -28.745 6.253 -1.751 1.00 84.75 333 ILE A CA 1
ATOM 2658 C C . ILE A 1 333 ? -28.348 6.104 -0.272 1.00 84.75 333 ILE A C 1
ATOM 2660 O O . ILE A 1 333 ? -28.319 7.088 0.471 1.00 84.75 333 ILE A O 1
ATOM 2664 N N . THR A 1 334 ? -28.000 4.891 0.178 1.00 77.56 334 THR A N 1
ATOM 2665 C CA . THR A 1 334 ? -27.508 4.669 1.551 1.00 77.56 334 THR A CA 1
ATOM 2666 C C . THR A 1 334 ? -26.220 5.448 1.823 1.00 77.56 334 THR A C 1
ATOM 2668 O O . THR A 1 334 ? -26.067 6.038 2.898 1.00 77.56 334 THR A O 1
ATOM 2671 N N . LEU A 1 335 ? -25.301 5.482 0.854 1.00 67.44 335 LEU A N 1
ATOM 2672 C CA . LEU A 1 335 ? -24.048 6.224 0.964 1.00 67.44 335 LEU A CA 1
ATOM 2673 C C . LEU A 1 335 ? -24.307 7.735 1.055 1.00 67.44 335 LEU A C 1
ATOM 2675 O O . LEU A 1 335 ? -23.786 8.380 1.961 1.00 67.44 335 LEU A O 1
ATOM 2679 N N . GLU A 1 336 ? -25.153 8.282 0.180 1.00 77.69 336 GLU A N 1
ATOM 2680 C CA . GLU A 1 336 ? -25.542 9.699 0.174 1.00 77.69 336 GLU A CA 1
ATOM 2681 C C . GLU A 1 336 ? -26.206 10.109 1.496 1.00 77.69 336 GLU A C 1
ATOM 2683 O O . GLU A 1 336 ? -25.862 11.137 2.081 1.00 77.69 336 GLU A O 1
ATOM 2688 N N . THR A 1 337 ? -27.088 9.261 2.031 1.00 84.81 337 THR A N 1
ATOM 2689 C CA . THR A 1 337 ? -27.739 9.487 3.333 1.00 84.81 337 THR A CA 1
ATOM 2690 C C . THR A 1 337 ? -26.716 9.501 4.471 1.00 84.81 337 THR A C 1
ATOM 2692 O O . THR A 1 337 ? -26.758 10.366 5.348 1.00 84.81 337 THR A O 1
ATOM 2695 N N . THR A 1 338 ? -25.752 8.576 4.439 1.00 75.19 338 THR A N 1
ATOM 2696 C CA . THR A 1 338 ? -24.678 8.499 5.441 1.00 75.19 338 THR A CA 1
ATOM 2697 C C . THR A 1 338 ? -23.747 9.709 5.357 1.00 75.19 338 THR A C 1
ATOM 2699 O O . THR A 1 338 ? -23.348 10.257 6.386 1.00 75.19 338 THR A O 1
ATOM 2702 N N . MET A 1 339 ? -23.424 10.163 4.144 1.00 70.44 339 MET A N 1
ATOM 2703 C CA . MET A 1 339 ? -22.641 11.379 3.922 1.00 70.44 339 MET A CA 1
ATOM 2704 C C . MET A 1 339 ? -23.368 12.614 4.461 1.00 70.44 339 MET A C 1
ATOM 2706 O O . MET A 1 339 ? -22.773 13.349 5.242 1.00 70.44 339 MET A O 1
ATOM 2710 N N . SER A 1 340 ? -24.658 12.783 4.155 1.00 84.88 340 SER A N 1
ATOM 2711 C CA . SER A 1 340 ? -25.477 13.886 4.682 1.00 84.88 340 SER A CA 1
ATOM 2712 C C . SER A 1 340 ? -25.552 13.891 6.216 1.00 84.88 340 SER A C 1
ATOM 2714 O O . SER A 1 340 ? -25.500 14.949 6.848 1.00 84.88 340 SER A O 1
ATOM 2716 N N . LEU A 1 341 ? -25.649 12.717 6.849 1.00 81.62 341 LEU A N 1
ATOM 2717 C CA . LEU A 1 341 ? -25.627 12.605 8.310 1.00 81.62 341 LEU A CA 1
ATOM 2718 C C . LEU A 1 341 ? -24.263 13.010 8.890 1.00 81.62 341 LEU A C 1
ATOM 2720 O O . LEU A 1 341 ? -24.195 13.701 9.908 1.00 81.62 341 LEU A O 1
ATOM 2724 N N . ASN A 1 342 ? -23.171 12.598 8.245 1.00 66.19 342 ASN A N 1
ATOM 2725 C CA . ASN A 1 342 ? -21.822 12.964 8.668 1.00 66.19 342 ASN A CA 1
ATOM 2726 C C . ASN A 1 342 ? -21.538 14.459 8.475 1.00 66.19 342 ASN A C 1
ATOM 2728 O O . AS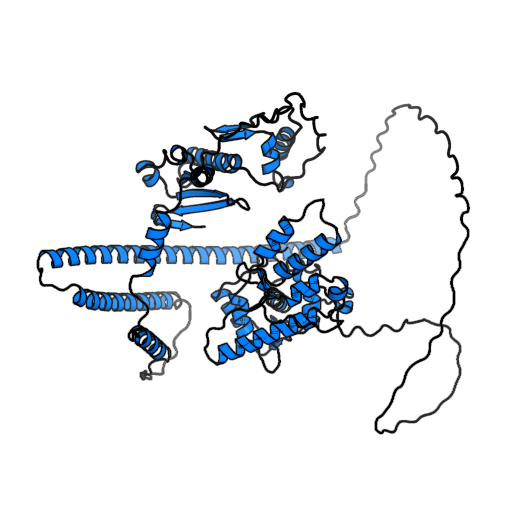N A 1 342 ? -20.885 15.055 9.330 1.00 66.19 342 ASN A O 1
ATOM 2732 N N . GLU A 1 343 ? -22.058 15.080 7.416 1.00 78.25 343 GLU A N 1
ATOM 2733 C CA . GLU A 1 343 ? -21.997 16.532 7.219 1.00 78.25 343 GLU A CA 1
ATOM 2734 C C . GLU A 1 343 ? -22.688 17.273 8.368 1.00 78.25 343 GLU A C 1
ATOM 2736 O O . GLU A 1 343 ? -22.054 18.104 9.016 1.00 78.25 343 GLU A O 1
ATOM 2741 N N . ARG A 1 344 ? -23.920 16.882 8.726 1.00 85.19 344 ARG A N 1
ATOM 2742 C CA . ARG A 1 344 ? -24.641 17.456 9.879 1.00 85.19 344 ARG A CA 1
ATOM 2743 C C . ARG A 1 344 ? -23.886 17.284 11.202 1.00 85.19 344 ARG A C 1
ATOM 2745 O O . ARG A 1 344 ? -23.809 18.215 12.002 1.00 85.19 344 ARG A O 1
ATOM 2752 N N . ARG A 1 345 ? -23.268 16.119 11.434 1.00 76.44 345 ARG A N 1
ATOM 2753 C CA . ARG A 1 345 ? -22.420 15.881 12.621 1.00 76.44 345 ARG A CA 1
ATOM 2754 C C . ARG A 1 345 ? -21.178 16.769 12.639 1.00 76.44 345 ARG A C 1
ATOM 2756 O O . ARG A 1 345 ? -20.787 17.251 13.701 1.00 76.44 345 ARG A O 1
ATOM 2763 N N . MET A 1 346 ? -20.551 16.989 11.485 1.00 70.56 346 MET A N 1
ATOM 2764 C CA . MET A 1 346 ? -19.419 17.908 11.389 1.00 70.56 346 MET A CA 1
ATOM 2765 C C . MET A 1 346 ? -19.842 19.351 11.668 1.00 70.56 346 MET A C 1
ATOM 2767 O O . MET A 1 346 ? -19.140 20.030 12.412 1.00 70.56 346 MET A O 1
ATOM 2771 N N . GLU A 1 347 ? -20.984 19.804 11.150 1.00 82.00 347 GLU A N 1
ATOM 2772 C CA . GLU A 1 347 ? -21.525 21.141 11.435 1.00 82.00 347 GLU A CA 1
ATOM 2773 C C . GLU A 1 347 ? -21.800 21.340 12.935 1.00 82.00 347 GLU A C 1
ATOM 2775 O O . GLU A 1 347 ? -21.400 22.355 13.512 1.00 82.00 347 GLU A O 1
ATOM 2780 N N . ALA A 1 348 ? -22.388 20.342 13.604 1.00 80.19 348 ALA A N 1
ATOM 2781 C CA . ALA A 1 348 ? -22.611 20.372 15.050 1.00 80.19 348 ALA A CA 1
ATOM 2782 C C . ALA A 1 348 ? -21.292 20.447 15.848 1.00 80.19 348 ALA A C 1
ATOM 2784 O O . ALA A 1 348 ? -21.161 21.247 16.779 1.00 80.19 348 ALA A O 1
ATOM 2785 N N . LEU A 1 349 ? -20.278 19.666 15.455 1.00 71.81 349 LEU A N 1
ATOM 2786 C CA . LEU A 1 349 ? -18.948 19.715 16.070 1.00 71.81 349 LEU A CA 1
ATOM 2787 C C . LEU A 1 349 ? -18.248 21.058 15.836 1.00 71.81 349 LEU A C 1
ATOM 2789 O O . LEU A 1 349 ? -17.573 21.564 16.734 1.00 71.81 349 LEU A O 1
ATOM 2793 N N . GLU A 1 350 ? -18.402 21.651 14.654 1.00 73.62 350 GLU A N 1
ATOM 2794 C CA . GLU A 1 350 ? -17.867 22.977 14.346 1.00 73.62 350 GLU A CA 1
ATOM 2795 C C . GLU A 1 350 ? -18.498 24.052 15.229 1.00 73.62 350 GLU A C 1
ATOM 2797 O O . GLU A 1 350 ? -17.769 24.856 15.819 1.00 73.62 350 GLU A O 1
ATOM 2802 N N . HIS A 1 351 ? -19.823 24.019 15.388 1.00 83.56 351 HIS A N 1
ATOM 2803 C CA . HIS A 1 351 ? -20.541 24.909 16.295 1.00 83.56 351 HIS A CA 1
ATOM 2804 C C . HIS A 1 351 ? -20.063 24.734 17.745 1.00 83.56 351 HIS A C 1
ATOM 2806 O O . HIS A 1 351 ? -19.756 25.710 18.430 1.00 83.56 351 HIS A O 1
ATOM 2812 N N . TYR A 1 352 ? -19.889 23.492 18.204 1.00 80.00 352 TYR A N 1
ATOM 2813 C CA . TYR A 1 352 ? -19.366 23.208 19.542 1.00 80.00 352 TYR A CA 1
ATOM 2814 C C . TYR A 1 352 ? -17.939 23.742 19.751 1.00 80.00 352 TYR A C 1
ATOM 2816 O O . TYR A 1 352 ? -17.636 24.353 20.778 1.00 80.00 352 TYR A O 1
ATOM 2824 N N . VAL A 1 353 ? -17.037 23.537 18.786 1.00 76.06 353 VAL A N 1
ATOM 2825 C CA . VAL A 1 353 ? -15.656 24.046 18.864 1.00 76.06 353 VAL A CA 1
ATOM 2826 C C . VAL A 1 353 ? -15.634 25.574 18.867 1.00 76.06 353 VAL A C 1
ATOM 2828 O O . VAL A 1 353 ? -14.810 26.170 19.567 1.00 76.06 353 VAL A O 1
ATOM 2831 N N . PHE A 1 354 ? -16.526 26.212 18.109 1.00 86.25 354 PHE A N 1
ATOM 2832 C CA . PHE A 1 354 ? -16.693 27.660 18.117 1.00 86.25 354 PHE A CA 1
ATOM 2833 C C . PHE A 1 354 ? -17.123 28.174 19.500 1.00 86.25 354 PHE A C 1
ATOM 2835 O O . PHE A 1 354 ? -16.435 29.029 20.062 1.00 86.25 354 PHE A O 1
ATOM 2842 N N . GLU A 1 355 ? -18.161 27.586 20.100 1.00 84.44 355 GLU A N 1
ATOM 2843 C CA . GLU A 1 355 ? -18.624 27.921 21.457 1.00 84.44 355 GLU A CA 1
ATOM 2844 C C . GLU A 1 355 ? -17.517 27.743 22.511 1.00 84.44 355 GLU A C 1
ATOM 2846 O O . GLU A 1 355 ? -17.299 28.613 23.357 1.00 84.44 355 GLU A O 1
ATOM 2851 N N . GLN A 1 356 ? -16.730 26.664 22.428 1.00 79.06 356 GLN A N 1
ATOM 2852 C CA . GLN A 1 356 ? -15.592 26.446 23.333 1.00 79.06 356 GLN A CA 1
ATOM 2853 C C . GLN A 1 356 ? -14.504 27.519 23.187 1.00 79.06 356 GLN A C 1
ATOM 2855 O O . GLN A 1 356 ? -13.904 27.937 24.180 1.00 79.06 356 GLN A O 1
ATOM 2860 N N . ARG A 1 357 ? -14.238 27.993 21.963 1.00 79.75 357 ARG A N 1
ATOM 2861 C CA . ARG A 1 357 ? -13.282 29.086 21.732 1.00 79.75 357 ARG A CA 1
ATOM 2862 C C . ARG A 1 357 ? -13.783 30.399 22.322 1.00 79.75 357 ARG A C 1
ATOM 2864 O O . ARG A 1 357 ? -12.993 31.097 22.951 1.00 79.75 357 ARG A O 1
ATOM 2871 N N . GLU A 1 358 ? -15.062 30.723 22.160 1.00 86.75 358 GLU A N 1
ATOM 2872 C CA . GLU A 1 358 ? -15.646 31.923 22.769 1.00 86.75 358 GLU A CA 1
ATOM 2873 C C . GLU A 1 358 ? -15.658 31.845 24.299 1.00 86.75 358 GLU A C 1
ATOM 2875 O O . GLU A 1 358 ? -15.305 32.815 24.973 1.00 86.75 358 GLU A O 1
ATOM 2880 N N . MET A 1 359 ? -15.951 30.675 24.869 1.00 84.00 359 MET A N 1
ATOM 2881 C CA . MET A 1 359 ? -15.855 30.463 26.313 1.00 84.00 359 MET A CA 1
ATOM 2882 C C . MET A 1 359 ? -14.419 30.659 26.825 1.00 84.00 359 MET A C 1
ATOM 2884 O O . MET A 1 359 ? -14.223 31.327 27.840 1.00 84.00 359 MET A O 1
ATOM 2888 N N . ASN A 1 360 ? -13.412 30.150 26.109 1.00 80.31 360 ASN A N 1
ATOM 2889 C CA . ASN A 1 360 ? -12.006 30.355 26.469 1.00 80.31 360 ASN A CA 1
ATOM 2890 C C . ASN A 1 360 ? -11.591 31.828 26.378 1.00 80.31 360 ASN A C 1
ATOM 2892 O O . ASN A 1 360 ? -10.948 32.321 27.298 1.00 80.31 360 ASN A O 1
ATOM 2896 N N . LYS A 1 361 ? -12.020 32.566 25.345 1.00 88.19 361 LYS A N 1
ATOM 2897 C CA . LYS A 1 361 ? -11.770 34.017 25.256 1.00 88.19 361 LYS A CA 1
ATOM 2898 C C . LYS A 1 361 ? -12.384 34.780 26.430 1.00 88.19 361 LYS A C 1
ATOM 2900 O O . LYS A 1 361 ? -11.746 35.669 26.989 1.00 88.19 361 LYS A O 1
ATOM 2905 N N . ARG A 1 362 ? -13.616 34.435 26.830 1.00 88.75 362 ARG A N 1
ATOM 2906 C CA . ARG A 1 362 ? -14.265 35.025 28.017 1.00 88.75 362 ARG A CA 1
ATOM 2907 C C . ARG A 1 362 ? -13.485 34.709 29.291 1.00 88.75 362 ARG A C 1
ATOM 2909 O O . ARG A 1 362 ? -13.359 35.574 30.153 1.00 88.75 362 ARG A O 1
ATOM 2916 N N . LEU A 1 363 ? -12.945 33.496 29.394 1.00 81.38 363 LEU A N 1
ATOM 2917 C CA . LEU A 1 363 ? -12.122 33.085 30.524 1.00 81.38 363 LEU A CA 1
ATOM 2918 C C . LEU A 1 363 ? -10.808 33.873 30.594 1.00 81.38 363 LEU A C 1
ATOM 2920 O O . LEU A 1 363 ? -10.477 34.392 31.654 1.00 81.38 363 LEU A O 1
ATOM 2924 N N . GLU A 1 364 ? -10.108 34.015 29.469 1.00 85.62 364 GLU A N 1
ATOM 2925 C CA . GLU A 1 364 ? -8.880 34.812 29.363 1.00 85.62 364 GLU A CA 1
ATOM 2926 C C . GLU A 1 364 ? -9.143 36.284 29.716 1.00 85.62 364 GLU A C 1
ATOM 2928 O O . GLU A 1 364 ? -8.392 36.890 30.479 1.00 85.62 364 GLU A O 1
ATOM 2933 N N . ALA A 1 365 ? -10.253 36.857 29.236 1.00 89.81 365 ALA A N 1
ATOM 2934 C CA . ALA A 1 365 ? -10.662 38.215 29.593 1.00 89.81 365 ALA A CA 1
ATOM 2935 C C . ALA A 1 365 ? -10.940 38.366 31.099 1.00 89.81 365 ALA A C 1
ATOM 2937 O O . ALA A 1 365 ? -10.541 39.358 31.711 1.00 89.81 365 ALA A O 1
ATOM 2938 N N . MET A 1 366 ? -11.583 37.369 31.712 1.00 86.50 366 MET A N 1
ATOM 2939 C CA . MET A 1 366 ? -11.841 37.346 33.150 1.00 86.50 366 MET A CA 1
ATOM 2940 C C . MET A 1 366 ? -10.546 37.191 33.959 1.00 86.50 366 MET A C 1
ATOM 2942 O O . MET A 1 366 ? -10.383 37.858 34.978 1.00 86.50 366 MET A O 1
ATOM 2946 N N . GLU A 1 367 ? -9.601 36.369 33.500 1.00 82.62 367 GLU A N 1
ATOM 2947 C CA . GLU A 1 367 ? -8.288 36.211 34.132 1.00 82.62 367 GLU A CA 1
ATOM 2948 C C . GLU A 1 367 ? -7.478 37.513 34.071 1.00 82.62 367 GLU A C 1
ATOM 2950 O O . GLU A 1 367 ? -6.906 37.927 35.082 1.00 82.62 367 GLU A O 1
ATOM 2955 N N . MET A 1 368 ? -7.502 38.218 32.935 1.00 86.12 368 MET A N 1
ATOM 2956 C CA . MET A 1 368 ? -6.888 39.544 32.814 1.00 86.12 368 MET A CA 1
ATOM 2957 C C . MET A 1 368 ? -7.540 40.564 33.756 1.00 86.12 368 MET A C 1
ATOM 2959 O O . MET A 1 368 ? -6.834 41.308 34.436 1.00 86.12 368 MET A O 1
ATOM 2963 N N . PHE A 1 369 ? -8.874 40.578 33.845 1.00 90.25 369 PHE A N 1
ATOM 2964 C CA . PHE A 1 369 ? -9.607 41.473 34.743 1.00 90.25 369 PHE A CA 1
ATOM 2965 C C . PHE A 1 369 ? -9.278 41.211 36.219 1.00 90.25 369 PHE A C 1
ATOM 2967 O O . PHE A 1 369 ? -9.015 42.150 36.972 1.00 90.25 369 PHE A O 1
ATOM 2974 N N . LEU A 1 370 ? -9.262 39.943 36.639 1.00 84.12 370 LEU A N 1
ATOM 2975 C CA . LEU A 1 370 ? -8.918 39.561 38.009 1.00 84.12 370 LEU A CA 1
ATOM 2976 C C . LEU A 1 370 ? -7.463 39.910 38.336 1.00 84.12 370 LEU A C 1
ATOM 2978 O O . LEU A 1 370 ? -7.203 40.468 39.399 1.00 84.12 370 LEU A O 1
ATOM 2982 N N . SER A 1 371 ? -6.536 39.665 37.407 1.00 82.00 371 SER A N 1
ATOM 2983 C CA . SER A 1 371 ? -5.117 40.002 37.588 1.00 82.00 371 SER A CA 1
ATOM 2984 C C . SER A 1 371 ? -4.885 41.509 37.720 1.00 82.00 371 SER A C 1
ATOM 2986 O O . SER A 1 371 ? -4.030 41.936 38.492 1.00 82.00 371 SER A O 1
ATOM 2988 N N . ALA A 1 372 ? -5.659 42.322 36.997 1.00 89.31 372 ALA A N 1
ATOM 2989 C CA . ALA A 1 372 ? -5.542 43.776 37.045 1.00 89.31 372 ALA A CA 1
ATOM 2990 C C . ALA A 1 372 ? -6.098 44.385 38.343 1.00 89.31 372 ALA A C 1
ATOM 2992 O O . ALA A 1 372 ? -5.544 45.360 38.847 1.00 89.31 372 ALA A O 1
ATOM 2993 N N . ASN A 1 373 ? -7.182 43.823 38.884 1.00 90.69 373 ASN A N 1
ATOM 2994 C CA . ASN A 1 373 ? -7.883 44.398 40.036 1.00 90.69 373 ASN A CA 1
ATOM 2995 C C . ASN A 1 373 ? -7.476 43.775 41.380 1.00 90.69 373 ASN A C 1
ATOM 2997 O O . ASN A 1 373 ? -7.667 44.399 42.422 1.00 90.69 373 ASN A O 1
ATOM 3001 N N . PHE A 1 374 ? -6.891 42.572 41.378 1.00 89.38 374 PHE A N 1
ATOM 3002 C CA . PHE A 1 374 ? -6.510 41.850 42.595 1.00 89.38 374 PHE A CA 1
ATOM 3003 C C . PHE A 1 374 ? -5.089 41.264 42.478 1.00 89.38 374 PHE A C 1
ATOM 3005 O O . PHE A 1 374 ? -4.928 40.065 42.256 1.00 89.38 374 PHE A O 1
ATOM 3012 N N . PRO A 1 375 ? -4.027 42.070 42.680 1.00 79.75 375 PRO A N 1
ATOM 3013 C CA . PRO A 1 375 ? -2.633 41.638 42.492 1.00 79.75 375 PRO A CA 1
ATOM 3014 C C . PRO A 1 375 ? -2.169 40.513 43.434 1.00 79.75 375 PRO A C 1
ATOM 3016 O O . PRO A 1 375 ? -1.164 39.858 43.175 1.00 79.75 375 PRO A O 1
ATOM 3019 N N . SER A 1 376 ? -2.884 40.286 44.541 1.00 80.25 376 SER A N 1
ATOM 3020 C CA . SER A 1 376 ? -2.640 39.182 45.480 1.00 80.25 376 SER A CA 1
ATOM 3021 C C . SER A 1 376 ? -3.347 37.876 45.089 1.00 80.25 376 SER A C 1
ATOM 3023 O O . SER A 1 376 ? -3.199 36.866 45.782 1.00 80.25 376 SER A O 1
ATOM 3025 N N . PHE A 1 377 ? -4.117 37.869 43.997 1.00 68.88 377 PHE A N 1
ATOM 3026 C CA . PHE A 1 377 ? -4.867 36.705 43.543 1.00 68.88 377 PHE A CA 1
ATOM 3027 C C . PHE A 1 377 ? -3.942 35.734 42.795 1.00 68.88 377 PHE A C 1
ATOM 3029 O O . PHE A 1 377 ? -3.502 35.981 41.676 1.00 68.88 377 PHE A O 1
ATOM 3036 N N . ASN A 1 378 ? -3.606 34.618 43.442 1.00 66.19 378 ASN A N 1
ATOM 3037 C CA . ASN A 1 378 ? -2.666 33.631 42.914 1.00 66.19 378 ASN A CA 1
ATOM 3038 C C . ASN A 1 378 ? -3.373 32.733 41.872 1.00 66.19 378 ASN A C 1
ATOM 3040 O O . ASN A 1 378 ? -4.273 31.964 42.222 1.00 66.19 378 ASN A O 1
ATOM 3044 N N . SER A 1 379 ? -2.983 32.825 40.595 1.00 59.84 379 SER A N 1
ATOM 3045 C CA . SER A 1 379 ? -3.691 32.219 39.444 1.00 59.84 379 SER A CA 1
ATOM 3046 C C . SER A 1 379 ? -3.798 30.685 39.476 1.00 59.84 379 SER A C 1
ATOM 3048 O O . SER A 1 379 ? -4.670 30.097 38.833 1.00 59.84 379 SER A O 1
ATOM 3050 N N . SER A 1 380 ? -2.966 30.011 40.275 1.00 60.06 380 SER A N 1
ATOM 3051 C CA . SER A 1 380 ? -2.908 28.547 40.335 1.00 60.06 380 SER A CA 1
ATOM 3052 C C . SER A 1 380 ? -4.145 27.894 40.966 1.00 60.06 380 SER A C 1
ATOM 3054 O O . SER A 1 380 ? -4.508 26.784 40.576 1.00 60.06 380 SER A O 1
ATOM 3056 N N . THR A 1 381 ? -4.834 28.567 41.892 1.00 59.22 381 THR A N 1
ATOM 3057 C CA . THR A 1 381 ? -5.996 27.994 42.599 1.00 59.22 381 THR A CA 1
ATOM 3058 C C . THR A 1 381 ? -7.292 28.132 41.790 1.00 59.22 381 THR A C 1
ATOM 3060 O O . THR A 1 381 ? -8.145 27.245 41.823 1.00 59.22 381 THR A O 1
ATOM 3063 N N . ALA A 1 382 ? -7.429 29.205 41.004 1.00 58.19 382 ALA A N 1
ATOM 3064 C CA . ALA A 1 382 ? -8.607 29.463 40.170 1.00 58.19 382 ALA A CA 1
ATOM 3065 C C . ALA A 1 382 ? -8.652 28.573 38.915 1.00 58.19 382 ALA A C 1
ATOM 3067 O O . ALA A 1 382 ? -9.714 28.050 38.566 1.00 58.19 382 ALA A O 1
ATOM 3068 N N . ALA A 1 383 ? -7.496 28.310 38.293 1.00 56.31 383 ALA A N 1
ATOM 3069 C CA . ALA A 1 383 ? -7.390 27.436 37.122 1.00 56.31 383 ALA A CA 1
ATOM 3070 C C . ALA A 1 383 ? -7.899 26.006 37.397 1.00 56.31 383 ALA A C 1
ATOM 3072 O O . ALA A 1 383 ? -8.516 25.379 36.535 1.00 56.31 383 ALA A O 1
ATOM 3073 N N . VAL A 1 384 ? -7.704 25.501 38.621 1.00 61.44 384 VAL A N 1
ATOM 3074 C CA . VAL A 1 384 ? -8.167 24.166 39.035 1.00 61.44 384 VAL A CA 1
ATOM 3075 C C . VAL A 1 384 ? -9.692 24.116 39.174 1.00 61.44 384 VAL A C 1
ATOM 3077 O O . VAL A 1 384 ? -10.315 23.129 38.775 1.00 61.44 384 VAL A O 1
ATOM 3080 N N . HIS A 1 385 ? -10.314 25.177 39.695 1.00 58.84 385 HIS A N 1
ATOM 3081 C CA . HIS A 1 385 ? -11.763 25.212 39.896 1.00 58.84 385 HIS A CA 1
ATOM 3082 C C . HIS A 1 385 ? -12.517 25.394 38.571 1.00 58.84 385 HIS A C 1
ATOM 3084 O O . HIS A 1 385 ? -13.454 24.648 38.287 1.00 58.84 385 HIS A O 1
ATOM 3090 N N . VAL A 1 386 ? -12.027 26.270 37.690 1.00 59.41 386 VAL A N 1
ATOM 3091 C CA . VAL A 1 386 ? -12.587 26.470 36.343 1.00 59.41 386 VAL A CA 1
ATOM 3092 C C . VAL A 1 386 ? -12.485 25.203 35.483 1.00 59.41 386 VAL A C 1
ATOM 3094 O O . VAL A 1 386 ? -13.453 24.823 34.820 1.00 59.41 386 VAL A O 1
ATOM 3097 N N . GLN A 1 387 ? -11.351 24.493 35.527 1.00 58.91 387 GLN A N 1
ATOM 3098 C CA . GLN A 1 387 ? -11.194 23.229 34.797 1.00 58.91 387 GLN A CA 1
ATOM 3099 C C . GLN A 1 387 ? -12.138 22.129 35.302 1.00 58.91 387 GLN A C 1
ATOM 3101 O O . GLN A 1 387 ? -12.549 21.275 34.514 1.00 58.91 387 GLN A O 1
ATOM 3106 N N . SER A 1 388 ? -12.501 22.132 36.589 1.00 63.28 388 SER A N 1
ATOM 3107 C CA . SER A 1 388 ? -13.491 21.187 37.117 1.00 63.28 388 SER A CA 1
ATOM 3108 C C . SER A 1 388 ? -14.907 21.482 36.611 1.00 63.28 388 SER A C 1
ATOM 3110 O O . SER A 1 388 ? -15.574 20.558 36.148 1.00 63.28 388 SER A O 1
ATOM 3112 N N . SER A 1 389 ? -15.327 22.751 36.575 1.00 58.06 389 SER A N 1
ATOM 3113 C CA . SER A 1 389 ? -16.652 23.147 36.076 1.00 58.06 389 SER A CA 1
ATOM 3114 C C . SER A 1 389 ? -16.806 22.922 34.568 1.00 58.06 389 SER A C 1
ATOM 3116 O O . SER A 1 389 ? -17.828 22.401 34.127 1.00 58.06 389 SER A O 1
ATOM 3118 N N . SER A 1 390 ? -15.764 23.209 33.776 1.00 55.84 390 SER A N 1
ATOM 3119 C CA . SER A 1 390 ? -15.741 22.927 32.329 1.00 55.84 390 SER A CA 1
ATOM 3120 C C . SER A 1 390 ? -15.895 21.428 32.022 1.00 55.84 390 SER A C 1
ATOM 3122 O O . SER A 1 390 ? -16.621 21.046 31.101 1.00 55.84 390 SER A O 1
ATOM 3124 N N . ARG A 1 391 ? -15.288 20.548 32.835 1.00 60.28 391 ARG A N 1
ATOM 3125 C CA . ARG A 1 391 ? -15.451 19.089 32.697 1.00 60.28 391 ARG A CA 1
ATOM 3126 C C . ARG A 1 391 ? -16.860 18.615 33.034 1.00 60.28 391 ARG A C 1
ATOM 3128 O O . ARG A 1 391 ? -17.352 17.710 32.365 1.00 60.28 391 ARG A O 1
ATOM 3135 N N . THR A 1 392 ? -17.500 19.202 34.042 1.00 64.06 392 THR A N 1
ATOM 3136 C CA . THR A 1 392 ? -18.882 18.861 34.407 1.00 64.06 392 THR A CA 1
ATOM 3137 C C . THR A 1 392 ? -19.848 19.244 33.287 1.00 64.06 392 THR A C 1
ATOM 3139 O O . THR A 1 392 ? -20.608 18.391 32.841 1.00 64.06 392 THR A O 1
ATOM 3142 N N . ILE A 1 393 ? -19.729 20.459 32.740 1.00 58.28 393 ILE A N 1
ATOM 3143 C CA . ILE A 1 393 ? -20.554 20.930 31.612 1.00 58.28 393 ILE A CA 1
ATOM 3144 C C . ILE A 1 393 ? -20.334 20.059 30.362 1.00 58.28 393 ILE A C 1
ATOM 3146 O O . ILE A 1 393 ? -21.295 19.617 29.739 1.00 58.28 393 ILE A O 1
ATOM 3150 N N . SER A 1 394 ? -19.081 19.717 30.034 1.00 57.53 394 SER A N 1
ATOM 3151 C CA . SER A 1 394 ? -18.771 18.829 28.899 1.00 57.53 394 SER A CA 1
ATOM 3152 C C . SER A 1 394 ? -19.369 17.423 29.058 1.00 57.53 394 SER A C 1
ATOM 3154 O O . SER A 1 394 ? -19.797 16.816 28.076 1.00 57.53 394 SER A O 1
ATOM 3156 N N . ASN A 1 395 ? -19.425 16.895 30.283 1.00 60.16 395 ASN A N 1
ATOM 3157 C CA . ASN A 1 395 ? -20.015 15.584 30.551 1.00 60.16 395 ASN A CA 1
ATOM 3158 C C . ASN A 1 395 ? -21.549 15.605 30.496 1.00 60.16 395 ASN A C 1
ATOM 3160 O O . ASN A 1 395 ? -22.138 14.626 30.040 1.00 60.16 395 ASN A O 1
ATOM 3164 N N . GLU A 1 396 ? -22.195 16.691 30.926 1.00 61.81 396 GLU A N 1
ATOM 3165 C CA . GLU A 1 396 ? -23.654 16.824 30.825 1.00 61.81 396 GLU A CA 1
ATOM 3166 C C . GLU A 1 396 ? -24.118 17.017 29.377 1.00 61.81 396 GLU A C 1
ATOM 3168 O O . GLU A 1 396 ? -25.089 16.385 28.967 1.00 61.81 396 GLU A O 1
ATOM 3173 N N . MET A 1 397 ? -23.376 17.773 28.561 1.00 53.75 397 MET A N 1
ATOM 3174 C CA . MET A 1 397 ? -23.702 17.942 27.138 1.00 53.75 397 MET A CA 1
ATOM 3175 C C . MET A 1 397 ? -23.536 16.643 26.338 1.00 53.75 397 MET A C 1
ATOM 3177 O O . MET A 1 397 ? -24.416 16.298 25.557 1.00 53.75 397 MET A O 1
ATOM 3181 N N . LYS A 1 398 ? -22.487 15.847 26.601 1.00 60.25 398 LYS A N 1
ATOM 3182 C CA . LYS A 1 398 ? -22.334 14.504 25.997 1.00 60.25 398 LYS A CA 1
ATOM 3183 C C . LYS A 1 398 ? -23.470 13.552 26.368 1.00 60.25 398 LYS A C 1
ATOM 3185 O O . LYS A 1 398 ? -23.812 12.655 25.601 1.00 60.25 398 LYS A O 1
ATOM 3190 N N . LYS A 1 399 ? -24.036 13.725 27.565 1.00 61.50 399 LYS A N 1
ATOM 3191 C CA . LYS A 1 399 ? -25.176 12.941 28.044 1.00 61.50 399 LYS A CA 1
ATOM 3192 C C . LYS A 1 399 ? -26.477 13.368 27.352 1.00 61.50 399 LYS A C 1
ATOM 3194 O O . LYS A 1 399 ? -27.287 12.497 27.056 1.00 61.50 399 LYS A O 1
ATOM 3199 N N . ALA A 1 400 ? -26.643 14.661 27.062 1.00 55.91 400 ALA A N 1
ATOM 3200 C CA . ALA A 1 400 ? -27.763 15.190 26.282 1.00 55.91 400 ALA A CA 1
ATOM 3201 C C . ALA A 1 400 ? -27.697 14.757 24.805 1.00 55.91 400 ALA A C 1
ATOM 3203 O O . ALA A 1 400 ? -28.687 14.267 24.277 1.00 55.91 400 ALA A O 1
ATOM 3204 N N . GLU A 1 401 ? -26.516 14.808 24.186 1.00 52.12 401 GLU A N 1
ATOM 3205 C CA . GLU A 1 401 ? -26.287 14.381 22.795 1.00 52.12 401 GLU A CA 1
ATOM 3206 C C . GLU A 1 401 ? -26.514 12.866 22.611 1.00 52.12 401 GLU A C 1
ATOM 3208 O O . GLU A 1 401 ? -27.136 12.431 21.646 1.00 52.12 401 GLU A O 1
ATOM 3213 N N . CYS A 1 402 ? -26.108 12.038 23.586 1.00 44.34 402 CYS A N 1
ATOM 3214 C CA . CYS A 1 402 ? -26.476 10.615 23.599 1.00 44.34 402 CYS A CA 1
ATOM 3215 C C . CYS A 1 402 ? -27.987 10.390 23.762 1.00 44.34 402 CYS A C 1
ATOM 3217 O O . CYS A 1 402 ? -28.513 9.436 23.199 1.00 44.34 402 CYS A O 1
ATOM 3219 N N . ALA A 1 403 ? -28.685 11.224 24.538 1.00 50.06 403 ALA A N 1
ATOM 3220 C CA . ALA A 1 403 ? -30.125 11.085 24.748 1.00 50.06 403 ALA A CA 1
ATOM 3221 C C . ALA A 1 403 ? -30.935 11.491 23.505 1.00 50.06 403 ALA A C 1
ATOM 3223 O O . ALA A 1 403 ? -31.936 10.848 23.203 1.00 50.06 403 ALA A O 1
ATOM 3224 N N . GLU A 1 404 ? -30.478 12.499 22.762 1.00 52.09 404 GLU A N 1
ATOM 3225 C CA . GLU A 1 404 ? -31.098 12.963 21.515 1.00 52.09 404 GLU A CA 1
ATOM 3226 C C . GLU A 1 404 ? -30.924 11.938 20.382 1.00 52.09 404 GLU A C 1
ATOM 3228 O O . GLU A 1 404 ? -31.894 11.584 19.716 1.00 52.09 404 GLU A O 1
ATOM 3233 N N . VAL A 1 405 ? -29.737 11.327 20.266 1.00 46.50 405 VAL A N 1
ATOM 3234 C CA . VAL A 1 405 ? -29.473 10.225 19.318 1.00 46.50 405 VAL A CA 1
ATOM 3235 C C . VAL A 1 405 ? -30.285 8.964 19.648 1.00 46.50 405 VAL A C 1
ATOM 3237 O O . VAL A 1 405 ? -30.698 8.247 18.740 1.00 46.50 405 VAL A O 1
ATOM 3240 N N . ILE A 1 406 ? -30.544 8.684 20.931 1.00 46.72 406 ILE A N 1
ATOM 3241 C CA . ILE A 1 406 ? -31.406 7.564 21.350 1.00 46.72 406 ILE A CA 1
ATOM 3242 C C . ILE A 1 406 ? -32.887 7.872 21.073 1.00 46.72 406 ILE A C 1
ATOM 3244 O O . ILE A 1 406 ? -33.630 6.964 20.708 1.00 46.72 406 ILE A O 1
ATOM 3248 N N . ALA A 1 407 ? -33.321 9.128 21.210 1.00 48.59 407 ALA A N 1
ATOM 3249 C CA . ALA A 1 407 ? -34.697 9.539 20.935 1.00 48.59 407 ALA A CA 1
ATOM 3250 C C . ALA A 1 407 ? -35.029 9.539 19.431 1.00 48.59 407 ALA A C 1
ATOM 3252 O O . ALA A 1 407 ? -36.126 9.133 19.055 1.00 48.59 407 ALA A O 1
ATOM 3253 N N . GLU A 1 408 ? -34.076 9.916 18.573 1.00 46.00 408 GLU A N 1
ATOM 3254 C CA . GLU A 1 408 ? -34.236 9.900 17.109 1.00 46.00 408 GLU A CA 1
ATOM 3255 C C . GLU A 1 408 ? -34.234 8.467 16.532 1.00 46.00 408 GLU A C 1
ATOM 3257 O O . GLU A 1 408 ? -34.825 8.218 15.487 1.00 46.00 408 GLU A O 1
ATOM 3262 N N . TYR A 1 409 ? -33.652 7.496 17.250 1.00 40.00 409 TYR A N 1
ATOM 3263 C CA . TYR A 1 409 ? -33.663 6.069 16.886 1.00 40.00 409 TYR A CA 1
ATOM 3264 C C . TYR A 1 409 ? -34.872 5.276 17.415 1.00 40.00 409 TYR A C 1
ATOM 3266 O O . TYR A 1 409 ? -35.012 4.100 17.089 1.00 40.00 409 TYR A O 1
ATOM 3274 N N . MET A 1 410 ? -35.732 5.878 18.242 1.00 39.69 410 MET A N 1
ATOM 3275 C CA . MET A 1 410 ? -36.842 5.188 18.928 1.00 39.69 410 MET A CA 1
ATOM 3276 C C . MET A 1 410 ? -38.233 5.531 18.366 1.00 39.69 410 MET A C 1
ATOM 3278 O O . MET A 1 410 ? -39.241 5.174 18.971 1.00 39.69 410 MET A O 1
ATOM 3282 N N . PHE A 1 411 ? -38.312 6.189 17.207 1.00 42.78 411 PHE A N 1
ATOM 3283 C CA . PHE A 1 411 ? -39.575 6.503 16.532 1.00 42.78 411 PHE A CA 1
ATOM 3284 C C . PHE A 1 411 ? -39.739 5.702 15.234 1.00 42.78 411 PHE A C 1
ATOM 3286 O O . PHE A 1 411 ? -39.788 6.266 14.153 1.00 42.78 411 PHE A O 1
ATOM 3293 N N . GLU A 1 412 ? -39.834 4.377 15.354 1.00 41.00 412 GLU A N 1
ATOM 3294 C CA . GLU A 1 412 ? -40.628 3.524 14.457 1.00 41.00 412 GLU A CA 1
ATOM 3295 C C . GLU A 1 412 ? -40.921 2.186 15.175 1.00 41.00 412 GLU A C 1
ATOM 3297 O O . GLU A 1 412 ? -40.018 1.430 15.517 1.00 41.00 412 GLU A O 1
ATOM 3302 N N . ASP A 1 413 ? -42.207 1.988 15.489 1.00 37.84 413 ASP A N 1
ATOM 3303 C CA . ASP A 1 413 ? -42.909 0.796 15.992 1.00 37.84 413 ASP A CA 1
ATOM 3304 C C . ASP A 1 413 ? -42.234 -0.138 17.022 1.00 37.84 413 ASP A C 1
ATOM 3306 O O . ASP A 1 413 ? -41.504 -1.064 16.680 1.00 37.84 413 ASP A O 1
ATOM 3310 N N . THR A 1 414 ? -42.646 -0.028 18.298 1.00 32.69 414 THR A N 1
ATOM 3311 C CA . THR A 1 414 ? -43.233 -1.150 19.081 1.00 32.69 414 THR A CA 1
ATOM 3312 C C . THR A 1 414 ? -43.744 -0.706 20.469 1.00 32.69 414 THR A C 1
ATOM 3314 O O . THR A 1 414 ? -43.119 0.073 21.183 1.00 32.69 414 THR A O 1
ATOM 3317 N N . GLN A 1 415 ? -44.927 -1.207 20.846 1.00 32.97 415 GLN A N 1
ATOM 3318 C CA . GLN A 1 415 ? -45.630 -1.002 22.128 1.00 32.97 415 GLN A CA 1
ATOM 3319 C C . GLN A 1 415 ? -44.906 -1.652 23.339 1.00 32.97 415 GLN A C 1
ATOM 3321 O O . GLN A 1 415 ? -44.088 -2.552 23.153 1.00 32.97 415 GLN A O 1
ATOM 3326 N N . PRO A 1 416 ? -45.208 -1.238 24.591 1.00 36.28 416 PRO A N 1
ATOM 3327 C CA . PRO A 1 416 ? -44.326 -1.424 25.740 1.00 36.28 416 PRO A CA 1
ATOM 3328 C C . PRO A 1 416 ? -44.617 -2.700 26.543 1.00 36.28 416 PRO A C 1
ATOM 3330 O O . PRO A 1 416 ? -45.769 -3.017 26.840 1.00 36.28 416 PRO A O 1
ATOM 3333 N N . ILE A 1 417 ? -43.560 -3.363 27.018 1.00 27.30 417 ILE A N 1
ATOM 3334 C CA . ILE A 1 417 ? -43.631 -4.331 28.122 1.00 27.30 417 ILE A CA 1
ATOM 3335 C C . ILE A 1 417 ? -43.004 -3.690 29.362 1.00 27.30 417 ILE A C 1
ATOM 3337 O O . ILE A 1 417 ? -41.879 -3.192 29.334 1.00 27.30 417 ILE A O 1
ATOM 3341 N N . LYS A 1 418 ? -43.796 -3.667 30.436 1.00 29.70 418 LYS A N 1
ATOM 3342 C CA . LYS A 1 418 ? -43.457 -3.160 31.766 1.00 29.70 418 LYS A CA 1
ATOM 3343 C C . LYS A 1 418 ? -42.593 -4.154 32.554 1.00 29.70 418 LYS A C 1
ATOM 3345 O O . LYS A 1 418 ? -42.657 -5.357 32.330 1.00 29.70 418 LYS A O 1
ATOM 3350 N N . ASP A 1 419 ? -41.912 -3.577 33.544 1.00 30.47 419 ASP A N 1
ATOM 3351 C CA . ASP A 1 419 ? -41.305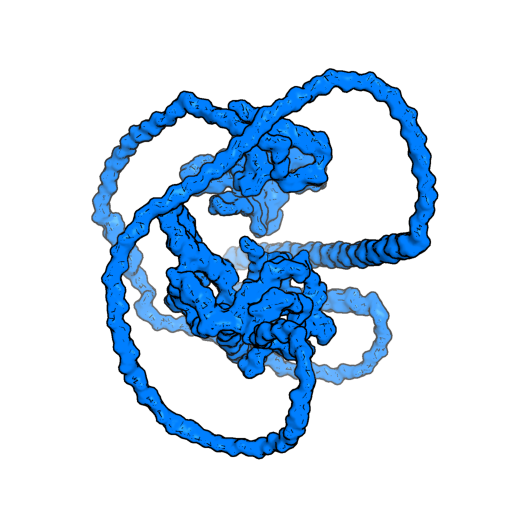 -4.179 34.739 1.00 30.47 419 ASP A CA 1
ATOM 3352 C C . ASP A 1 419 ? -39.894 -4.778 34.595 1.00 30.47 419 ASP A C 1
ATOM 3354 O O . ASP A 1 419 ? -39.704 -5.884 34.109 1.00 30.47 419 ASP A O 1
ATOM 3358 N N . PHE A 1 420 ? -38.885 -4.061 35.109 1.00 26.98 420 PHE A N 1
ATOM 3359 C CA . PHE A 1 420 ? -38.222 -4.421 36.373 1.00 26.98 420 PHE A CA 1
ATOM 3360 C C . PHE A 1 420 ? -37.241 -3.320 36.815 1.00 26.98 420 PHE A C 1
ATOM 3362 O O . PHE A 1 420 ? -36.337 -2.912 36.089 1.00 26.98 420 PHE A O 1
ATOM 3369 N N . VAL A 1 421 ? -37.430 -2.843 38.045 1.00 32.75 421 VAL A N 1
ATOM 3370 C CA . VAL A 1 421 ? -36.574 -1.877 38.744 1.00 32.75 421 VAL A CA 1
ATOM 3371 C C . VAL A 1 421 ? -35.528 -2.638 39.560 1.00 32.75 421 VAL A C 1
ATOM 3373 O O . VAL A 1 421 ? -35.895 -3.428 40.426 1.00 32.75 421 VAL A O 1
ATOM 3376 N N . ALA A 1 422 ? -34.240 -2.336 39.373 1.00 30.05 422 ALA A N 1
ATOM 3377 C CA . ALA A 1 422 ? -33.207 -2.568 40.387 1.00 30.05 422 ALA A CA 1
ATOM 3378 C C . ALA A 1 422 ? -32.069 -1.531 40.279 1.00 30.05 422 ALA A C 1
ATOM 3380 O O . ALA A 1 422 ? -31.595 -1.204 39.194 1.00 30.05 422 ALA A O 1
ATOM 3381 N N . LYS A 1 423 ? -31.680 -0.984 41.438 1.00 30.88 423 LYS A N 1
ATOM 3382 C CA . LYS A 1 423 ? -30.729 0.125 41.659 1.00 30.88 423 LYS A CA 1
ATOM 3383 C C . LYS A 1 423 ? -29.273 -0.237 41.294 1.00 30.88 423 LYS A C 1
ATOM 3385 O O . LYS A 1 423 ? -28.898 -1.395 41.453 1.00 30.88 423 LYS A O 1
ATOM 3390 N N . PRO A 1 424 ? -28.411 0.737 40.927 1.00 33.44 424 PRO A N 1
ATOM 3391 C CA . PRO A 1 424 ? -26.995 0.478 40.686 1.00 33.44 424 PRO A CA 1
ATOM 3392 C C . PRO A 1 424 ? -26.156 0.587 41.971 1.00 33.44 424 PRO A C 1
ATOM 3394 O O . PRO A 1 424 ? -26.154 1.619 42.645 1.00 33.44 424 PRO A O 1
ATOM 3397 N N . GLU A 1 425 ? -25.389 -0.464 42.265 1.00 29.95 425 GLU A N 1
ATOM 3398 C CA . GLU A 1 425 ? -24.283 -0.429 43.222 1.00 29.95 425 GLU A CA 1
ATOM 3399 C C . GLU A 1 425 ? -23.000 0.098 42.565 1.00 29.95 425 GLU A C 1
ATOM 3401 O O . GLU A 1 425 ? -22.616 -0.247 41.446 1.00 29.95 425 GLU A O 1
ATOM 3406 N N . THR A 1 426 ? -22.310 0.955 43.307 1.00 40.69 426 THR A N 1
ATOM 3407 C CA . THR A 1 426 ? -21.043 1.582 42.951 1.00 40.69 426 THR A CA 1
ATOM 3408 C C . THR A 1 426 ? -19.889 0.579 43.003 1.00 40.69 426 THR A C 1
ATOM 3410 O O . THR A 1 426 ? -19.373 0.282 44.080 1.00 40.69 426 THR A O 1
ATOM 3413 N N . SER A 1 427 ? -19.389 0.132 41.848 1.00 34.16 427 SER A N 1
ATOM 3414 C CA . SER A 1 427 ? -18.047 -0.456 41.750 1.00 34.16 427 SER A CA 1
ATOM 3415 C C . SER A 1 427 ? -17.216 0.269 40.687 1.00 34.16 427 SER A C 1
ATOM 3417 O O . SER A 1 427 ? -17.514 0.295 39.496 1.00 34.16 427 SER A O 1
ATOM 3419 N N . SER A 1 428 ? -16.170 0.958 41.148 1.00 36.53 428 SER A N 1
ATOM 3420 C CA . SER A 1 428 ? -15.253 1.702 40.283 1.00 36.53 428 SER A CA 1
ATOM 3421 C C . SER A 1 428 ? -14.455 0.747 39.387 1.00 36.53 428 SER A C 1
ATOM 3423 O O . SER A 1 428 ? -13.732 -0.131 39.865 1.00 36.53 428 SER A O 1
ATOM 3425 N N . SER A 1 429 ? -14.587 0.924 38.072 1.00 45.38 429 SER A N 1
ATOM 3426 C CA . SER A 1 429 ? -13.937 0.091 37.062 1.00 45.38 429 SER A CA 1
ATOM 3427 C C . SER A 1 429 ? -12.404 0.158 37.150 1.00 45.38 429 SER A C 1
ATOM 3429 O O . SER A 1 429 ? -11.802 1.182 37.493 1.00 45.38 429 SER A O 1
ATOM 3431 N N . GLY A 1 430 ? -11.731 -0.938 36.777 1.00 42.50 430 GLY A N 1
ATOM 3432 C CA . GLY A 1 430 ? -10.265 -1.079 36.795 1.00 42.50 430 GLY A CA 1
ATOM 3433 C C . GLY A 1 430 ? -9.488 -0.071 35.928 1.00 42.50 430 GLY A C 1
ATOM 3434 O O . GLY A 1 430 ? -8.258 -0.041 35.952 1.00 42.50 430 GLY A O 1
ATOM 3435 N N . ILE A 1 431 ? -10.174 0.784 35.169 1.00 42.56 431 ILE A N 1
ATOM 3436 C CA . ILE A 1 431 ? -9.579 1.886 34.406 1.00 42.56 431 ILE A CA 1
ATOM 3437 C C . ILE A 1 431 ? -9.224 3.055 35.341 1.00 42.56 431 ILE A C 1
ATOM 3439 O O . ILE A 1 431 ? -8.118 3.590 35.247 1.00 42.56 431 ILE A O 1
ATOM 3443 N N . ALA A 1 432 ? -10.070 3.366 36.330 1.00 44.28 432 ALA A N 1
ATOM 3444 C CA . ALA A 1 432 ? -9.818 4.436 37.301 1.00 44.28 432 ALA A CA 1
ATOM 3445 C C . ALA A 1 432 ? -8.587 4.150 38.186 1.00 44.28 432 ALA A C 1
ATOM 3447 O O . ALA A 1 432 ? -7.781 5.044 38.458 1.00 44.28 432 ALA A O 1
ATOM 3448 N N . LYS A 1 433 ? -8.374 2.879 38.562 1.00 51.84 433 LYS A N 1
ATOM 3449 C CA . LYS A 1 433 ? -7.173 2.442 39.301 1.00 51.84 433 LYS A CA 1
ATOM 3450 C C . LYS A 1 433 ? -5.889 2.568 38.467 1.00 51.84 433 LYS A C 1
ATOM 3452 O O . LYS A 1 433 ? -4.849 2.948 39.002 1.00 51.84 433 LYS A O 1
ATOM 3457 N N . ARG A 1 434 ? -5.952 2.320 37.152 1.00 56.75 434 ARG A N 1
ATOM 3458 C CA . ARG A 1 434 ? -4.790 2.415 36.243 1.00 56.75 434 ARG A CA 1
ATOM 3459 C C . ARG A 1 434 ? -4.365 3.856 35.956 1.00 56.75 434 ARG A C 1
ATOM 3461 O O . ARG A 1 434 ? -3.170 4.113 35.822 1.00 56.75 434 ARG A O 1
ATOM 3468 N N . VAL A 1 435 ? -5.309 4.797 35.916 1.00 58.75 435 VAL A N 1
ATOM 3469 C CA . VAL A 1 435 ? -5.009 6.226 35.726 1.00 58.75 435 VAL A CA 1
ATOM 3470 C C . VAL A 1 435 ? -4.340 6.827 36.971 1.00 58.75 435 VAL A C 1
ATOM 3472 O O . VAL A 1 435 ? -3.326 7.511 36.828 1.00 58.75 435 VAL A O 1
ATOM 3475 N N . ARG A 1 436 ? -4.800 6.487 38.190 1.00 53.59 436 ARG A N 1
ATOM 3476 C CA . ARG A 1 436 ? -4.146 6.924 39.446 1.00 53.59 436 ARG A CA 1
ATOM 3477 C C . ARG A 1 436 ? -2.706 6.420 39.566 1.00 53.59 436 ARG A C 1
ATOM 3479 O O . ARG A 1 436 ? -1.796 7.200 39.818 1.00 53.59 436 ARG A O 1
ATOM 3486 N N . HIS A 1 437 ? -2.464 5.150 39.245 1.00 52.41 437 HIS A N 1
ATOM 3487 C CA . HIS A 1 437 ? -1.130 4.554 39.370 1.00 52.41 437 HIS A CA 1
ATOM 3488 C C . HIS A 1 437 ? -0.086 5.140 38.391 1.00 52.41 437 HIS A C 1
ATOM 3490 O O . HIS A 1 437 ? 1.123 5.048 38.631 1.00 52.41 437 HIS A O 1
ATOM 3496 N N . ARG A 1 438 ? -0.540 5.736 37.276 1.00 50.06 438 ARG A N 1
ATOM 3497 C CA . ARG A 1 438 ? 0.308 6.402 36.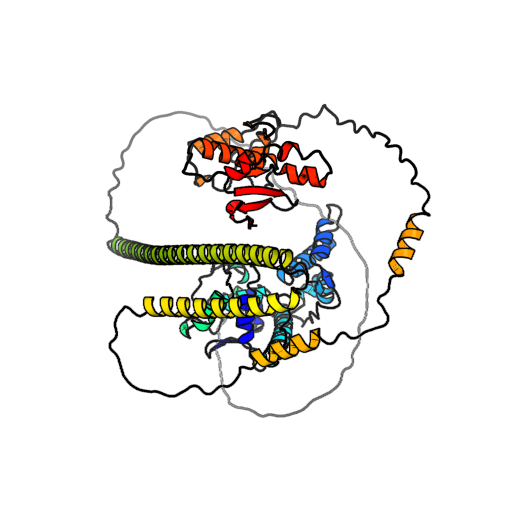271 1.00 50.06 438 ARG A CA 1
ATOM 3498 C C . ARG A 1 438 ? 0.622 7.852 36.650 1.00 50.06 438 ARG A C 1
ATOM 3500 O O . ARG A 1 438 ? 1.718 8.318 36.348 1.00 50.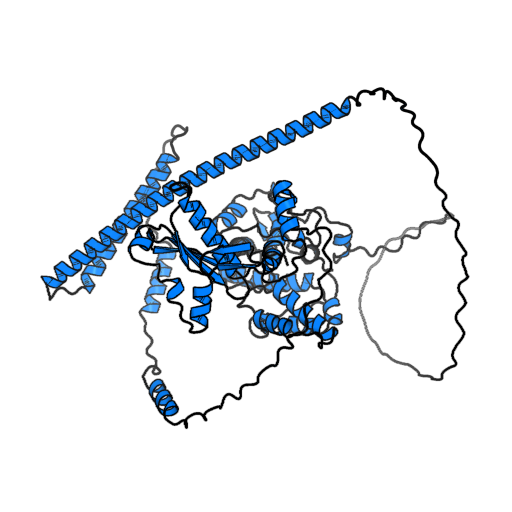06 438 ARG A O 1
ATOM 3507 N N . ALA A 1 439 ? -0.303 8.528 37.334 1.00 46.81 439 ALA A N 1
ATOM 3508 C CA . ALA A 1 439 ? -0.088 9.856 37.904 1.00 46.81 439 ALA A CA 1
ATOM 3509 C C . ALA A 1 439 ? 0.922 9.809 39.067 1.00 46.81 439 ALA A C 1
ATOM 3511 O O . ALA A 1 439 ? 1.880 10.581 39.073 1.00 46.81 439 ALA A O 1
ATOM 3512 N N . ASP A 1 440 ? 0.817 8.810 39.949 1.00 50.28 440 ASP A N 1
ATOM 3513 C CA . ASP A 1 440 ? 1.724 8.654 41.099 1.00 50.28 440 ASP A CA 1
ATOM 3514 C C . ASP A 1 440 ? 3.175 8.334 40.704 1.00 50.28 440 ASP A C 1
ATOM 3516 O O . ASP A 1 440 ? 4.114 8.673 41.424 1.00 50.28 440 ASP A O 1
ATOM 3520 N N . ARG A 1 441 ? 3.396 7.718 39.531 1.00 48.50 441 ARG A N 1
ATOM 3521 C CA . ARG A 1 441 ? 4.751 7.498 38.990 1.00 48.50 441 ARG A CA 1
ATOM 3522 C C . ARG A 1 441 ? 5.378 8.750 38.379 1.00 48.50 441 ARG A C 1
ATOM 3524 O O . ARG A 1 441 ? 6.598 8.812 38.314 1.00 48.50 441 ARG A O 1
ATOM 3531 N N . ARG A 1 442 ? 4.581 9.730 37.937 1.00 49.28 442 ARG A N 1
ATOM 3532 C CA . ARG A 1 442 ? 5.099 11.024 37.456 1.00 49.28 442 ARG A CA 1
ATOM 3533 C C . ARG A 1 442 ? 5.418 11.986 38.601 1.00 49.28 442 ARG A C 1
ATOM 3535 O O . ARG A 1 442 ? 6.278 12.835 38.428 1.00 49.28 442 ARG A O 1
ATOM 3542 N N . ALA A 1 443 ? 4.778 11.823 39.759 1.00 43.84 443 ALA A N 1
ATOM 3543 C CA . ALA A 1 443 ? 4.998 12.670 40.932 1.00 43.84 443 ALA A CA 1
ATOM 3544 C C . ALA A 1 443 ? 6.247 12.301 41.762 1.00 43.84 443 ALA A C 1
ATOM 3546 O O . ALA A 1 443 ? 6.646 13.065 42.637 1.00 43.84 443 ALA A O 1
ATOM 3547 N N . LYS A 1 444 ? 6.887 11.151 41.508 1.00 41.69 444 LYS A N 1
ATOM 3548 C CA . LYS A 1 444 ? 8.123 10.747 42.199 1.00 41.69 444 LYS A CA 1
ATOM 3549 C C . LYS A 1 444 ? 9.344 11.031 41.328 1.00 41.69 444 LYS A C 1
ATOM 3551 O O . LYS A 1 444 ? 9.844 10.159 40.623 1.00 41.69 444 LYS A O 1
ATOM 3556 N N . GLU A 1 445 ? 9.816 12.271 41.392 1.00 35.62 445 GLU A N 1
ATOM 3557 C CA . GLU A 1 445 ? 11.112 12.688 40.856 1.00 35.62 445 GLU A CA 1
ATOM 3558 C C . GLU A 1 445 ? 12.245 11.991 41.630 1.00 35.62 445 GLU A C 1
ATOM 3560 O O . GLU A 1 445 ? 12.512 12.285 42.796 1.00 35.62 445 GLU A O 1
ATOM 3565 N N . VAL A 1 446 ? 12.923 11.043 40.981 1.00 35.69 446 VAL A N 1
ATOM 3566 C CA . VAL A 1 446 ? 14.173 10.468 41.488 1.00 35.69 446 VAL A CA 1
ATOM 3567 C C . VAL A 1 446 ? 15.306 11.419 41.110 1.00 35.69 446 VAL A C 1
ATOM 3569 O O . VAL A 1 446 ? 15.712 11.493 39.950 1.00 35.69 446 VAL A O 1
ATOM 3572 N N . LYS A 1 447 ? 15.828 12.151 42.098 1.00 33.25 447 LYS A N 1
ATOM 3573 C CA . LYS A 1 447 ? 17.055 12.945 41.955 1.00 33.25 447 LYS A CA 1
ATOM 3574 C C . LYS A 1 447 ? 18.239 12.000 41.740 1.00 33.25 447 LYS A C 1
ATOM 3576 O O . LYS A 1 447 ? 18.585 11.235 42.635 1.00 33.25 447 LYS A O 1
ATOM 3581 N N . THR A 1 448 ? 18.880 12.075 40.576 1.00 42.78 448 THR A N 1
ATOM 3582 C CA . THR A 1 448 ? 20.207 11.481 40.342 1.00 42.78 448 THR A CA 1
ATOM 3583 C C . THR A 1 448 ? 21.233 12.585 40.051 1.00 42.78 448 THR A C 1
ATOM 3585 O O . THR A 1 448 ? 20.844 13.672 39.620 1.00 42.78 448 THR A O 1
ATOM 3588 N N . PRO A 1 449 ? 22.542 12.362 40.285 1.00 34.88 449 PRO A N 1
ATOM 3589 C CA . PRO A 1 449 ? 23.545 13.436 40.322 1.00 34.88 449 PRO A CA 1
ATOM 3590 C C . PRO A 1 449 ? 23.966 14.011 38.954 1.00 34.88 449 PRO A C 1
ATOM 3592 O O . PRO A 1 449 ? 24.914 14.786 38.893 1.00 34.88 449 PRO A O 1
ATOM 3595 N N . TYR A 1 450 ? 23.308 13.654 37.847 1.00 37.81 450 TYR A N 1
ATOM 3596 C CA . TYR A 1 450 ? 23.853 13.839 36.492 1.00 37.81 450 TYR A CA 1
ATOM 3597 C C . TYR A 1 450 ? 23.203 14.943 35.644 1.00 37.81 450 TYR A C 1
ATOM 3599 O O . TYR A 1 450 ? 23.216 14.879 34.417 1.00 37.81 450 TYR A O 1
ATOM 3607 N N . THR A 1 451 ? 22.687 16.009 36.256 1.00 43.44 451 THR A N 1
ATOM 3608 C CA . THR A 1 451 ? 22.167 17.162 35.497 1.00 43.44 451 THR A CA 1
ATOM 3609 C C . THR A 1 451 ? 22.584 18.500 36.093 1.00 43.44 451 THR A C 1
ATOM 3611 O O . THR A 1 451 ? 21.769 19.190 36.697 1.00 43.44 451 THR A O 1
ATOM 3614 N N . LYS A 1 452 ? 23.836 18.919 35.855 1.00 41.66 452 LYS A N 1
ATOM 3615 C CA . LYS A 1 452 ? 24.201 20.346 35.758 1.00 41.66 452 LYS A CA 1
ATOM 3616 C C . LYS A 1 452 ? 25.309 20.579 34.718 1.00 41.66 452 LYS A C 1
ATOM 3618 O O . LYS A 1 452 ? 26.443 20.152 34.875 1.00 41.66 452 LYS A O 1
ATOM 3623 N N . GLY A 1 453 ? 24.965 21.311 33.660 1.00 41.78 453 GLY A N 1
ATOM 3624 C CA . GLY A 1 453 ? 25.684 22.522 33.237 1.00 41.78 453 GLY A CA 1
ATOM 3625 C C . GLY A 1 453 ? 27.113 22.478 32.673 1.00 41.78 453 GLY A C 1
ATOM 3626 O O . GLY A 1 453 ? 27.534 23.509 32.158 1.00 41.78 453 GLY A O 1
ATOM 3627 N N . GLU A 1 454 ? 27.869 21.378 32.700 1.00 40.75 454 GLU A N 1
ATOM 3628 C CA . GLU A 1 454 ? 29.299 21.453 32.325 1.00 40.75 454 GLU A CA 1
ATOM 3629 C C . GLU A 1 454 ? 29.630 21.113 30.864 1.00 40.75 454 GLU A C 1
ATOM 3631 O O . GLU A 1 454 ? 30.632 21.594 30.326 1.00 40.75 454 GLU A O 1
ATOM 3636 N N . HIS A 1 455 ? 28.790 20.348 30.158 1.00 41.50 455 HIS A N 1
ATOM 3637 C CA . HIS A 1 455 ? 29.174 19.871 28.823 1.00 41.50 455 HIS A CA 1
ATOM 3638 C C . HIS A 1 455 ? 29.059 20.947 27.726 1.00 41.50 455 HIS A C 1
ATOM 3640 O O . HIS A 1 455 ? 29.886 21.000 26.815 1.00 41.50 455 HIS A O 1
ATOM 3646 N N . LYS A 1 456 ? 28.122 21.897 27.861 1.00 43.03 456 LYS A N 1
ATOM 3647 C CA . LYS A 1 456 ? 27.932 22.990 26.886 1.00 43.03 456 LYS A CA 1
ATOM 3648 C C . LYS A 1 456 ? 29.093 23.996 26.876 1.00 43.03 456 LYS A C 1
ATOM 3650 O O . LYS A 1 456 ? 29.402 24.563 25.832 1.00 43.03 456 LYS A O 1
ATOM 3655 N N . ARG A 1 457 ? 29.799 24.170 28.002 1.00 47.00 457 ARG A N 1
ATOM 3656 C CA . ARG A 1 457 ? 30.945 25.095 28.112 1.00 47.00 457 ARG A CA 1
ATOM 3657 C C . ARG A 1 457 ? 32.234 24.541 27.491 1.00 47.00 457 ARG A C 1
ATOM 3659 O O . ARG A 1 457 ? 33.051 25.321 27.007 1.00 47.00 457 ARG A O 1
ATOM 3666 N N . LYS A 1 458 ? 32.405 23.212 27.444 1.00 49.09 458 LYS A N 1
ATOM 3667 C CA . LYS A 1 458 ? 33.571 22.567 26.803 1.00 49.09 458 LYS A CA 1
ATOM 3668 C C . LYS A 1 458 ? 33.466 22.507 25.273 1.00 49.09 458 LYS A C 1
ATOM 3670 O O . LYS A 1 458 ? 34.494 22.562 24.608 1.00 49.09 458 LYS A O 1
ATOM 3675 N N . VAL A 1 459 ? 32.255 22.472 24.709 1.00 49.72 459 VAL A N 1
ATOM 3676 C CA . VAL A 1 459 ? 32.055 22.458 23.245 1.00 49.72 459 VAL A CA 1
ATOM 3677 C C . VAL A 1 459 ? 32.299 23.841 22.621 1.00 49.72 459 VAL A C 1
ATOM 3679 O O . VAL A 1 459 ? 32.965 23.935 21.595 1.00 49.72 459 VAL A O 1
ATOM 3682 N N . LEU A 1 460 ? 31.883 24.926 23.286 1.00 49.44 460 LEU A N 1
ATOM 3683 C CA . LEU A 1 460 ? 32.101 26.298 22.799 1.00 49.44 460 LEU A CA 1
ATOM 3684 C C . LEU A 1 460 ? 33.576 26.739 22.835 1.00 49.44 460 LEU A C 1
ATOM 3686 O O . LEU A 1 460 ? 34.030 27.420 21.921 1.00 49.44 460 LEU A O 1
ATOM 3690 N N . LYS A 1 461 ? 34.366 26.288 23.821 1.00 48.09 461 LYS A N 1
ATOM 3691 C CA . LYS A 1 461 ? 35.813 26.581 23.866 1.00 48.09 461 LYS A CA 1
ATOM 3692 C C . LYS A 1 461 ? 36.631 25.819 22.816 1.00 48.09 461 LYS A C 1
ATOM 3694 O O . LYS A 1 461 ? 37.701 26.283 22.445 1.00 48.09 461 LYS A O 1
ATOM 3699 N N . LYS A 1 462 ? 36.136 24.683 22.308 1.00 45.47 462 LYS A N 1
ATOM 3700 C CA . LYS A 1 462 ? 36.828 23.892 21.273 1.00 45.47 462 LYS A CA 1
ATOM 3701 C C . LYS A 1 462 ? 36.548 24.394 19.847 1.00 45.47 462 LYS A C 1
ATOM 3703 O O . LYS A 1 462 ? 37.317 24.091 18.943 1.00 45.47 462 LYS A O 1
ATOM 3708 N N . ALA A 1 463 ? 35.488 25.186 19.655 1.00 46.38 463 ALA A N 1
ATOM 3709 C CA . ALA A 1 463 ? 35.154 25.814 18.375 1.00 46.38 463 ALA A CA 1
ATOM 3710 C C . ALA A 1 463 ? 35.972 27.090 18.091 1.00 46.38 463 ALA A C 1
ATOM 3712 O O . ALA A 1 463 ? 36.243 27.389 16.935 1.00 46.38 463 ALA A O 1
ATOM 3713 N N . ALA A 1 464 ? 36.428 27.798 19.131 1.00 47.59 464 ALA A N 1
ATOM 3714 C CA . ALA A 1 464 ? 37.198 29.041 18.999 1.00 47.59 464 ALA A CA 1
ATOM 3715 C C . ALA A 1 464 ? 38.703 28.844 18.697 1.00 47.59 464 ALA A C 1
ATOM 3717 O O . ALA A 1 464 ? 39.420 29.823 18.536 1.00 47.59 464 ALA A O 1
ATOM 3718 N N . ALA A 1 465 ? 39.191 27.598 18.631 1.00 48.91 465 ALA A N 1
ATOM 3719 C CA . ALA A 1 465 ? 40.614 27.275 18.460 1.00 48.91 465 ALA A CA 1
ATOM 3720 C C . ALA A 1 465 ? 40.956 26.623 17.102 1.00 48.91 465 ALA A C 1
ATOM 3722 O O . ALA A 1 465 ? 42.041 26.065 16.947 1.00 48.91 465 ALA A O 1
ATOM 3723 N N . ARG A 1 466 ? 40.044 26.642 16.119 1.00 45.09 466 ARG A N 1
ATOM 3724 C CA . ARG A 1 466 ? 40.335 26.140 14.764 1.00 45.09 466 ARG A CA 1
ATOM 3725 C C . ARG A 1 466 ? 40.912 27.261 13.886 1.00 45.09 466 ARG A C 1
ATOM 3727 O O . ARG A 1 466 ? 40.293 28.321 13.828 1.00 45.09 466 ARG A O 1
ATOM 3734 N N . PRO A 1 467 ? 42.043 27.043 13.190 1.00 44.03 467 PRO A N 1
ATOM 3735 C CA . PRO A 1 467 ? 42.552 28.004 12.219 1.00 44.03 467 PRO A CA 1
ATOM 3736 C C . PRO A 1 467 ? 41.588 28.125 11.030 1.00 44.03 467 PRO A C 1
ATOM 3738 O O . PRO A 1 467 ? 40.962 27.142 10.622 1.00 44.03 467 PRO A O 1
ATOM 3741 N N . SER A 1 468 ? 41.457 29.348 10.515 1.00 43.34 468 SER A N 1
ATOM 3742 C CA . SER A 1 468 ? 40.574 29.724 9.408 1.00 43.34 468 SER A CA 1
ATOM 3743 C C . SER A 1 468 ? 40.770 28.826 8.178 1.00 43.34 468 SER A C 1
ATOM 3745 O O . SER A 1 468 ? 41.910 28.486 7.854 1.00 43.34 468 SER A O 1
ATOM 3747 N N . PRO A 1 469 ? 39.692 28.449 7.465 1.00 39.56 469 PRO A N 1
ATOM 3748 C CA . PRO A 1 469 ? 39.813 27.621 6.278 1.00 39.56 469 PRO A CA 1
ATOM 3749 C C . PRO A 1 469 ? 40.454 28.421 5.140 1.00 39.56 469 PRO A C 1
ATOM 3751 O O . PRO A 1 469 ? 40.108 29.574 4.879 1.00 39.56 469 PRO A O 1
ATOM 3754 N N . VAL A 1 470 ? 41.406 27.767 4.483 1.00 36.44 470 VAL A N 1
ATOM 3755 C CA . VAL A 1 470 ? 42.086 28.204 3.264 1.00 36.44 470 VAL A CA 1
ATOM 3756 C C . VAL A 1 470 ? 41.047 28.574 2.201 1.00 36.44 470 VAL A C 1
ATOM 3758 O O . VAL A 1 470 ? 40.132 27.797 1.929 1.00 36.44 470 VAL A O 1
ATOM 3761 N N . LYS A 1 471 ? 41.195 29.767 1.607 1.00 34.62 471 LYS A N 1
ATOM 3762 C CA . LYS A 1 471 ? 40.473 30.202 0.403 1.00 34.62 471 LYS A CA 1
ATOM 3763 C C . LYS A 1 471 ? 40.677 29.150 -0.693 1.00 34.62 471 LYS A C 1
ATOM 3765 O O . LYS A 1 471 ? 41.776 29.035 -1.225 1.00 34.62 471 LYS A O 1
ATOM 3770 N N . LEU A 1 472 ? 39.630 28.395 -1.018 1.00 33.16 472 LEU A N 1
ATOM 3771 C CA . LEU A 1 472 ? 39.586 27.608 -2.246 1.00 33.16 472 LEU A CA 1
ATOM 3772 C C . LEU A 1 472 ? 39.320 28.586 -3.396 1.00 33.16 472 LEU A C 1
ATOM 3774 O O . LEU A 1 472 ? 38.220 29.131 -3.507 1.00 33.16 472 LEU A O 1
ATOM 3778 N N . GLU A 1 473 ? 40.334 28.853 -4.215 1.00 34.09 473 GLU A N 1
ATOM 3779 C CA . GLU A 1 473 ? 40.139 29.504 -5.507 1.00 34.09 473 GLU A CA 1
ATOM 3780 C C . GLU A 1 473 ? 39.360 28.558 -6.422 1.00 34.09 473 GLU A C 1
ATOM 3782 O O . GLU A 1 473 ? 39.783 27.439 -6.711 1.00 34.09 473 GLU A O 1
ATOM 3787 N N . LEU A 1 474 ? 38.183 29.017 -6.841 1.00 31.77 474 LEU A N 1
ATOM 3788 C CA . LEU A 1 474 ? 37.322 28.338 -7.793 1.00 31.77 474 LEU A CA 1
ATOM 3789 C C . LEU A 1 474 ? 37.939 28.507 -9.192 1.00 31.77 474 LEU A C 1
ATOM 3791 O O . LEU A 1 474 ? 37.704 29.509 -9.871 1.00 31.77 474 LEU A O 1
ATOM 3795 N N . THR A 1 475 ? 38.758 27.554 -9.630 1.00 31.33 475 THR A N 1
ATOM 3796 C CA . THR A 1 475 ? 39.167 27.472 -11.033 1.00 31.33 475 THR A CA 1
ATOM 3797 C C . THR A 1 475 ? 37.943 27.117 -11.876 1.00 31.33 475 THR A C 1
ATOM 3799 O O . THR A 1 475 ? 37.381 26.028 -11.783 1.00 31.33 475 THR A O 1
ATOM 3802 N N . LYS A 1 476 ? 37.502 28.083 -12.690 1.00 36.28 476 LYS A N 1
ATOM 3803 C CA . LYS A 1 476 ? 36.491 27.907 -13.736 1.00 36.28 476 LYS A CA 1
ATOM 3804 C C . LYS A 1 476 ? 36.966 26.833 -14.720 1.00 36.28 476 LYS A C 1
ATOM 3806 O O . LYS A 1 476 ? 37.743 27.129 -15.623 1.00 36.28 476 LYS A O 1
ATOM 3811 N N . ALA A 1 477 ? 36.479 25.607 -14.568 1.00 31.34 477 ALA A N 1
ATOM 3812 C CA . ALA A 1 477 ? 36.458 24.648 -15.661 1.00 31.34 477 ALA A CA 1
ATOM 3813 C C . ALA A 1 477 ? 35.318 25.059 -16.601 1.00 31.34 477 ALA A C 1
ATOM 3815 O O . ALA A 1 477 ? 34.145 24.803 -16.335 1.00 31.34 477 ALA A O 1
ATOM 3816 N N . VAL A 1 478 ? 35.671 25.778 -17.665 1.00 31.45 478 VAL A N 1
ATOM 3817 C CA . VAL A 1 478 ? 34.801 25.976 -18.823 1.00 31.45 478 VAL A CA 1
ATOM 3818 C C . VAL A 1 478 ? 34.647 24.604 -19.470 1.00 31.45 478 VAL A C 1
ATOM 3820 O O . VAL A 1 478 ? 35.582 24.091 -20.077 1.00 31.45 478 VAL A O 1
ATOM 3823 N N . ILE A 1 479 ? 33.490 23.977 -19.269 1.00 31.59 479 ILE A N 1
ATOM 3824 C CA . ILE A 1 479 ? 33.067 22.851 -20.095 1.00 31.59 479 ILE A CA 1
ATOM 3825 C C . ILE A 1 479 ? 32.666 23.476 -21.428 1.00 31.59 479 ILE A C 1
ATOM 3827 O O . ILE A 1 479 ? 31.642 24.152 -21.521 1.00 31.59 479 ILE A O 1
ATOM 3831 N N . GLU A 1 480 ? 33.520 23.312 -22.431 1.00 31.94 480 GLU A N 1
ATOM 3832 C CA . GLU A 1 480 ? 33.202 23.613 -23.820 1.00 31.94 480 GLU A CA 1
ATOM 3833 C C . GLU A 1 480 ? 32.092 22.640 -24.247 1.00 31.94 480 GLU A C 1
ATOM 3835 O O . GLU A 1 480 ? 32.325 21.462 -24.514 1.00 31.94 480 GLU A O 1
ATOM 3840 N N . VAL A 1 481 ? 30.845 23.109 -24.186 1.00 36.12 481 VAL A N 1
ATOM 3841 C CA . VAL A 1 481 ? 29.694 22.382 -24.719 1.00 36.12 481 VAL A CA 1
ATOM 3842 C C . VAL A 1 481 ? 29.758 22.525 -26.235 1.00 36.12 481 VAL A C 1
ATOM 3844 O O . VAL A 1 481 ? 29.520 23.608 -26.775 1.00 36.12 481 VAL A O 1
ATOM 3847 N N . ASP A 1 482 ? 30.125 21.430 -26.899 1.00 37.28 482 ASP A N 1
ATOM 3848 C CA . ASP A 1 482 ? 30.178 21.294 -28.354 1.00 37.28 482 ASP A CA 1
ATOM 3849 C C . ASP A 1 482 ? 28.832 21.705 -28.975 1.00 37.28 482 ASP A C 1
ATOM 3851 O O . ASP A 1 482 ? 27.838 20.977 -28.940 1.00 37.28 482 ASP A O 1
ATOM 3855 N N . SER A 1 483 ? 28.795 22.931 -29.496 1.00 42.78 483 SER A N 1
ATOM 3856 C CA . SER A 1 483 ? 27.588 23.622 -29.957 1.00 42.78 483 SER A CA 1
ATOM 3857 C C . SER A 1 483 ? 27.173 23.202 -31.373 1.00 42.78 483 SER A C 1
ATOM 3859 O O . SER A 1 483 ? 26.271 23.808 -31.947 1.00 42.78 483 SER A O 1
ATOM 3861 N N . GLN A 1 484 ? 27.828 22.193 -31.964 1.00 42.31 484 GLN A N 1
ATOM 3862 C CA . GLN A 1 484 ? 27.607 21.798 -33.360 1.00 42.31 484 GLN A CA 1
ATOM 3863 C C . GLN A 1 484 ? 26.861 20.474 -33.566 1.00 42.31 484 GLN A C 1
ATOM 3865 O O . GLN A 1 484 ? 26.566 20.116 -34.707 1.00 42.31 484 GLN A O 1
ATOM 3870 N N . ARG A 1 485 ? 26.458 19.757 -32.510 1.00 40.03 485 ARG A N 1
ATOM 3871 C CA . ARG A 1 485 ? 25.561 18.597 -32.661 1.00 40.03 485 ARG A CA 1
ATOM 3872 C C . ARG A 1 485 ? 24.102 19.001 -32.489 1.00 40.03 485 ARG A C 1
ATOM 3874 O O . ARG A 1 485 ? 23.547 18.898 -31.401 1.00 40.03 485 ARG A O 1
ATOM 3881 N N . SER A 1 486 ? 23.458 19.389 -33.592 1.00 50.12 486 SER A N 1
ATOM 3882 C CA . SER A 1 486 ? 21.993 19.319 -33.660 1.00 50.12 486 SER A CA 1
ATOM 3883 C C . SER A 1 486 ? 21.567 17.861 -33.430 1.00 50.12 486 SER A C 1
ATOM 3885 O O . SER A 1 486 ? 22.068 16.977 -34.136 1.00 50.12 486 SER A O 1
ATOM 3887 N N . PRO A 1 487 ? 20.707 17.566 -32.439 1.00 49.12 487 PRO A N 1
ATOM 3888 C CA . PRO A 1 487 ? 20.253 16.205 -32.190 1.00 49.12 487 PRO A CA 1
ATOM 3889 C C . PRO A 1 487 ? 19.556 15.660 -33.440 1.00 49.12 487 PRO A C 1
ATOM 3891 O O . PRO A 1 487 ? 18.692 16.311 -34.025 1.00 49.12 487 PRO A O 1
ATOM 3894 N N . ALA A 1 488 ? 19.957 14.464 -33.875 1.00 52.28 488 ALA A N 1
ATOM 3895 C CA . ALA A 1 488 ? 19.333 13.814 -35.018 1.00 52.28 488 ALA A CA 1
ATOM 3896 C C . ALA A 1 488 ? 17.833 13.590 -34.725 1.00 52.28 488 ALA A C 1
ATOM 3898 O O . ALA A 1 488 ? 17.499 13.093 -33.644 1.00 52.28 488 ALA A O 1
ATOM 3899 N N . PRO A 1 489 ? 16.921 13.923 -35.657 1.00 55.06 489 PRO A N 1
ATOM 3900 C CA . PRO A 1 489 ? 15.485 13.819 -35.425 1.00 55.06 489 PRO A CA 1
ATOM 3901 C C . PRO A 1 489 ? 15.077 12.358 -35.185 1.00 55.06 489 PRO A C 1
ATOM 3903 O O . PRO A 1 489 ? 15.045 11.546 -36.114 1.00 55.06 489 PRO A O 1
ATOM 3906 N N . ARG A 1 490 ? 14.721 12.021 -33.938 1.00 51.25 490 ARG A N 1
ATOM 3907 C CA . ARG A 1 490 ? 14.213 10.698 -33.522 1.00 51.25 490 ARG A CA 1
ATOM 3908 C C . ARG A 1 490 ? 13.056 10.267 -34.441 1.00 51.25 490 ARG A C 1
ATOM 3910 O O . ARG A 1 490 ? 12.214 11.115 -34.705 1.00 51.25 490 ARG A O 1
ATOM 3917 N N . PRO A 1 491 ? 12.991 9.036 -34.992 1.00 53.41 491 PRO A N 1
ATOM 3918 C CA . PRO A 1 491 ? 11.884 8.573 -35.848 1.00 53.41 491 PRO A CA 1
ATOM 3919 C C . PRO A 1 491 ? 10.520 8.704 -35.150 1.00 53.41 491 PRO A C 1
ATOM 3921 O O . PRO A 1 491 ? 10.437 8.526 -33.940 1.00 53.41 491 PRO A O 1
ATOM 3924 N N . ALA A 1 492 ? 9.474 9.072 -35.904 1.00 54.69 492 ALA A N 1
ATOM 3925 C CA . ALA A 1 492 ? 8.161 9.380 -35.340 1.00 54.69 492 ALA A CA 1
ATOM 3926 C C . ALA A 1 492 ? 7.519 8.055 -34.920 1.00 54.69 492 ALA A C 1
ATOM 3928 O O . ALA A 1 492 ? 7.450 7.151 -35.759 1.00 54.69 492 ALA A O 1
ATOM 3929 N N . PRO A 1 493 ? 7.064 7.898 -33.670 1.00 56.69 493 PRO A N 1
ATOM 3930 C CA . PRO A 1 493 ? 6.225 6.766 -33.324 1.00 56.69 493 PRO A CA 1
ATOM 3931 C C . PRO A 1 493 ? 4.939 6.869 -34.152 1.00 56.69 493 PRO A C 1
ATOM 3933 O O . PRO A 1 493 ? 4.246 7.877 -34.094 1.00 56.69 493 PRO A O 1
ATOM 3936 N N . THR A 1 494 ? 4.597 5.836 -34.924 1.00 62.06 494 THR A N 1
ATOM 3937 C CA . THR A 1 494 ? 3.388 5.818 -35.775 1.00 62.06 494 THR A CA 1
ATOM 3938 C C . THR A 1 494 ? 2.075 5.862 -34.987 1.00 62.06 494 THR A C 1
ATOM 3940 O O . THR A 1 494 ? 1.010 5.993 -35.583 1.00 62.06 494 THR A O 1
ATOM 3943 N N . LYS A 1 495 ? 2.136 5.725 -33.657 1.00 70.06 495 LYS A N 1
ATOM 3944 C CA . LYS A 1 495 ? 1.010 5.875 -32.734 1.00 70.06 495 LYS A CA 1
ATOM 3945 C C . LYS A 1 495 ? 1.548 5.972 -31.307 1.00 70.06 495 LYS A C 1
ATOM 3947 O O . LYS A 1 495 ? 2.230 5.049 -30.865 1.00 70.06 495 LYS A O 1
ATOM 3952 N N . ILE A 1 496 ? 1.257 7.057 -30.597 1.00 72.38 496 ILE A N 1
ATOM 3953 C CA . ILE A 1 496 ? 1.612 7.183 -29.179 1.00 72.38 496 ILE A CA 1
ATOM 3954 C C . ILE A 1 496 ? 0.408 6.703 -28.372 1.00 72.38 496 ILE A C 1
ATOM 3956 O O . ILE A 1 496 ? -0.683 7.270 -28.449 1.00 72.38 496 ILE A O 1
ATOM 3960 N N . GLU A 1 497 ? 0.575 5.595 -27.654 1.00 80.81 497 GLU A N 1
ATOM 3961 C CA . GLU A 1 497 ? -0.419 5.147 -26.684 1.00 80.81 497 GLU A CA 1
ATOM 3962 C C . GLU A 1 497 ? -0.187 5.879 -25.362 1.00 80.81 497 GLU A C 1
ATOM 3964 O O . GLU A 1 497 ? 0.902 5.807 -24.799 1.00 80.81 497 GLU A O 1
ATOM 3969 N N . TYR A 1 498 ? -1.215 6.580 -24.882 1.00 85.56 498 TYR A N 1
ATOM 3970 C CA . TYR A 1 498 ? -1.217 7.265 -23.591 1.00 85.56 498 TYR A CA 1
ATOM 3971 C C . TYR A 1 498 ? -2.460 6.890 -22.766 1.00 85.56 498 TYR A C 1
ATOM 3973 O O . TYR A 1 498 ? -3.512 6.565 -23.342 1.00 85.56 498 TYR A O 1
ATOM 3981 N N . PRO A 1 499 ? -2.374 6.917 -21.421 1.00 82.88 499 PRO A N 1
ATOM 3982 C CA . PRO A 1 499 ? -3.504 6.624 -20.547 1.00 82.88 499 PRO A CA 1
ATOM 3983 C C . PRO A 1 499 ? -4.726 7.492 -20.874 1.00 82.88 499 PRO A C 1
ATOM 3985 O O . PRO A 1 499 ? -4.622 8.698 -21.075 1.00 82.88 499 PRO A O 1
ATOM 3988 N N . GLY A 1 500 ? -5.909 6.877 -20.954 1.00 85.38 500 GLY A N 1
ATOM 3989 C CA . GLY A 1 500 ? -7.155 7.601 -21.230 1.00 85.38 500 GLY A CA 1
ATOM 3990 C C . GLY A 1 500 ? -7.363 8.024 -22.690 1.00 85.38 500 GLY A C 1
ATOM 3991 O O . GLY A 1 500 ? -8.393 8.625 -22.987 1.00 85.38 500 GLY A O 1
ATOM 3992 N N . ARG A 1 501 ? -6.477 7.655 -23.631 1.00 88.81 501 ARG A N 1
ATOM 3993 C CA . ARG A 1 501 ? -6.629 7.968 -25.069 1.00 88.81 501 ARG A CA 1
ATOM 3994 C C . ARG A 1 501 ? -7.999 7.584 -25.640 1.00 88.81 501 ARG A C 1
ATOM 3996 O O . ARG A 1 501 ? -8.543 8.308 -26.460 1.00 88.81 501 ARG A O 1
ATOM 4003 N N . GLN A 1 502 ? -8.581 6.464 -25.208 1.00 91.00 502 GLN A N 1
ATOM 4004 C CA . GLN A 1 502 ? -9.906 6.013 -25.671 1.00 91.00 502 GLN A CA 1
ATOM 4005 C C . GLN A 1 502 ? -11.081 6.791 -25.046 1.00 91.00 502 GLN A C 1
ATOM 4007 O O . GLN A 1 502 ? -12.206 6.670 -25.518 1.00 91.00 502 GLN A O 1
ATOM 4012 N N . MET A 1 503 ? -10.835 7.570 -23.988 1.00 92.19 503 MET A N 1
ATOM 4013 C CA . MET A 1 503 ? -11.863 8.301 -23.234 1.00 92.19 503 MET A CA 1
ATOM 4014 C C . MET A 1 503 ? -12.104 9.723 -23.760 1.00 92.19 503 MET A C 1
ATOM 4016 O O . MET A 1 503 ? -13.038 10.386 -23.316 1.00 92.19 503 MET A O 1
ATOM 4020 N N . ILE A 1 504 ? -11.267 10.200 -24.682 1.00 92.25 504 ILE A N 1
ATOM 4021 C CA . ILE A 1 504 ? -11.349 11.538 -25.274 1.00 92.25 504 ILE A CA 1
ATOM 4022 C C . ILE A 1 504 ? -11.859 11.475 -26.722 1.00 92.25 504 ILE A C 1
ATOM 4024 O O . ILE A 1 504 ? -11.720 10.456 -27.412 1.00 92.25 504 ILE A O 1
ATOM 4028 N N . SER A 1 505 ? -12.468 12.571 -27.185 1.00 95.25 505 SER A N 1
ATOM 4029 C CA . SER A 1 505 ? -13.025 12.658 -28.541 1.00 95.25 505 SER A CA 1
ATOM 4030 C C . SER A 1 505 ? -11.949 12.450 -29.612 1.00 95.25 505 SER A C 1
ATOM 4032 O O . SER A 1 505 ? -10.761 12.656 -29.359 1.00 95.25 505 SER A O 1
ATOM 4034 N N . ASP A 1 506 ? -12.357 12.037 -30.816 1.00 92.12 506 ASP A N 1
ATOM 4035 C CA . ASP A 1 506 ? -11.433 11.924 -31.952 1.00 92.12 506 ASP A CA 1
ATOM 4036 C C . ASP A 1 506 ? -10.722 13.257 -32.225 1.00 92.12 506 ASP A C 1
ATOM 4038 O O . ASP A 1 506 ? -9.509 13.258 -32.391 1.00 92.12 506 ASP A O 1
ATOM 4042 N N . ASP A 1 507 ? -11.425 14.392 -32.149 1.00 93.56 507 ASP A N 1
ATOM 4043 C CA . ASP A 1 507 ? -10.822 15.719 -32.348 1.00 93.56 507 ASP A CA 1
ATOM 4044 C C . ASP A 1 507 ? -9.725 16.029 -31.320 1.00 93.56 507 ASP A C 1
ATOM 4046 O O . ASP A 1 507 ? -8.649 16.507 -31.677 1.00 93.56 507 ASP A O 1
ATOM 4050 N N . MET A 1 508 ? -9.962 15.716 -30.039 1.00 91.19 508 MET A N 1
ATOM 4051 C CA . MET A 1 508 ? -8.950 15.880 -28.990 1.00 91.19 508 MET A CA 1
ATOM 4052 C C . MET A 1 508 ? -7.763 14.943 -29.208 1.00 91.19 508 MET A C 1
ATOM 4054 O O . MET A 1 508 ? -6.623 15.353 -29.005 1.00 91.19 508 MET A O 1
ATOM 4058 N N . ARG A 1 509 ? -8.013 13.703 -29.650 1.00 90.69 509 ARG A N 1
ATOM 4059 C CA . ARG A 1 509 ? -6.945 12.759 -29.999 1.00 90.69 509 ARG A CA 1
ATOM 4060 C C . ARG A 1 509 ? -6.108 13.265 -31.159 1.00 90.69 509 ARG A C 1
ATOM 4062 O O . ARG A 1 509 ? -4.896 13.245 -31.042 1.00 90.69 509 ARG A O 1
ATOM 4069 N N . ILE A 1 510 ? -6.737 13.729 -32.238 1.00 88.56 510 ILE A N 1
ATOM 4070 C CA . ILE A 1 510 ? -6.045 14.269 -33.414 1.00 88.56 510 ILE A CA 1
ATOM 4071 C C . ILE A 1 510 ? -5.194 15.471 -33.009 1.00 88.56 510 ILE A C 1
ATOM 4073 O O . ILE A 1 510 ? -4.041 15.562 -33.414 1.00 88.56 510 ILE A O 1
ATOM 4077 N N . PHE A 1 511 ? -5.733 16.364 -32.176 1.00 88.50 511 PHE A N 1
ATOM 4078 C CA . PHE A 1 511 ? -4.985 17.510 -31.671 1.00 88.50 511 PHE A CA 1
ATOM 4079 C C . PHE A 1 511 ? -3.770 17.085 -30.835 1.00 88.50 511 PHE A C 1
ATOM 4081 O O . PHE A 1 511 ? -2.671 17.574 -31.073 1.00 88.50 511 PHE A O 1
ATOM 4088 N N . ILE A 1 512 ? -3.945 16.156 -29.890 1.00 88.25 512 ILE A N 1
ATOM 4089 C CA . ILE A 1 512 ? -2.848 15.647 -29.057 1.00 88.25 512 ILE A CA 1
ATOM 4090 C C . ILE A 1 512 ? -1.808 14.913 -29.909 1.00 88.25 512 ILE A C 1
ATOM 4092 O O . ILE A 1 512 ? -0.618 15.171 -29.768 1.00 88.25 512 ILE A O 1
ATOM 4096 N N . ASP A 1 513 ? -2.245 14.040 -30.815 1.00 85.88 513 ASP A N 1
ATOM 4097 C CA . ASP A 1 513 ? -1.362 13.286 -31.703 1.00 85.88 513 ASP A CA 1
ATOM 4098 C C . ASP A 1 513 ? -0.559 14.260 -32.593 1.00 85.88 513 ASP A C 1
ATOM 4100 O O . ASP A 1 513 ? 0.656 14.126 -32.687 1.00 85.88 513 ASP A O 1
ATOM 4104 N N . ALA A 1 514 ? -1.185 15.314 -33.135 1.00 84.62 514 ALA A N 1
ATOM 4105 C CA . ALA A 1 514 ? -0.500 16.378 -33.879 1.00 84.62 514 ALA A CA 1
ATOM 4106 C C . ALA A 1 514 ? 0.425 17.242 -32.999 1.00 84.62 514 ALA A C 1
ATOM 4108 O O . ALA A 1 514 ? 1.441 17.757 -33.468 1.00 84.62 514 ALA A O 1
ATOM 4109 N N . CYS A 1 515 ? 0.102 17.413 -31.713 1.00 82.19 515 CYS A N 1
ATOM 4110 C CA . CYS A 1 515 ? 0.996 18.058 -30.756 1.00 82.19 515 CYS A CA 1
ATOM 4111 C C . CYS A 1 515 ? 2.272 17.238 -30.523 1.00 82.19 515 CYS A C 1
ATOM 4113 O O . CYS A 1 515 ? 3.339 17.832 -30.372 1.00 82.19 515 CYS A O 1
ATOM 4115 N N . LEU A 1 516 ? 2.147 15.909 -30.525 1.00 77.69 516 LEU A N 1
ATOM 4116 C CA . LEU A 1 516 ? 3.221 14.945 -30.287 1.00 77.69 516 LEU A CA 1
ATOM 4117 C C . LEU A 1 516 ? 3.989 14.523 -31.549 1.00 77.69 516 LEU A C 1
ATOM 4119 O O . LEU A 1 516 ? 5.074 13.942 -31.453 1.00 77.69 516 LEU A O 1
ATOM 4123 N N . GLU A 1 517 ? 3.443 14.780 -32.739 1.00 78.62 517 GLU A N 1
ATOM 4124 C CA . GLU A 1 517 ? 4.188 14.632 -33.986 1.00 78.62 517 GLU A CA 1
ATOM 4125 C C . GLU A 1 517 ? 5.482 15.451 -33.919 1.00 78.62 517 GLU A C 1
ATOM 4127 O O . GLU A 1 517 ? 5.532 16.528 -33.319 1.00 78.62 517 GLU A O 1
ATOM 4132 N N . LYS A 1 518 ? 6.561 14.901 -34.497 1.00 64.88 518 LYS A N 1
ATOM 4133 C CA . LYS A 1 518 ? 7.925 15.408 -34.299 1.00 64.88 518 LYS A CA 1
ATOM 4134 C C . LYS A 1 518 ? 7.994 16.924 -34.445 1.00 64.88 518 LYS A C 1
ATOM 4136 O O . LYS A 1 518 ? 7.818 17.462 -35.538 1.00 64.88 518 LYS A O 1
ATOM 4141 N N . TYR A 1 519 ? 8.397 17.580 -33.373 1.00 71.25 519 TYR A N 1
ATOM 4142 C CA . TYR A 1 519 ? 8.826 18.962 -33.414 1.00 71.25 519 TYR A CA 1
ATOM 4143 C C . TYR A 1 519 ? 10.321 19.028 -33.714 1.00 71.25 519 TYR A C 1
ATOM 4145 O O . TYR A 1 519 ? 11.116 18.209 -33.252 1.00 71.25 519 TYR A O 1
ATOM 4153 N N . THR A 1 520 ? 10.705 19.981 -34.557 1.00 68.25 520 THR A N 1
ATOM 4154 C CA . THR A 1 520 ? 12.106 20.201 -34.942 1.00 68.25 520 THR A CA 1
ATOM 4155 C C . THR A 1 520 ? 12.886 20.976 -33.888 1.00 68.25 520 THR A C 1
ATOM 4157 O O . THR A 1 520 ? 14.113 20.947 -33.903 1.00 68.25 520 THR A O 1
ATOM 4160 N N . ASP A 1 521 ? 12.183 21.655 -32.982 1.00 78.94 521 ASP A N 1
ATOM 4161 C CA . ASP A 1 521 ? 12.762 22.544 -31.984 1.00 78.94 521 ASP A CA 1
ATOM 4162 C C . ASP A 1 521 ? 12.235 22.199 -30.587 1.00 78.94 521 ASP A C 1
ATOM 4164 O O . ASP A 1 521 ? 11.047 22.353 -30.303 1.00 78.94 521 ASP A O 1
ATOM 4168 N N . MET A 1 522 ? 13.130 21.732 -29.713 1.00 74.25 522 MET A N 1
ATOM 4169 C CA . MET A 1 522 ? 12.828 21.415 -28.309 1.00 74.25 522 MET A CA 1
ATOM 4170 C C . MET A 1 522 ? 12.340 22.639 -27.516 1.00 74.25 522 MET A C 1
ATOM 4172 O O . MET A 1 522 ? 11.814 22.471 -26.424 1.00 74.25 522 MET A O 1
ATOM 4176 N N . SER A 1 523 ? 12.513 23.854 -28.045 1.00 82.94 523 SER A N 1
ATOM 4177 C CA . SER A 1 523 ? 12.058 25.103 -27.431 1.00 82.94 523 SER A CA 1
ATOM 4178 C C . SER A 1 523 ? 10.688 25.591 -27.923 1.00 82.94 523 SER A C 1
ATOM 4180 O O . SER A 1 523 ? 10.236 26.658 -27.497 1.00 82.94 523 SER A O 1
ATOM 4182 N N . ASP A 1 524 ? 9.987 24.821 -28.771 1.00 88.44 524 ASP A N 1
ATOM 4183 C CA . ASP A 1 524 ? 8.638 25.184 -29.223 1.00 88.44 524 ASP A CA 1
ATOM 4184 C C . ASP A 1 524 ? 7.681 25.267 -28.028 1.00 88.44 524 ASP A C 1
ATOM 4186 O O . ASP A 1 524 ? 7.358 24.262 -27.398 1.00 88.44 524 ASP A O 1
ATOM 4190 N N . THR A 1 525 ? 7.259 26.477 -27.677 1.00 90.88 525 THR A N 1
ATOM 4191 C CA . THR A 1 525 ? 6.453 26.736 -26.481 1.00 90.88 525 THR A CA 1
ATOM 4192 C C . THR A 1 525 ? 4.973 26.596 -26.815 1.00 90.88 525 THR A C 1
ATOM 4194 O O . THR A 1 525 ? 4.443 27.342 -27.633 1.00 90.88 525 THR A O 1
ATOM 4197 N N . ILE A 1 526 ? 4.282 25.677 -26.142 1.00 90.69 526 ILE A N 1
ATOM 4198 C CA . ILE A 1 526 ? 2.849 25.411 -26.354 1.00 90.69 526 ILE A CA 1
ATOM 4199 C C . ILE A 1 526 ? 1.950 26.071 -25.306 1.00 90.69 526 ILE A C 1
ATOM 4201 O O . ILE A 1 526 ? 0.755 26.250 -25.537 1.00 90.69 526 ILE A O 1
ATOM 4205 N N . TYR A 1 527 ? 2.510 26.462 -24.161 1.00 93.38 527 TYR A N 1
ATOM 4206 C CA . TYR A 1 527 ? 1.800 27.219 -23.136 1.00 93.38 527 TYR A CA 1
ATOM 4207 C C . TYR A 1 527 ? 2.746 28.192 -22.442 1.00 93.38 527 TYR A C 1
ATOM 4209 O O . TYR A 1 527 ? 3.859 27.824 -22.071 1.00 93.38 527 TYR A O 1
ATOM 4217 N N . THR A 1 528 ? 2.282 29.424 -22.230 1.00 94.56 528 THR A N 1
ATOM 4218 C CA . THR A 1 528 ? 3.005 30.428 -21.449 1.00 94.56 528 THR A CA 1
ATOM 4219 C C . THR A 1 528 ? 2.045 31.188 -20.542 1.00 94.56 528 THR A C 1
ATOM 4221 O O . THR A 1 528 ? 1.002 31.668 -20.987 1.00 94.56 528 THR A O 1
ATOM 4224 N N . ALA A 1 529 ? 2.402 31.322 -19.266 1.00 92.88 529 ALA A N 1
ATOM 4225 C CA . ALA A 1 529 ? 1.651 32.114 -18.296 1.00 92.88 529 ALA A CA 1
ATOM 4226 C C . ALA A 1 529 ? 2.599 32.713 -17.251 1.00 92.88 529 ALA A C 1
ATOM 4228 O O . ALA A 1 529 ? 3.054 32.037 -16.329 1.00 92.88 529 ALA A O 1
ATOM 4229 N N . GLY A 1 530 ? 2.916 34.002 -17.394 1.00 88.25 530 GLY A N 1
ATOM 4230 C CA . GLY A 1 530 ? 3.933 34.649 -16.565 1.00 88.25 530 GLY A CA 1
ATOM 4231 C C . GLY A 1 530 ? 5.302 33.996 -16.770 1.00 88.25 530 GLY A C 1
ATOM 4232 O O . GLY A 1 530 ? 5.820 34.008 -17.882 1.00 88.25 530 GLY A O 1
ATOM 4233 N N . ASN A 1 531 ? 5.856 33.414 -15.704 1.00 87.44 531 ASN A N 1
ATOM 4234 C CA . ASN A 1 531 ? 7.142 32.704 -15.734 1.00 87.44 531 ASN A CA 1
ATOM 4235 C C . ASN A 1 531 ? 7.005 31.203 -16.051 1.00 87.44 531 ASN A C 1
ATOM 4237 O O . ASN A 1 531 ? 8.004 30.494 -16.045 1.00 87.44 531 ASN A O 1
ATOM 4241 N N . ILE A 1 532 ? 5.784 30.715 -16.283 1.00 93.25 532 ILE A N 1
ATOM 4242 C CA . ILE A 1 532 ? 5.515 29.314 -16.607 1.00 93.25 532 ILE A CA 1
ATOM 4243 C C . ILE A 1 532 ? 5.633 29.145 -18.114 1.00 93.25 532 ILE A C 1
ATOM 4245 O O . ILE A 1 532 ? 4.949 29.856 -18.854 1.00 93.25 532 ILE A O 1
ATOM 4249 N N . GLN A 1 533 ? 6.447 28.191 -18.555 1.00 94.38 533 GLN A N 1
ATOM 4250 C CA . GLN A 1 533 ? 6.580 27.809 -19.958 1.00 94.38 533 GLN A CA 1
ATOM 4251 C C . GLN A 1 533 ? 6.484 26.291 -20.065 1.00 94.38 533 GLN A C 1
ATOM 4253 O O . GLN A 1 533 ? 7.191 25.580 -19.357 1.00 94.38 533 GLN A O 1
ATOM 4258 N N . ILE A 1 534 ? 5.599 25.810 -20.937 1.00 93.56 534 ILE A N 1
ATOM 4259 C CA . ILE A 1 534 ? 5.552 24.404 -21.338 1.00 93.56 534 ILE A CA 1
ATOM 4260 C C . ILE A 1 534 ? 6.043 24.335 -22.771 1.00 93.56 534 ILE A C 1
ATOM 4262 O O . ILE A 1 534 ? 5.427 24.898 -23.681 1.00 93.56 534 ILE A O 1
ATOM 4266 N N . PHE A 1 535 ? 7.146 23.635 -22.965 1.00 91.75 535 PHE A N 1
ATOM 4267 C CA . PHE A 1 535 ? 7.645 23.263 -24.270 1.00 91.75 535 PHE A CA 1
ATOM 4268 C C . PHE A 1 535 ? 6.888 22.047 -24.783 1.00 91.75 535 PHE A C 1
ATOM 4270 O O . PHE A 1 535 ? 6.443 21.183 -24.029 1.00 91.75 535 PHE A O 1
ATOM 4277 N N . ARG A 1 536 ? 6.776 21.932 -26.097 1.00 87.12 536 ARG A N 1
ATOM 4278 C CA . ARG A 1 536 ? 6.169 20.775 -26.742 1.00 87.12 536 ARG A CA 1
ATOM 4279 C C . ARG A 1 536 ? 6.869 19.476 -26.352 1.00 87.12 536 ARG A C 1
ATOM 4281 O O . ARG A 1 536 ? 6.208 18.457 -26.196 1.00 87.12 536 ARG A O 1
ATOM 4288 N N . SER A 1 537 ? 8.179 19.531 -26.105 1.00 84.38 537 SER A N 1
ATOM 4289 C CA . SER A 1 537 ? 8.953 18.388 -25.620 1.00 84.38 537 SER A CA 1
ATOM 4290 C C . SER A 1 537 ? 8.529 17.868 -24.256 1.00 84.38 537 SER A C 1
ATOM 4292 O O . SER A 1 537 ? 8.735 16.698 -23.962 1.00 84.38 537 SER A O 1
ATOM 4294 N N . GLN A 1 538 ? 7.932 18.724 -23.433 1.00 89.19 538 GLN A N 1
ATOM 4295 C CA . GLN A 1 538 ? 7.449 18.372 -22.104 1.00 89.19 538 GLN A CA 1
ATOM 4296 C C . GLN A 1 538 ? 6.062 17.711 -22.159 1.00 89.19 538 GLN A C 1
ATOM 4298 O O . GLN A 1 538 ? 5.683 17.005 -21.235 1.00 89.19 538 GLN A O 1
ATOM 4303 N N . ILE A 1 539 ? 5.323 17.821 -23.272 1.00 86.38 539 ILE A N 1
ATOM 4304 C CA . ILE A 1 539 ? 4.031 17.129 -23.437 1.00 86.38 539 ILE A CA 1
ATOM 4305 C C . ILE A 1 539 ? 4.201 15.605 -23.359 1.00 86.38 539 ILE A C 1
ATOM 4307 O O . ILE A 1 539 ? 3.328 14.916 -22.827 1.00 86.38 539 ILE A O 1
ATOM 4311 N N . ASP A 1 540 ? 5.334 15.079 -23.837 1.00 79.81 540 ASP A N 1
ATOM 4312 C CA . ASP A 1 540 ? 5.671 13.660 -23.695 1.00 79.81 540 ASP A CA 1
ATOM 4313 C C . ASP A 1 540 ? 5.679 13.238 -22.217 1.00 79.81 540 ASP A C 1
ATOM 4315 O O . ASP A 1 540 ? 5.221 12.144 -21.887 1.00 79.81 540 ASP A O 1
ATOM 4319 N N . GLU A 1 541 ? 6.152 14.104 -21.315 1.00 86.56 541 GLU A N 1
ATOM 4320 C CA . GLU A 1 541 ? 6.189 13.835 -19.874 1.00 86.56 541 GLU A CA 1
ATOM 4321 C C . GLU A 1 541 ? 4.778 13.725 -19.287 1.00 86.56 541 GLU A C 1
ATOM 4323 O O . GLU A 1 541 ? 4.518 12.846 -18.471 1.00 86.56 541 GLU A O 1
ATOM 4328 N N . LEU A 1 542 ? 3.852 14.573 -19.749 1.00 86.00 542 LEU A N 1
ATOM 4329 C CA . LEU A 1 542 ? 2.459 14.594 -19.298 1.00 86.00 542 LEU A CA 1
ATOM 4330 C C . LEU A 1 542 ? 1.657 13.363 -19.746 1.00 86.00 542 LEU A C 1
ATOM 4332 O O . LEU A 1 542 ? 0.747 12.924 -19.043 1.00 86.00 542 LEU A O 1
ATOM 4336 N N . LEU A 1 543 ? 1.949 12.847 -20.939 1.00 83.69 543 LEU A N 1
ATOM 4337 C CA . LEU A 1 543 ? 1.154 11.797 -21.584 1.00 83.69 543 LEU A CA 1
ATOM 4338 C C . LEU A 1 543 ? 1.743 10.392 -21.421 1.00 83.69 543 LEU A C 1
ATOM 4340 O O . LEU A 1 543 ? 1.102 9.410 -21.792 1.00 83.69 543 LEU A O 1
ATOM 4344 N N . THR A 1 544 ? 2.938 10.272 -20.849 1.00 80.38 544 THR A N 1
ATOM 4345 C CA . THR A 1 544 ? 3.585 8.982 -20.575 1.00 80.38 544 THR A CA 1
ATOM 4346 C C . THR A 1 544 ? 3.785 8.778 -19.070 1.00 80.38 544 THR A C 1
ATOM 4348 O O . THR A 1 544 ? 3.520 9.675 -18.279 1.00 80.38 544 THR A O 1
ATOM 4351 N N . ASP A 1 545 ? 4.256 7.600 -18.646 1.00 78.50 545 ASP A N 1
ATOM 4352 C CA . ASP A 1 545 ? 4.581 7.300 -17.233 1.00 78.50 545 ASP A CA 1
ATOM 4353 C C . ASP A 1 545 ? 5.872 8.012 -16.753 1.00 78.50 545 ASP A C 1
ATOM 4355 O O . ASP A 1 545 ? 6.679 7.461 -15.999 1.00 78.50 545 ASP A O 1
ATOM 4359 N N . GLN A 1 546 ? 6.111 9.233 -17.231 1.00 85.50 546 GLN A N 1
ATOM 4360 C CA . GLN A 1 546 ? 7.265 10.053 -16.888 1.00 85.50 546 GLN A CA 1
ATOM 4361 C C . GLN A 1 546 ? 6.961 10.994 -15.719 1.00 85.50 546 GLN A C 1
ATOM 4363 O O . GLN A 1 546 ? 5.826 11.162 -15.273 1.00 85.50 546 GLN A O 1
ATOM 4368 N N . TYR A 1 547 ? 8.024 11.563 -15.157 1.00 88.56 547 TYR A N 1
ATOM 4369 C CA . TYR A 1 547 ? 7.917 12.467 -14.023 1.00 88.56 547 TYR A CA 1
ATOM 4370 C C . TYR A 1 547 ? 7.488 13.855 -14.500 1.00 88.56 547 TYR A C 1
ATOM 4372 O O . TYR A 1 547 ? 8.155 14.430 -15.352 1.00 88.56 547 TYR A O 1
ATOM 4380 N N . LEU A 1 548 ? 6.417 14.404 -13.924 1.00 92.38 548 LEU A N 1
ATOM 4381 C CA . LEU A 1 548 ? 5.983 15.768 -14.225 1.00 92.38 548 LEU A CA 1
ATOM 4382 C C . LEU A 1 548 ? 6.966 16.784 -13.640 1.00 92.38 548 LEU A C 1
ATOM 4384 O O . LEU A 1 548 ? 7.286 16.722 -12.450 1.00 92.38 548 LEU A O 1
ATOM 4388 N N . ASP A 1 549 ? 7.410 17.735 -14.452 1.00 91.81 549 ASP A N 1
ATOM 4389 C CA . ASP A 1 549 ? 8.237 18.849 -13.986 1.00 91.81 549 ASP A CA 1
ATOM 4390 C C . ASP A 1 549 ? 7.447 19.923 -13.198 1.00 91.81 549 ASP A C 1
ATOM 4392 O O . ASP A 1 549 ? 6.218 19.888 -13.082 1.00 91.81 549 ASP A O 1
ATOM 4396 N N . ASP A 1 550 ? 8.172 20.898 -12.642 1.00 93.44 550 ASP A N 1
ATOM 4397 C CA . ASP A 1 550 ? 7.592 22.038 -11.922 1.00 93.44 550 ASP A CA 1
ATOM 4398 C C . ASP A 1 550 ? 6.647 22.885 -12.796 1.00 93.44 550 ASP A C 1
ATOM 4400 O O . ASP A 1 550 ? 5.601 23.343 -12.326 1.00 93.44 550 ASP A O 1
ATOM 4404 N N . ASN A 1 551 ? 6.977 23.061 -14.080 1.00 94.12 551 ASN A N 1
ATOM 4405 C CA . ASN A 1 551 ? 6.184 23.879 -14.990 1.00 94.12 551 ASN A CA 1
ATOM 4406 C C . ASN A 1 551 ? 4.815 23.256 -15.259 1.00 94.12 551 ASN A C 1
ATOM 4408 O O . ASN A 1 551 ? 3.836 23.995 -15.319 1.00 94.12 551 ASN A O 1
ATOM 4412 N N . HIS A 1 552 ? 4.708 21.929 -15.373 1.00 94.94 552 HIS A N 1
ATOM 4413 C CA . HIS A 1 552 ? 3.427 21.240 -15.547 1.00 94.94 552 HIS A CA 1
ATOM 4414 C C . HIS A 1 552 ? 2.475 21.527 -14.388 1.00 94.94 552 HIS A C 1
ATOM 4416 O O . HIS A 1 552 ? 1.300 21.840 -14.602 1.00 94.94 552 HIS A O 1
ATOM 4422 N N . ILE A 1 553 ? 2.983 21.436 -13.158 1.00 96.12 553 ILE A N 1
ATOM 4423 C CA . ILE A 1 553 ? 2.187 21.650 -11.948 1.00 96.12 553 ILE A CA 1
ATOM 4424 C C . ILE A 1 553 ? 1.749 23.114 -11.851 1.00 96.12 553 ILE A C 1
ATOM 4426 O O . ILE A 1 553 ? 0.563 23.393 -11.640 1.00 96.12 553 ILE A O 1
ATOM 4430 N N . ASP A 1 554 ? 2.670 24.049 -12.090 1.00 95.88 554 ASP A N 1
ATOM 4431 C CA . ASP A 1 554 ? 2.371 25.480 -12.092 1.00 95.88 554 ASP A CA 1
ATOM 4432 C C . ASP A 1 554 ? 1.400 25.867 -13.226 1.00 95.88 554 ASP A C 1
ATOM 4434 O O . ASP A 1 554 ? 0.463 26.643 -13.003 1.00 95.88 554 ASP A O 1
ATOM 4438 N N . ALA A 1 555 ? 1.551 25.291 -14.424 1.00 96.38 555 ALA A N 1
ATOM 4439 C CA . ALA A 1 555 ? 0.647 25.498 -15.556 1.00 96.38 555 ALA A CA 1
ATOM 4440 C C . ALA A 1 555 ? -0.764 25.006 -15.233 1.00 96.38 555 ALA A C 1
ATOM 4442 O O . ALA A 1 555 ? -1.741 25.723 -15.457 1.00 96.38 555 ALA A O 1
ATOM 4443 N N . PHE A 1 556 ? -0.886 23.816 -14.642 1.00 96.25 556 PHE A N 1
ATOM 4444 C CA . PHE A 1 556 ? -2.178 23.271 -14.242 1.00 96.25 556 PHE A CA 1
ATOM 4445 C C . PHE A 1 556 ? -2.869 24.151 -13.193 1.00 96.25 556 PHE A C 1
ATOM 4447 O O . PHE A 1 556 ? -4.055 24.462 -13.321 1.00 96.25 556 PHE A O 1
ATOM 4454 N N . ALA A 1 557 ? -2.131 24.621 -12.187 1.00 96.00 557 ALA A N 1
ATOM 4455 C CA . ALA A 1 557 ? -2.669 25.538 -11.188 1.00 96.00 557 ALA A CA 1
ATOM 4456 C C . ALA A 1 557 ? -3.099 26.886 -11.791 1.00 96.00 557 ALA A C 1
ATOM 4458 O O . ALA A 1 557 ? -4.144 27.428 -11.419 1.00 96.00 557 ALA A O 1
ATOM 4459 N N . SER A 1 558 ? -2.335 27.402 -12.758 1.00 95.38 558 SER A N 1
ATOM 4460 C CA . SER A 1 558 ? -2.686 28.600 -13.523 1.00 95.38 558 SER A CA 1
ATOM 4461 C C . SER A 1 558 ? -3.998 28.409 -14.298 1.00 95.38 558 SER A C 1
ATOM 4463 O O . SER A 1 558 ? -4.903 29.238 -14.178 1.00 95.38 558 SER A O 1
ATOM 4465 N N . LEU A 1 559 ? -4.169 27.276 -14.986 1.00 95.69 559 LEU A N 1
ATOM 4466 C CA . LEU A 1 559 ? -5.409 26.929 -15.690 1.00 95.69 559 LEU A CA 1
ATOM 4467 C C . LEU A 1 559 ? -6.606 26.782 -14.737 1.00 95.69 559 LEU A C 1
ATOM 4469 O O . LEU A 1 559 ? -7.713 27.225 -15.055 1.00 95.69 559 LEU A O 1
ATOM 4473 N N . LEU A 1 560 ? -6.407 26.204 -13.546 1.00 95.31 560 LEU A N 1
ATOM 4474 C CA . LEU A 1 560 ? -7.446 26.139 -12.512 1.00 95.31 560 LEU A CA 1
ATOM 4475 C C . LEU A 1 560 ? -7.862 27.534 -12.028 1.00 95.31 560 LEU A C 1
ATOM 4477 O O . LEU A 1 560 ? -9.053 27.781 -11.817 1.00 95.31 560 LEU A O 1
ATOM 4481 N N . ALA A 1 561 ? -6.904 28.450 -11.871 1.00 93.12 561 ALA A N 1
ATOM 4482 C CA . ALA A 1 561 ? -7.186 29.824 -11.474 1.00 93.12 561 ALA A CA 1
ATOM 4483 C C . ALA A 1 561 ? -7.989 30.566 -12.555 1.00 93.12 561 ALA A C 1
ATOM 4485 O O . ALA A 1 561 ? -8.979 31.224 -12.232 1.00 93.12 561 ALA A O 1
ATOM 4486 N N . GLU A 1 562 ? -7.638 30.404 -13.834 1.00 94.75 562 GLU A N 1
ATOM 4487 C CA . GLU A 1 562 ? -8.413 30.953 -14.958 1.00 94.75 562 GLU A CA 1
ATOM 4488 C C . GLU A 1 562 ? -9.833 30.375 -15.009 1.00 94.75 562 GLU A C 1
ATOM 4490 O O . GLU A 1 562 ? -10.815 31.107 -15.141 1.00 94.75 562 GLU A O 1
ATOM 4495 N N . LYS A 1 563 ? -9.985 29.064 -14.795 1.00 93.62 563 LYS A N 1
ATOM 4496 C CA . LYS A 1 563 ? -11.304 28.421 -14.748 1.00 93.62 563 LYS A CA 1
ATOM 4497 C C . LYS A 1 563 ? -12.182 28.963 -13.617 1.00 93.62 563 LYS A C 1
ATOM 4499 O O . LYS A 1 563 ? -13.388 29.132 -13.804 1.00 93.62 563 LYS A O 1
ATOM 4504 N N . ASN A 1 564 ? -11.585 29.259 -12.462 1.00 91.94 564 ASN A N 1
ATOM 4505 C CA . ASN A 1 564 ? -12.278 29.889 -11.342 1.00 91.94 564 ASN A CA 1
ATOM 4506 C C . ASN A 1 564 ? -12.756 31.310 -11.698 1.00 91.94 564 ASN A C 1
ATOM 4508 O O . ASN A 1 564 ? -13.900 31.659 -11.415 1.00 91.94 564 ASN A O 1
ATOM 4512 N N . LYS A 1 565 ? -11.929 32.096 -12.404 1.00 92.00 565 LYS A N 1
ATOM 4513 C CA . LYS A 1 565 ? -12.315 33.431 -12.901 1.00 92.00 565 LYS A CA 1
ATOM 4514 C C . LYS A 1 565 ? -13.472 33.379 -13.899 1.00 92.00 565 LYS A C 1
ATOM 4516 O O . LYS A 1 565 ? -14.341 34.241 -13.853 1.00 92.00 565 LYS A O 1
ATOM 4521 N N . LEU A 1 566 ? -13.496 32.379 -14.785 1.00 94.56 566 LEU A N 1
ATOM 4522 C CA . LEU A 1 566 ? -14.545 32.229 -15.803 1.00 94.56 566 LEU A CA 1
ATOM 4523 C C . LEU A 1 566 ? -15.902 31.807 -15.225 1.00 94.56 566 LEU A C 1
ATOM 4525 O O . LEU A 1 566 ? -16.933 32.037 -15.853 1.00 94.56 566 LEU A O 1
ATOM 4529 N N . ARG A 1 567 ? -15.919 31.149 -14.060 1.00 94.06 567 ARG A N 1
ATOM 4530 C CA . ARG A 1 567 ? -17.146 30.647 -13.418 1.00 94.06 567 ARG A CA 1
ATOM 4531 C C . ARG A 1 567 ? -17.146 30.954 -11.918 1.00 94.06 567 ARG A C 1
ATOM 4533 O O . ARG A 1 567 ? -17.114 30.017 -11.107 1.00 94.06 567 ARG A O 1
ATOM 4540 N N . PRO A 1 568 ? -17.195 32.245 -11.539 1.00 87.56 568 PRO A N 1
ATOM 4541 C CA . PRO A 1 568 ? -17.212 32.634 -10.139 1.00 87.56 568 PRO A CA 1
ATOM 4542 C C . PRO A 1 568 ? -18.472 32.059 -9.477 1.00 87.56 568 PRO A C 1
ATOM 4544 O O . PRO A 1 568 ? -19.581 32.235 -9.973 1.00 87.56 568 PRO A O 1
ATOM 4547 N N . GLY A 1 569 ? -18.295 31.314 -8.384 1.00 88.19 569 GLY A N 1
ATOM 4548 C CA . GLY A 1 569 ? -19.380 30.656 -7.642 1.00 88.19 569 GLY A CA 1
ATOM 4549 C C . GLY A 1 569 ? -19.466 29.142 -7.838 1.00 88.19 569 GLY A C 1
ATOM 4550 O O . GLY A 1 569 ? -19.918 28.451 -6.928 1.00 88.19 569 GLY A O 1
ATOM 4551 N N . LEU A 1 570 ? -18.965 28.605 -8.958 1.00 93.19 570 LEU A N 1
ATOM 4552 C CA . LEU A 1 570 ? -18.851 27.150 -9.131 1.00 93.19 570 LEU A CA 1
ATOM 4553 C C . LEU A 1 570 ? -17.606 26.593 -8.428 1.00 93.19 570 LEU A C 1
ATOM 4555 O O . LEU A 1 570 ? -17.617 25.472 -7.923 1.00 93.19 570 LEU A O 1
ATOM 4559 N N . TYR A 1 571 ? -16.534 27.384 -8.388 1.00 92.19 571 TYR A N 1
ATOM 4560 C CA . TYR A 1 571 ? -15.261 27.011 -7.784 1.00 92.19 571 TYR A CA 1
ATOM 4561 C C . TYR A 1 571 ? -14.959 27.881 -6.563 1.00 92.19 571 TYR A C 1
ATOM 4563 O O . TYR A 1 571 ? -15.360 29.041 -6.474 1.00 92.19 571 TYR A O 1
ATOM 4571 N N . GLN A 1 572 ? -14.271 27.293 -5.585 1.00 93.62 572 GLN A N 1
ATOM 4572 C CA . GLN A 1 572 ? -13.861 28.004 -4.378 1.00 93.62 572 GLN A CA 1
ATOM 4573 C C . GLN A 1 572 ? -12.563 28.778 -4.654 1.00 93.62 572 GLN A C 1
ATOM 4575 O O . GLN A 1 572 ? -11.649 28.215 -5.259 1.00 93.62 572 GLN A O 1
ATOM 4580 N N . PRO A 1 573 ? -12.435 30.035 -4.196 1.00 94.69 573 PRO A N 1
ATOM 4581 C CA . PRO A 1 573 ? -11.208 30.805 -4.356 1.00 94.69 573 PRO A CA 1
ATOM 4582 C C . PRO A 1 573 ? -10.060 30.189 -3.556 1.00 94.69 573 PRO A C 1
ATOM 4584 O O . PRO A 1 573 ? -10.234 29.756 -2.409 1.00 94.69 573 PRO A O 1
ATOM 4587 N N . PHE A 1 574 ? -8.878 30.163 -4.166 1.00 97.31 574 PHE A N 1
ATOM 4588 C CA . PHE A 1 574 ? -7.672 29.600 -3.581 1.00 97.31 574 PHE A CA 1
ATOM 4589 C C . PHE A 1 574 ? -6.450 30.469 -3.881 1.00 97.31 574 PHE A C 1
ATOM 4591 O O . PHE A 1 574 ? -6.372 31.128 -4.916 1.00 97.31 574 PHE A O 1
ATOM 4598 N N . ILE A 1 575 ? -5.483 30.421 -2.970 1.00 97.44 575 ILE A N 1
ATOM 4599 C CA . ILE A 1 575 ? -4.125 30.919 -3.171 1.00 97.44 575 ILE A CA 1
ATOM 4600 C C . ILE A 1 575 ? -3.290 29.746 -3.651 1.00 97.44 575 ILE A C 1
ATOM 4602 O O . ILE A 1 575 ? -3.315 28.685 -3.037 1.00 97.44 575 ILE A O 1
ATOM 4606 N N . TYR A 1 576 ? -2.530 29.938 -4.717 1.00 97.31 576 TYR A N 1
ATOM 4607 C CA . TYR A 1 576 ? -1.543 28.968 -5.166 1.00 97.31 576 TYR A CA 1
ATOM 4608 C C . TYR A 1 576 ? -0.136 29.489 -4.889 1.00 97.31 576 TYR A C 1
ATOM 4610 O O . TYR A 1 576 ? 0.131 30.673 -5.102 1.00 97.31 576 TYR A O 1
ATOM 4618 N N . ILE A 1 577 ? 0.746 28.616 -4.411 1.00 96.75 577 ILE A N 1
ATOM 4619 C CA . ILE A 1 577 ? 2.180 28.873 -4.287 1.00 96.75 577 ILE A CA 1
ATOM 4620 C C . ILE A 1 577 ? 2.889 28.000 -5.319 1.00 96.75 577 ILE A C 1
ATOM 4622 O O . ILE A 1 577 ? 2.656 26.798 -5.336 1.00 96.75 577 ILE A O 1
ATOM 4626 N N . SER A 1 578 ? 3.750 28.594 -6.150 1.00 95.88 578 SER A N 1
ATOM 4627 C CA . SER A 1 578 ? 4.530 27.848 -7.151 1.00 95.88 578 SER A CA 1
ATOM 4628 C C . SER A 1 578 ? 5.337 26.720 -6.506 1.00 95.88 578 SER A C 1
ATOM 4630 O O . SER A 1 578 ? 5.892 26.902 -5.414 1.00 95.88 578 SER A O 1
ATOM 4632 N N . SER A 1 579 ? 5.453 25.580 -7.189 1.00 94.62 579 SER A N 1
ATOM 4633 C CA . SER A 1 579 ? 6.275 24.456 -6.720 1.00 94.62 579 SER A CA 1
ATOM 4634 C C . SER A 1 579 ? 7.748 24.846 -6.530 1.00 94.62 579 SER A C 1
ATOM 4636 O O . SER A 1 579 ? 8.418 24.377 -5.601 1.00 94.62 579 SER A O 1
ATOM 4638 N N . LEU A 1 580 ? 8.227 25.819 -7.314 1.00 92.75 580 LEU A N 1
ATOM 4639 C CA . LEU A 1 580 ? 9.573 26.382 -7.216 1.00 92.75 580 LEU A CA 1
ATOM 4640 C C . LEU A 1 580 ? 9.815 27.159 -5.915 1.00 92.75 580 LEU A C 1
ATOM 4642 O O . LEU A 1 580 ? 10.969 27.409 -5.548 1.00 92.75 580 LEU A O 1
ATOM 4646 N N . HIS A 1 581 ? 8.772 27.524 -5.161 1.00 93.06 581 HIS A N 1
ATOM 4647 C CA . HIS A 1 581 ? 8.940 28.148 -3.847 1.00 93.06 581 HIS A CA 1
ATOM 4648 C C . HIS A 1 581 ? 9.707 27.235 -2.880 1.00 93.06 581 HIS A C 1
ATOM 4650 O O . HIS A 1 581 ? 10.592 27.687 -2.149 1.00 93.06 581 HIS A O 1
ATOM 4656 N N . TRP A 1 582 ? 9.403 25.936 -2.885 1.00 86.00 582 TRP A N 1
ATOM 4657 C CA . TRP A 1 582 ? 10.079 24.992 -2.000 1.00 86.00 582 TRP A CA 1
ATOM 4658 C C . TRP A 1 582 ? 11.522 24.738 -2.440 1.00 86.00 582 TRP A C 1
ATOM 4660 O O . TRP A 1 582 ? 12.437 24.763 -1.612 1.00 86.00 582 TRP A O 1
ATOM 4670 N N . ALA A 1 583 ? 11.735 24.565 -3.748 1.00 85.81 583 ALA A N 1
ATOM 4671 C CA . ALA A 1 583 ? 13.064 24.404 -4.324 1.00 85.81 583 ALA A CA 1
ATOM 4672 C C . ALA A 1 583 ? 13.948 25.625 -4.025 1.00 85.81 583 ALA A C 1
ATOM 4674 O O . ALA A 1 583 ? 15.038 25.476 -3.476 1.00 85.81 583 ALA A O 1
ATOM 4675 N N . SER A 1 584 ? 13.455 26.840 -4.272 1.00 89.12 584 SER A N 1
ATOM 4676 C CA . SER A 1 584 ? 14.209 28.070 -3.993 1.00 89.12 584 SER A CA 1
ATOM 4677 C C . SER A 1 584 ? 14.603 28.190 -2.521 1.00 89.12 584 SER A C 1
ATOM 4679 O O . SER A 1 584 ? 15.753 28.501 -2.223 1.00 89.12 584 SER A O 1
ATOM 4681 N N . LYS A 1 585 ? 13.711 27.839 -1.587 1.00 86.62 585 LYS A N 1
ATOM 4682 C CA . LYS A 1 585 ? 14.039 27.812 -0.154 1.00 86.62 585 LYS A CA 1
ATOM 4683 C C . LYS A 1 585 ? 15.101 26.764 0.199 1.00 86.62 585 LYS A C 1
ATOM 4685 O O . LYS A 1 585 ? 15.941 27.016 1.059 1.00 86.62 585 LYS A O 1
ATOM 4690 N N . LYS A 1 586 ? 15.072 25.594 -0.444 1.00 85.44 586 LYS A N 1
ATOM 4691 C CA . LYS A 1 586 ? 16.050 24.510 -0.239 1.00 85.44 586 LYS A CA 1
ATOM 4692 C C . LYS A 1 586 ? 17.458 24.900 -0.699 1.00 85.44 586 LYS A C 1
ATOM 4694 O O . LYS A 1 586 ? 18.426 24.473 -0.074 1.00 85.44 586 LYS A O 1
ATOM 4699 N N . TYR A 1 587 ? 17.561 25.703 -1.757 1.00 86.44 587 TYR A N 1
ATOM 4700 C CA . TYR A 1 587 ? 18.830 26.132 -2.357 1.00 86.44 587 TYR A CA 1
ATOM 4701 C C . TYR A 1 587 ? 19.261 27.557 -1.970 1.00 86.44 587 TYR A C 1
ATOM 4703 O O . TYR A 1 587 ? 20.176 28.091 -2.587 1.00 86.44 587 TYR A O 1
ATOM 4711 N N . ASP A 1 588 ? 18.627 28.164 -0.959 1.00 89.25 588 ASP A N 1
ATOM 4712 C CA . ASP A 1 588 ? 18.900 29.541 -0.504 1.00 89.25 588 ASP A CA 1
ATOM 4713 C C . ASP A 1 588 ? 18.801 30.597 -1.628 1.00 89.25 588 ASP A C 1
ATOM 4715 O O . ASP A 1 588 ? 19.522 31.592 -1.666 1.00 89.25 588 ASP A O 1
ATOM 4719 N N . MET A 1 589 ? 17.893 30.365 -2.580 1.00 90.25 589 MET A N 1
ATOM 4720 C CA . MET A 1 589 ? 17.569 31.304 -3.651 1.00 90.25 589 MET A CA 1
ATOM 4721 C C . MET A 1 589 ? 16.463 32.268 -3.212 1.00 90.25 589 MET A C 1
ATOM 4723 O O . MET A 1 589 ? 15.675 31.991 -2.301 1.00 90.25 589 MET A O 1
ATOM 4727 N N . GLU A 1 590 ? 16.354 33.403 -3.905 1.00 91.00 590 GLU A N 1
ATOM 4728 C CA . GLU A 1 590 ? 15.305 34.382 -3.637 1.00 91.00 590 GLU A CA 1
ATOM 4729 C C . GLU A 1 590 ? 13.909 33.796 -3.916 1.00 91.00 590 GLU A C 1
ATOM 4731 O O . GLU A 1 590 ? 13.462 33.664 -5.052 1.00 91.00 590 GLU A O 1
ATOM 4736 N N . SER A 1 591 ? 13.202 33.437 -2.843 1.00 89.75 591 SER A N 1
ATOM 4737 C CA . SER A 1 591 ? 11.880 32.794 -2.898 1.00 89.75 591 SER A CA 1
ATOM 4738 C C . SER A 1 591 ? 10.712 33.776 -2.760 1.00 89.75 591 SER A C 1
ATOM 4740 O O . SER A 1 591 ? 9.551 33.384 -2.905 1.00 89.75 591 SER A O 1
ATOM 4742 N N . LYS A 1 592 ? 11.005 35.057 -2.483 1.00 89.81 592 LYS A N 1
ATOM 4743 C CA . LYS A 1 592 ? 10.003 36.102 -2.210 1.00 89.81 592 LYS A CA 1
ATOM 4744 C C . LYS A 1 592 ? 9.052 36.325 -3.380 1.00 89.81 592 LYS A C 1
ATOM 4746 O O . LYS A 1 592 ? 7.874 36.581 -3.154 1.00 89.81 592 LYS A O 1
ATOM 4751 N N . GLN A 1 593 ? 9.541 36.189 -4.611 1.00 88.75 593 GLN A N 1
ATOM 4752 C CA . GLN A 1 593 ? 8.725 36.365 -5.811 1.00 88.75 593 GLN A CA 1
ATOM 4753 C C . GLN A 1 593 ? 7.548 35.380 -5.893 1.00 88.75 593 GLN A C 1
ATOM 4755 O O . GLN A 1 593 ? 6.507 35.739 -6.426 1.00 88.75 593 GLN A O 1
ATOM 4760 N N . TYR A 1 594 ? 7.673 34.184 -5.304 1.00 91.06 594 TYR A N 1
ATOM 4761 C CA . TYR A 1 594 ? 6.634 33.146 -5.339 1.00 91.06 594 TYR A CA 1
ATOM 4762 C C . TYR A 1 594 ? 5.553 33.305 -4.265 1.00 91.06 594 TYR A C 1
ATOM 4764 O O . TYR A 1 594 ? 4.605 32.527 -4.231 1.00 91.06 594 TYR A O 1
ATOM 4772 N N . VAL A 1 595 ? 5.714 34.265 -3.351 1.00 93.75 595 VAL A N 1
ATOM 4773 C CA . VAL A 1 595 ? 4.779 34.514 -2.241 1.00 93.75 595 VAL A CA 1
ATOM 4774 C C . VAL A 1 595 ? 4.386 35.986 -2.125 1.00 93.75 595 VAL A C 1
ATOM 4776 O O . VAL A 1 595 ? 3.648 36.356 -1.216 1.00 93.75 595 VAL A O 1
ATOM 4779 N N . SER A 1 596 ? 4.861 36.840 -3.034 1.00 92.62 596 SER A N 1
ATOM 4780 C CA . SER A 1 596 ? 4.622 38.287 -3.011 1.00 92.62 596 SER A CA 1
ATOM 4781 C C . SER A 1 596 ? 3.147 38.648 -3.210 1.00 92.62 596 SER A C 1
ATOM 4783 O O . SER A 1 596 ? 2.690 39.672 -2.704 1.00 92.62 596 SER A O 1
ATOM 4785 N N . HIS A 1 597 ? 2.382 37.789 -3.888 1.00 92.38 597 HIS A N 1
ATOM 4786 C CA . HIS A 1 597 ? 0.938 37.934 -4.076 1.00 92.38 597 HIS A CA 1
ATOM 4787 C C . HIS A 1 597 ? 0.116 37.537 -2.842 1.00 92.38 597 HIS A C 1
ATOM 4789 O O . HIS A 1 597 ? -1.085 37.804 -2.796 1.00 92.38 597 HIS A O 1
ATOM 4795 N N . ILE A 1 598 ? 0.731 36.917 -1.829 1.00 95.75 598 ILE A N 1
ATOM 4796 C CA . ILE A 1 598 ? 0.050 36.493 -0.602 1.00 95.75 598 ILE A CA 1
ATOM 4797 C C . ILE A 1 598 ? -0.012 37.675 0.368 1.00 95.75 598 ILE A C 1
ATOM 4799 O O . ILE A 1 598 ? 0.842 37.852 1.236 1.00 95.75 598 ILE A O 1
ATOM 4803 N N . ASN A 1 599 ? -1.046 38.498 0.222 1.00 96.06 599 ASN A N 1
ATOM 4804 C CA . ASN A 1 599 ? -1.340 39.615 1.117 1.00 96.06 599 ASN A CA 1
ATOM 4805 C C . ASN A 1 599 ? -2.635 39.373 1.917 1.00 96.06 599 ASN A C 1
ATOM 4807 O O . ASN A 1 599 ? -3.331 38.372 1.733 1.00 96.06 599 ASN A O 1
ATOM 4811 N N . LYS A 1 600 ? -2.950 40.287 2.844 1.00 95.56 600 LYS A N 1
ATOM 4812 C CA . LYS A 1 600 ? -4.128 40.177 3.719 1.00 95.56 600 LYS A CA 1
ATOM 4813 C C . LYS A 1 600 ? -5.429 40.045 2.922 1.00 95.56 600 LYS A C 1
ATOM 4815 O O . LYS A 1 600 ? -6.293 39.258 3.308 1.00 95.56 600 LYS A O 1
ATOM 4820 N N . ASP A 1 601 ? -5.546 40.765 1.813 1.00 96.50 601 ASP A N 1
ATOM 4821 C CA . ASP A 1 601 ? -6.747 40.756 0.981 1.00 96.50 601 ASP A CA 1
ATOM 4822 C C . ASP A 1 601 ? -6.886 39.419 0.246 1.00 96.50 601 ASP A C 1
ATOM 4824 O O . ASP A 1 601 ? -7.952 38.810 0.286 1.00 96.50 601 ASP A O 1
ATOM 4828 N N . ALA A 1 602 ? -5.792 38.885 -0.310 1.00 94.88 602 ALA A N 1
ATOM 4829 C CA . ALA A 1 602 ? -5.760 37.570 -0.952 1.00 94.88 602 ALA A CA 1
ATOM 4830 C C . ALA A 1 602 ? -6.116 36.432 0.023 1.00 94.88 602 ALA A C 1
ATOM 4832 O O . ALA A 1 602 ? -6.893 35.540 -0.324 1.00 94.88 602 ALA A O 1
ATOM 4833 N N . VAL A 1 603 ? -5.595 36.483 1.256 1.00 95.50 603 VAL A N 1
ATOM 4834 C CA . VAL A 1 603 ? -5.924 35.528 2.332 1.00 95.50 603 VAL A CA 1
ATOM 4835 C C . VAL A 1 603 ? -7.384 35.640 2.755 1.00 95.50 603 VAL A C 1
ATOM 4837 O O . VAL A 1 603 ? -8.028 34.620 2.977 1.00 95.50 603 VAL A O 1
ATOM 4840 N N . THR A 1 604 ? -7.928 36.855 2.823 1.00 94.81 604 THR A N 1
ATOM 4841 C CA . THR A 1 604 ? -9.332 37.081 3.198 1.00 94.81 604 THR A CA 1
ATOM 4842 C C . THR A 1 604 ? -10.293 36.631 2.094 1.00 94.81 604 THR A C 1
ATOM 4844 O O . THR A 1 604 ? -11.347 36.065 2.384 1.00 94.81 604 THR A O 1
ATOM 4847 N N . ALA A 1 605 ? -9.922 36.841 0.829 1.00 94.81 605 ALA A N 1
ATOM 4848 C CA . ALA A 1 605 ? -10.721 36.471 -0.336 1.00 94.81 605 ALA A CA 1
ATOM 4849 C C . ALA A 1 605 ? -10.684 34.966 -0.652 1.00 94.81 605 ALA A C 1
ATOM 4851 O O . ALA A 1 605 ? -11.551 34.471 -1.372 1.00 94.81 605 ALA A O 1
ATOM 4852 N N . SER A 1 606 ? -9.705 34.228 -0.123 1.00 96.38 606 SER A N 1
ATOM 4853 C CA . SER A 1 606 ? -9.488 32.818 -0.451 1.00 96.38 606 SER A CA 1
ATOM 4854 C C . SER 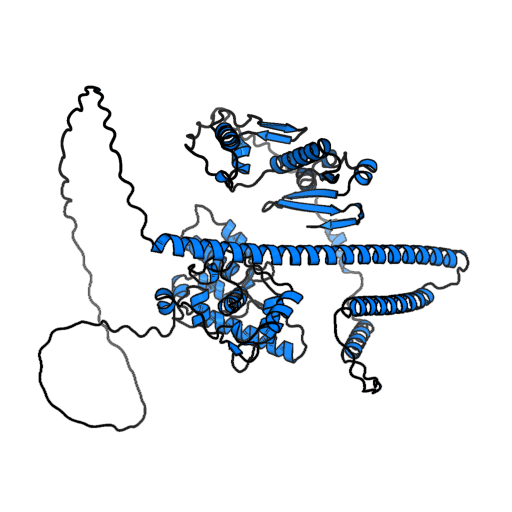A 1 606 ? -9.937 31.882 0.662 1.00 96.38 606 SER A C 1
ATOM 4856 O O . SER A 1 606 ? -9.827 32.170 1.852 1.00 96.38 606 SER A O 1
ATOM 4858 N N . LYS A 1 607 ? -10.427 30.704 0.276 1.00 96.19 607 LYS A N 1
ATOM 4859 C CA . LYS A 1 607 ? -10.784 29.640 1.221 1.00 96.19 607 LYS A CA 1
ATOM 4860 C C . LYS A 1 607 ? -9.617 28.687 1.455 1.00 96.19 607 LYS A C 1
ATOM 4862 O O . LYS A 1 607 ? -9.419 28.231 2.581 1.00 96.19 607 LYS A O 1
ATOM 4867 N N . PHE A 1 608 ? -8.850 28.419 0.403 1.00 97.31 608 PHE A N 1
ATOM 4868 C CA . PHE A 1 608 ? -7.754 27.460 0.419 1.00 97.31 608 PHE A CA 1
ATOM 4869 C C . PHE A 1 608 ? -6.419 28.113 0.075 1.00 97.31 608 PHE A C 1
ATOM 4871 O O . PHE A 1 608 ? -6.373 29.118 -0.630 1.00 97.31 608 PHE A O 1
ATOM 4878 N N . LEU A 1 609 ? -5.338 27.507 0.549 1.00 97.75 609 LEU A N 1
ATOM 4879 C CA . LEU A 1 609 ? -3.983 27.735 0.066 1.00 97.75 609 LEU A CA 1
ATOM 4880 C C . LEU A 1 609 ? -3.413 26.391 -0.380 1.00 97.75 609 LEU A C 1
ATOM 4882 O O . LEU A 1 609 ? -3.439 25.426 0.378 1.00 97.75 609 LEU A O 1
ATOM 4886 N N . LEU A 1 610 ? -2.940 26.337 -1.617 1.00 97.81 610 LEU A N 1
ATOM 4887 C CA . LEU A 1 610 ? -2.397 25.161 -2.277 1.00 97.81 610 LEU A CA 1
ATOM 4888 C C . LEU A 1 610 ? -0.880 25.320 -2.385 1.00 97.81 610 LEU A C 1
ATOM 4890 O O . LEU A 1 610 ? -0.401 26.318 -2.926 1.00 97.81 610 LEU A O 1
ATOM 4894 N N . LEU A 1 611 ? -0.140 24.348 -1.859 1.00 96.69 611 LEU A N 1
ATOM 4895 C CA . LEU A 1 611 ? 1.319 24.312 -1.885 1.00 96.69 611 LEU A CA 1
ATOM 4896 C C . LEU A 1 611 ? 1.780 22.929 -2.370 1.00 96.69 611 LEU A C 1
ATOM 4898 O O . LEU A 1 611 ? 1.826 21.989 -1.571 1.00 96.69 611 LEU A O 1
ATOM 4902 N N . PRO A 1 612 ? 2.102 22.774 -3.661 1.00 96.81 612 PRO A N 1
ATOM 4903 C CA . PRO A 1 612 ? 2.737 21.569 -4.157 1.00 96.81 612 PRO A CA 1
ATOM 4904 C C . PRO A 1 612 ? 4.184 21.498 -3.665 1.00 96.81 612 PRO A C 1
ATOM 4906 O O . PRO A 1 612 ? 4.924 22.483 -3.662 1.00 96.81 612 PRO A O 1
ATOM 4909 N N . VAL A 1 613 ? 4.583 20.309 -3.236 1.00 94.12 613 VAL A N 1
ATOM 4910 C CA . VAL A 1 613 ? 5.915 19.986 -2.741 1.00 94.12 613 VAL A CA 1
ATOM 4911 C C . VAL A 1 613 ? 6.435 18.804 -3.543 1.00 94.12 613 VAL A C 1
ATOM 4913 O O . VAL A 1 613 ? 5.816 17.740 -3.567 1.00 94.12 613 VAL A O 1
ATOM 4916 N N . ASN A 1 614 ? 7.586 19.001 -4.175 1.00 92.38 614 ASN A N 1
ATOM 4917 C CA . ASN A 1 614 ? 8.346 17.953 -4.836 1.00 92.38 614 ASN A CA 1
ATOM 4918 C C . ASN A 1 614 ? 9.463 17.479 -3.893 1.00 92.38 614 ASN A C 1
ATOM 4920 O O . ASN A 1 614 ? 10.317 18.274 -3.481 1.00 92.38 614 ASN A O 1
ATOM 4924 N N . ASP A 1 615 ? 9.454 16.197 -3.529 1.00 87.62 615 ASP A N 1
ATOM 4925 C CA . ASP A 1 615 ? 10.455 15.595 -2.642 1.00 87.62 615 ASP A CA 1
ATOM 4926 C C . ASP A 1 615 ? 11.532 14.769 -3.374 1.00 87.62 615 ASP A C 1
ATOM 4928 O O . ASP A 1 615 ? 12.290 14.029 -2.743 1.00 87.62 615 ASP A O 1
ATOM 4932 N N . ASN A 1 616 ? 11.650 14.968 -4.690 1.00 80.44 616 ASN A N 1
ATOM 4933 C CA . ASN A 1 616 ? 12.463 14.234 -5.664 1.00 80.44 616 ASN A CA 1
ATOM 4934 C C . ASN A 1 616 ? 11.937 12.841 -6.057 1.00 80.44 616 ASN A C 1
ATOM 4936 O O . ASN A 1 616 ? 12.431 12.295 -7.042 1.00 80.44 616 ASN A O 1
ATOM 4940 N N . GLU A 1 617 ? 11.002 12.239 -5.316 1.00 84.31 617 GLU A N 1
ATOM 4941 C CA . GLU A 1 617 ? 10.420 10.930 -5.663 1.00 84.31 617 GLU A CA 1
ATOM 4942 C C . GLU A 1 617 ? 8.931 11.044 -6.025 1.00 84.31 617 GLU A C 1
ATOM 4944 O O . GLU A 1 617 ? 8.425 10.230 -6.800 1.00 84.31 617 GLU A O 1
ATOM 4949 N N . HIS A 1 618 ? 8.221 12.035 -5.478 1.00 90.56 618 HIS A N 1
ATOM 4950 C CA . HIS A 1 618 ? 6.807 12.257 -5.743 1.00 90.56 618 HIS A CA 1
ATOM 4951 C C . HIS A 1 618 ? 6.359 13.706 -5.516 1.00 90.56 618 HIS A C 1
ATOM 4953 O O . HIS A 1 618 ? 6.962 14.488 -4.776 1.00 90.56 618 HIS A O 1
ATOM 4959 N N . TRP A 1 619 ? 5.221 14.024 -6.129 1.00 94.06 619 TRP A N 1
ATOM 4960 C CA . TRP A 1 619 ? 4.466 15.244 -5.888 1.00 94.06 619 TRP A CA 1
ATOM 4961 C C . TRP A 1 619 ? 3.496 15.058 -4.722 1.00 94.06 619 TRP A C 1
ATOM 4963 O O . TRP A 1 619 ? 2.679 14.139 -4.724 1.00 94.06 619 TRP A O 1
ATOM 4973 N N . THR A 1 620 ? 3.565 15.956 -3.741 1.00 94.81 620 THR A N 1
ATOM 4974 C CA . THR A 1 620 ? 2.605 16.057 -2.633 1.00 94.81 620 THR A CA 1
ATOM 4975 C C . THR A 1 620 ? 1.932 17.419 -2.679 1.00 94.81 620 THR A C 1
ATOM 4977 O O . THR A 1 620 ? 2.614 18.433 -2.795 1.00 94.81 620 THR A O 1
ATOM 4980 N N . LEU A 1 621 ? 0.606 17.476 -2.553 1.00 96.75 621 LEU A N 1
ATOM 4981 C CA . LEU A 1 621 ? -0.120 18.742 -2.473 1.00 96.75 621 LEU A CA 1
ATOM 4982 C C . LEU A 1 621 ? -0.530 19.024 -1.029 1.00 96.75 621 LEU A C 1
ATOM 4984 O O . LEU A 1 621 ? -1.423 18.377 -0.494 1.00 96.75 621 LEU A O 1
ATOM 4988 N N . LEU A 1 622 ? 0.072 20.042 -0.420 1.00 96.31 622 LEU A N 1
ATOM 4989 C CA . LEU A 1 622 ? -0.374 20.547 0.871 1.00 96.31 622 LEU A CA 1
ATOM 4990 C C . LEU A 1 622 ? -1.533 21.519 0.665 1.00 96.31 622 LEU A C 1
ATOM 4992 O O . LEU A 1 622 ? -1.419 22.492 -0.084 1.00 96.31 622 LEU A O 1
ATOM 4996 N N . VAL A 1 623 ? -2.637 21.279 1.368 1.00 97.44 623 VAL A N 1
ATOM 4997 C CA . VAL A 1 623 ? -3.836 22.119 1.291 1.00 97.44 623 VAL A CA 1
ATOM 4998 C C . VAL A 1 623 ? -4.099 22.741 2.653 1.00 97.44 623 VAL A C 1
ATOM 5000 O O . VAL A 1 623 ? -4.480 22.055 3.599 1.00 97.44 623 VAL A O 1
ATOM 5003 N N . ALA A 1 624 ? -3.931 24.055 2.770 1.00 97.50 624 ALA A N 1
ATOM 5004 C CA . ALA A 1 624 ? -4.351 24.790 3.954 1.00 97.50 624 ALA A CA 1
ATOM 5005 C C . ALA A 1 624 ? -5.798 25.251 3.788 1.00 97.50 624 ALA A C 1
ATOM 5007 O O . ALA A 1 624 ? -6.124 25.985 2.853 1.00 97.50 624 ALA A O 1
ATOM 5008 N N . TYR A 1 625 ? -6.665 24.891 4.728 1.00 97.06 625 TYR A N 1
ATOM 5009 C CA . TYR A 1 625 ? -7.978 25.508 4.843 1.00 97.06 625 TYR A CA 1
ATOM 5010 C C . TYR A 1 625 ? -7.868 26.743 5.742 1.00 97.06 625 TYR A C 1
ATOM 5012 O O . TYR A 1 625 ? -7.903 26.655 6.971 1.00 97.06 625 TYR A O 1
ATOM 5020 N N . LEU A 1 626 ? -7.762 27.913 5.105 1.00 95.25 626 LEU A N 1
ATOM 5021 C CA . LEU A 1 626 ? -7.440 29.187 5.753 1.00 95.25 626 LEU A CA 1
ATOM 5022 C C . LEU A 1 626 ? -8.430 29.555 6.867 1.00 95.25 626 LEU A C 1
ATOM 5024 O O . LEU A 1 626 ? -8.007 29.961 7.946 1.00 95.25 626 LEU A O 1
ATOM 5028 N N . LYS A 1 627 ? -9.737 29.329 6.666 1.00 91.25 627 LYS A N 1
ATOM 5029 C CA . LYS A 1 627 ? -10.763 29.631 7.685 1.00 91.25 627 LYS A CA 1
ATOM 5030 C C . LYS A 1 627 ? -10.673 28.736 8.924 1.00 91.25 627 LYS A C 1
ATOM 5032 O O . LYS A 1 627 ? -10.989 29.183 10.023 1.00 91.25 627 LYS A O 1
ATOM 5037 N N . LYS A 1 628 ? -10.253 27.477 8.756 1.00 94.06 628 LYS A N 1
ATOM 5038 C CA . LYS A 1 628 ? -10.104 26.516 9.863 1.00 94.06 628 LYS A CA 1
ATOM 5039 C C . LYS A 1 628 ? -8.716 26.550 10.501 1.00 94.06 628 LYS A C 1
ATOM 5041 O O . LYS A 1 628 ? -8.550 25.991 11.583 1.00 94.06 628 LYS A O 1
ATOM 5046 N N . ALA A 1 629 ? -7.750 27.213 9.861 1.00 93.50 629 ALA A N 1
ATOM 5047 C CA . ALA A 1 629 ? -6.335 27.174 10.222 1.00 93.50 629 ALA A CA 1
ATOM 5048 C C . ALA A 1 629 ? -5.789 25.733 10.312 1.00 93.50 629 ALA A C 1
ATOM 5050 O O . ALA A 1 629 ? -4.983 25.412 11.184 1.00 93.50 629 ALA A O 1
ATOM 5051 N N . THR A 1 630 ? -6.249 24.855 9.415 1.00 94.88 630 THR A N 1
ATOM 5052 C CA . THR A 1 630 ? -5.843 23.445 9.346 1.00 94.88 630 THR A CA 1
ATOM 5053 C C . THR A 1 630 ? -5.138 23.139 8.033 1.00 94.88 630 THR A C 1
ATOM 5055 O O . THR A 1 630 ? -5.471 23.704 6.992 1.00 94.88 630 THR A O 1
ATOM 5058 N N . TRP A 1 631 ? -4.172 22.225 8.091 1.00 94.88 631 TRP A N 1
ATOM 5059 C CA . TRP A 1 631 ? -3.488 21.676 6.923 1.00 94.88 631 TRP A CA 1
ATOM 5060 C C . TRP A 1 631 ? -3.960 20.250 6.663 1.00 94.88 631 TRP A C 1
ATOM 5062 O O . TRP A 1 631 ? -4.138 19.474 7.603 1.00 94.88 631 TRP A O 1
ATOM 5072 N N . TYR A 1 632 ? -4.121 19.927 5.388 1.00 92.75 632 TYR A N 1
ATOM 5073 C CA . TYR A 1 632 ? -4.389 18.597 4.863 1.00 92.75 632 TYR A CA 1
ATOM 5074 C C . TYR A 1 632 ? -3.208 18.183 3.980 1.00 92.75 632 TYR A C 1
ATOM 5076 O O . TYR A 1 632 ? -2.586 19.041 3.339 1.00 92.75 632 TYR A O 1
ATOM 5084 N N . PHE A 1 633 ? -2.890 16.892 4.012 1.00 85.38 633 PHE A N 1
ATOM 5085 C CA . PHE A 1 633 ? -1.792 16.260 3.285 1.00 85.38 633 PHE A CA 1
ATOM 5086 C C . PHE A 1 633 ? -2.318 15.135 2.402 1.00 85.38 633 PHE A C 1
ATOM 5088 O O . PHE A 1 633 ? -3.350 14.533 2.787 1.00 85.38 633 PHE A O 1
#

pLDDT: mean 72.92, std 21.92, range [26.98, 97.81]

Sequence (633 aa):
MPRLVQNVPLVYKLLSCWDSKKQCFLIKDQILQFTADEVAMILGLPNRGNNFEIGSARITGKSANDIRKEVISLDESTKMPDVLKKFIIFLLSNLFFPLHNYRTPASVISVARNVEKFLSYNWPDSIREFLVADFNAIAKKMKKGQPLGYLNGFVHIIIIWFLEHYTLHEPLNSKARPRFLRWGSDVVYNDADASSLLDGLEVGHLLTSFDAITTEERALLANTPKQTPQTSPDKVPNKDLILHTPHEHLHTPPTSPTPQSPLRQSTPPPSPVRPPPSPISPVGPSTQTPPMSHTQQQQQQQHTPPPEGQQEYIGDYVQKLLDQNRFLRSRLITLETTMSLNERRMEALEHYVFEQREMNKRLEAMEMFLSANFPSFNSSTAAVHVQSSSRTISNEMKKAECAEVIAEYMFEDTQPIKDFVAKPETSSSGIAKRVRHRADRRAKEVKTPYTKGEHKRKVLKKAAARPSPVKLELTKAVIEVDSQRSPAPRPAPTKIEYPGRQMISDDMRIFIDACLEKYTDMSDTIYTAGNIQIFRSQIDELLTDQYLDDNHIDAFASLLAEKNKLRPGLYQPFIYISSLHWASKKYDMESKQYVSHINKDAVTASKFLLLPVNDNEHWTLLVAYLKKATWYF

Radius of gyration: 37.85 Å; chains: 1; bounding box: 90×113×112 Å

InterPro domains:
  IPR003653 Ulp1 protease family, C-terminal catalytic domain [PS50600] (532-633)
  IPR038765 Papain-like cysteine peptidase superfamily [SSF54001] (503-632)

Organism: NCBI:txid906689